Protein AF-0000000077903529 (afdb_homodimer)

Nearest PDB structures (foldseek):
  6ndn-assembly1_A  TM=9.337E-01  e=4.189E-38  Escherichia coli UMEA 3718-1
  6mre-assembly1_A-2  TM=9.272E-01  e=7.070E-38  Escherichia coli K-12
  1kmk-assembly1_A-2  TM=9.331E-01  e=1.793E-37  Escherichia coli
  6mrh-assembly1_A-2  TM=9.286E-01  e=1.373E-36  Escherichia coli K-12
  3f0h-assembly1_A-2  TM=7.953E-01  e=4.140E-19  unclassified

Organism: NCBI:txid853

pLDDT: mean 96.0, std 4.9, range [65.44, 98.94]

Radius of gyration: 26.41 Å; Cα contacts (8 Å, |Δi|>4): 1843; chains: 2; bounding box: 54×75×65 Å

Secondary structure (DSSP, 8-state):
-EE-BTTT------HHHHHHHHHHHHH---TTS-SSHHHHHHHHHHHHHHHHHHHHHT-S-GGGEEEESSHHHHHHHHHHHH--TT-EEEEETT--HHHHHHHHHHHHTT-EEEEE-B-TTS-B-TTHHHHT--TTEEEEEEESB-TTT-PBP-HHHHHHHHHHTT-EEEEE-TTTBTTB---HHHHT-SEEEEESSSTT---TT-EEEEE-TT-----SS-S--SS-TT-SSPP-STTGGG--S---HHHHHHHHHHHHHHHHH-HHHHHHHHHHHHHHHHHHHTT-TTEEEES--SSS-S-SEEEEEETT--HHHHHHHHHHHH-EE-EEE-TT-HHHHHHHT-TTT-EEEEE--TT--HHHHHHHHHHHHHHHHH-/-EE-BTTT------HHHHHHHHHHHHH---TTS-SSHHHHHHHHHHHHHHHHHHHHHT-S-GGGEEEESSHHHHHHHHHHHH--TT-EEEEETT--HHHHHHHHHHHHTT-EEEEE-B-TTS-B-TTHHHHT--TTEEEEEEESB-TTT-PBP-HHHHHHHHHHTT-EEEEE-TTTBTTB---HHHHT-SEEEEESSSTT---TT-EEEEE-TT-----SS-S--SS-TT-SSPP-STTGGG--S---HHHHHHHHHHHHHHHHH-HHHHHHHHHHHHHHHHHHHTT-TTEEEES--SSS-S-SEEEEEETT--HHHHHHHHHHHH-EE-EEE-TT-HHHHHHHT-TTT-EEEEE--TT--HHHHHHHHHHHHHHHHH-

Foldseek 3Di:
DAEFALLVFDDDFDPVLVVLLVVLVVQADFALQDDDDNNVVLVVLLQLLLQLLCVQQVAPHSLQWAKFQFLLLQLLFVPVFFDDAPAEEEEALLDFCSNVVSVVVRVVVHYHYDYFYADLQLHTPLVCLVVVDDPRHAAYEYEQARSAQQAGDPLLSVLVSCVVNVHAYEYEDALPRLQAGHHCVVSVHQKYWYGQRHNLRFNRRIIIMGGHPPDWTQEPDAADQSPPNVDPDFDGGGPSRHDDDTDPSSRSSSSSSSSVVSVVCDSHVFNVLLLVLLVLLCVLQVPQPQKAWHHDPVDSDGRSKIKIDRHQAAQVVVQVCCCPPPVYHWDWACSSSQSSCVSNVCNPRTITMGHDGSPDDSVSSVSSSVVSSVVNVVD/DAEFALLVFDDDFPPVLVVLLVVLVVQADFALQDDDDNNVVLVVLLQLLLQLLCVQQVAPHSLQWAKFQFLLLQLLFVPVFFDDAPAEEEEALLDFCSNVVSVVVRVVVHYHYDYFYADLQLHTPLVCLVVVDDPRHAAYEYEQARSAQQAGDPLLSVLVSCVVNVHAYEYEDALPRLQAGHHCVVSVHQKYWYGQRHNLRFNRRIIIMGGHPPDWTQEPDAADQSPPVVDPDFDGGGPSRHDHDTDSSSRSSSSSSSSVVSVVCDSHVFNVLLLVLLVLLCVLQVPQPQKDWHHDPVDSDGRSKIKIDRHQAAQVVVQVCCCPVPVYHWDWACSSSQSSCVSNVCNPRTITMGHDGSPDDSVSSVSSSVVSSVVNVVD

Structure (mmCIF, N/CA/C/O backbone):
data_AF-0000000077903529-model_v1
#
loop_
_entity.id
_entity.type
_entity.pdbx_description
1 polymer 'cysteine desulfurase'
#
loop_
_atom_site.group_PDB
_atom_site.id
_atom_site.type_symbol
_atom_site.label_atom_id
_atom_site.label_alt_id
_atom_site.label_comp_id
_atom_site.label_asym_id
_atom_site.label_entity_id
_atom_site.label_seq_id
_atom_site.pdbx_PDB_ins_code
_atom_site.Cartn_x
_atom_site.Cartn_y
_atom_site.Cartn_z
_atom_site.occupancy
_atom_site.B_iso_or_equiv
_atom_site.auth_seq_id
_atom_site.auth_comp_id
_atom_site.auth_asym_id
_atom_site.auth_atom_id
_atom_site.pdbx_PDB_model_num
ATOM 1 N N . MET A 1 1 ? -24.344 22.078 0.129 1 92.88 1 MET A N 1
ATOM 2 C CA . MET A 1 1 ? -23.25 21.531 0.92 1 92.88 1 MET A CA 1
ATOM 3 C C . MET A 1 1 ? -21.953 22.297 0.639 1 92.88 1 MET A C 1
ATOM 5 O O . MET A 1 1 ? -21.594 22.531 -0.52 1 92.88 1 MET A O 1
ATOM 9 N N . ILE A 1 2 ? -21.328 22.891 1.683 1 97.06 2 ILE A N 1
ATOM 10 C CA . ILE A 1 2 ? -20.016 23.516 1.619 1 97.06 2 ILE A CA 1
ATOM 11 C C . ILE A 1 2 ? -18.953 22.562 2.162 1 97.06 2 ILE A C 1
ATOM 13 O O . ILE A 1 2 ? -18.984 22.219 3.344 1 97.06 2 ILE A O 1
ATOM 17 N N . TYR A 1 3 ? -18.047 22.125 1.297 1 96.38 3 TYR A N 1
ATOM 18 C CA . TYR A 1 3 ? -17.047 21.156 1.681 1 96.38 3 TYR A CA 1
ATOM 19 C C . TYR A 1 3 ? -15.75 21.828 2.104 1 96.38 3 TYR A C 1
ATOM 21 O O . TYR A 1 3 ? -15.031 22.391 1.269 1 96.38 3 TYR A O 1
ATOM 29 N N . LEU A 1 4 ? -15.406 21.734 3.385 1 97.75 4 LEU A N 1
ATOM 30 C CA . LEU A 1 4 ? -14.211 22.344 3.951 1 97.75 4 LEU A CA 1
ATOM 31 C C . LEU A 1 4 ? -13.406 21.328 4.75 1 97.75 4 LEU A C 1
ATOM 33 O O . LEU A 1 4 ? -12.961 21.625 5.863 1 97.75 4 LEU A O 1
ATOM 37 N N . ASP A 1 5 ? -13.289 20.141 4.215 1 96.69 5 ASP A N 1
ATOM 38 C CA . ASP A 1 5 ? -12.5 19.047 4.781 1 96.69 5 ASP A CA 1
ATOM 39 C C . ASP A 1 5 ? -11.445 18.547 3.793 1 96.69 5 ASP A C 1
ATOM 41 O O . ASP A 1 5 ? -11.203 17.344 3.688 1 96.69 5 ASP A O 1
ATOM 45 N N . ASN A 1 6 ? -10.828 19.469 3.07 1 96.19 6 ASN A N 1
ATOM 46 C CA . ASN A 1 6 ? -9.906 19.156 1.981 1 96.19 6 ASN A CA 1
ATOM 47 C C . ASN A 1 6 ? -8.57 18.641 2.508 1 96.19 6 ASN A C 1
ATOM 49 O O . ASN A 1 6 ? -7.805 18.016 1.771 1 96.19 6 ASN A O 1
ATOM 53 N N . ALA A 1 7 ? -8.25 18.906 3.801 1 95.88 7 ALA A N 1
ATOM 54 C CA . ALA A 1 7 ? -7.012 18.406 4.395 1 95.88 7 ALA A CA 1
ATOM 55 C C . ALA A 1 7 ? -7.098 16.906 4.668 1 95.88 7 ALA A C 1
ATOM 57 O O . ALA A 1 7 ? -6.078 16.25 4.891 1 95.88 7 ALA A O 1
ATOM 58 N N . ALA A 1 8 ? -8.312 16.375 4.758 1 94.5 8 ALA A N 1
ATOM 59 C CA . ALA A 1 8 ? -8.508 14.922 4.84 1 94.5 8 ALA A CA 1
ATOM 60 C C . ALA A 1 8 ? -8.477 14.289 3.451 1 94.5 8 ALA A C 1
ATOM 62 O O . ALA A 1 8 ? -7.781 13.289 3.232 1 94.5 8 ALA A O 1
ATOM 63 N N . THR A 1 9 ? -9.227 14.758 2.58 1 95.12 9 THR A N 1
ATOM 64 C CA . THR A 1 9 ? -9.242 14.398 1.166 1 95.12 9 THR A CA 1
ATOM 65 C C . THR A 1 9 ? -9.969 15.461 0.348 1 95.12 9 THR A C 1
ATOM 67 O O . THR A 1 9 ? -10.977 16.016 0.798 1 95.12 9 THR A O 1
ATOM 70 N N . THR A 1 10 ? -9.383 15.805 -0.767 1 95.69 10 THR A N 1
ATOM 71 C CA . THR A 1 10 ? -10.117 16.672 -1.691 1 95.69 10 THR A CA 1
ATOM 72 C C . THR A 1 10 ? -11.266 15.906 -2.34 1 95.69 10 THR A C 1
ATOM 74 O O . THR A 1 10 ? -11.062 14.852 -2.941 1 95.69 10 THR A O 1
ATOM 77 N N . LEU A 1 11 ? -12.414 16.406 -2.232 1 92.31 11 LEU A N 1
ATOM 78 C CA . LEU A 1 11 ? -13.594 15.727 -2.75 1 92.31 11 LEU A CA 1
ATOM 79 C C . LEU A 1 11 ? -13.781 16.016 -4.234 1 92.31 11 LEU A C 1
ATOM 81 O O . LEU A 1 11 ? -13.93 15.086 -5.039 1 92.31 11 LEU A O 1
ATOM 85 N N . GLN A 1 12 ? -13.812 17.312 -4.562 1 91.44 12 GLN A N 1
ATOM 86 C CA . GLN A 1 12 ? -14.016 17.703 -5.953 1 91.44 12 GLN A CA 1
ATOM 87 C C . GLN A 1 12 ? -12.695 17.734 -6.715 1 91.44 12 GLN A C 1
ATOM 89 O O . GLN A 1 12 ? -11.82 18.562 -6.418 1 91.44 12 GLN A O 1
ATOM 94 N N . LYS A 1 13 ? -12.586 16.844 -7.691 1 95.38 13 LYS A N 1
ATOM 95 C CA . LYS A 1 13 ? -11.398 16.766 -8.539 1 95.38 13 LYS A CA 1
ATOM 96 C C . LYS A 1 13 ? -11.727 17.172 -9.977 1 95.38 13 LYS A C 1
ATOM 98 O O . LYS A 1 13 ? -12.875 17.078 -10.414 1 95.38 13 LYS A O 1
ATOM 103 N N . PRO A 1 14 ? -10.703 17.672 -10.688 1 96.88 14 PRO A N 1
ATOM 104 C CA . PRO A 1 14 ? -10.945 17.938 -12.109 1 96.88 14 PRO A CA 1
ATOM 105 C C . PRO A 1 14 ? -11.477 16.719 -12.852 1 96.88 14 PRO A C 1
ATOM 107 O O . PRO A 1 14 ? -11.016 15.594 -12.609 1 96.88 14 PRO A O 1
ATOM 110 N N . PRO A 1 15 ? -12.422 16.922 -13.781 1 96.69 15 PRO A N 1
ATOM 111 C CA . PRO A 1 15 ? -13.031 15.805 -14.492 1 96.69 15 PRO A CA 1
ATOM 112 C C . PRO A 1 15 ? -12 14.93 -15.203 1 96.69 15 PRO A C 1
ATOM 114 O O . PRO A 1 15 ? -12.203 13.719 -15.352 1 96.69 15 PRO A O 1
ATOM 117 N N . CYS A 1 16 ? -10.875 15.531 -15.609 1 98.19 16 CYS A N 1
ATOM 118 C CA . CYS A 1 16 ? -9.844 14.797 -16.344 1 98.19 16 CYS A CA 1
ATOM 119 C C . CYS A 1 16 ? -9.258 13.68 -15.477 1 98.19 16 CYS A C 1
ATOM 121 O O . CYS A 1 16 ? -8.688 12.727 -16 1 98.19 16 CYS A O 1
ATOM 123 N N . VAL A 1 17 ? -9.383 13.82 -14.164 1 98.44 17 VAL A N 1
ATOM 124 C CA . VAL A 1 17 ? -8.852 12.797 -13.266 1 98.44 17 VAL A CA 1
ATOM 125 C C . VAL A 1 17 ? -9.625 11.5 -13.438 1 98.44 17 VAL A C 1
ATOM 127 O O . VAL A 1 17 ? -9.039 10.445 -13.695 1 98.44 17 VAL A O 1
ATOM 130 N N . GLY A 1 18 ? -10.953 11.555 -13.328 1 98.38 18 GLY A N 1
ATOM 131 C CA . GLY A 1 18 ? -11.789 10.375 -13.516 1 98.38 18 GLY A CA 1
ATOM 132 C C . GLY A 1 18 ? -11.68 9.789 -14.914 1 98.38 18 GLY A C 1
ATOM 133 O O . GLY A 1 18 ? -11.68 8.562 -15.078 1 98.38 18 GLY A O 1
ATOM 134 N N . GLN A 1 19 ? -11.57 10.648 -15.898 1 98.25 19 GLN A N 1
ATOM 135 C CA . GLN A 1 19 ? -11.453 10.211 -17.281 1 98.25 19 GLN A CA 1
ATOM 136 C C . GLN A 1 19 ? -10.164 9.414 -17.5 1 98.25 19 GLN A C 1
ATOM 138 O O . GLN A 1 19 ? -10.172 8.383 -18.172 1 98.25 19 GLN A O 1
ATOM 143 N N . ALA A 1 20 ? -9.078 9.914 -16.938 1 98.56 20 ALA A N 1
ATOM 144 C CA . ALA A 1 20 ? -7.793 9.227 -17.062 1 98.56 20 ALA A CA 1
ATOM 145 C C . ALA A 1 20 ? -7.836 7.859 -16.375 1 98.56 20 ALA A C 1
ATOM 147 O O . ALA A 1 20 ? -7.277 6.887 -16.891 1 98.56 20 ALA A O 1
ATOM 148 N N . MET A 1 21 ? -8.484 7.82 -15.242 1 98.5 21 MET A N 1
ATOM 149 C CA . MET A 1 21 ? -8.609 6.559 -14.516 1 98.5 21 MET A CA 1
ATOM 150 C C . MET A 1 21 ? -9.375 5.527 -15.344 1 98.5 21 MET A C 1
ATOM 152 O O . MET A 1 21 ? -8.945 4.379 -15.461 1 98.5 21 MET A O 1
ATOM 156 N N . LEU A 1 22 ? -10.469 5.941 -15.898 1 97.88 22 LEU A N 1
ATOM 157 C CA . LEU A 1 22 ? -11.312 5.039 -16.672 1 97.88 22 LEU A CA 1
ATOM 158 C C . LEU A 1 22 ? -10.594 4.559 -17.922 1 97.88 22 LEU A C 1
ATOM 160 O O . LEU A 1 22 ? -10.672 3.379 -18.281 1 97.88 22 LEU A O 1
ATOM 164 N N . ASP A 1 23 ? -9.922 5.484 -18.594 1 97.5 23 ASP A N 1
ATOM 165 C CA . ASP A 1 23 ? -9.172 5.133 -19.797 1 97.5 23 ASP A CA 1
ATOM 166 C C . ASP A 1 23 ? -8.102 4.082 -19.484 1 97.5 23 ASP A C 1
ATOM 168 O O . ASP A 1 23 ? -7.934 3.125 -20.234 1 97.5 23 ASP A O 1
ATOM 172 N N . ALA A 1 24 ? -7.379 4.27 -18.422 1 97.5 24 ALA A N 1
ATOM 173 C CA . ALA A 1 24 ? -6.344 3.318 -18.031 1 97.5 24 ALA A CA 1
ATOM 174 C C . ALA A 1 24 ? -6.953 1.966 -17.656 1 97.5 24 ALA A C 1
ATOM 176 O O . ALA A 1 24 ? -6.402 0.918 -18 1 97.5 24 ALA A O 1
ATOM 177 N N . LEU A 1 25 ? -8.055 1.971 -16.906 1 96.94 25 LEU A N 1
ATOM 178 C CA . LEU A 1 25 ? -8.719 0.739 -16.5 1 96.94 25 LEU A CA 1
ATOM 179 C C . LEU A 1 25 ? -9.094 -0.101 -17.719 1 96.94 25 LEU A C 1
ATOM 181 O O . LEU A 1 25 ? -8.984 -1.329 -17.688 1 96.94 25 LEU A O 1
ATOM 185 N N . GLU A 1 26 ? -9.477 0.54 -18.781 1 94.31 26 GLU A N 1
ATOM 186 C CA . GLU A 1 26 ? -10.055 -0.141 -19.938 1 94.31 26 GLU A CA 1
ATOM 187 C C . GLU A 1 26 ? -8.969 -0.584 -20.906 1 94.31 26 GLU A C 1
ATOM 189 O O . GLU A 1 26 ? -9.156 -1.538 -21.672 1 94.31 26 GLU A O 1
ATOM 194 N N . HIS A 1 27 ? -7.758 0.047 -20.812 1 92.94 27 HIS A N 1
ATOM 195 C CA . HIS A 1 27 ? -6.859 -0.17 -21.938 1 92.94 27 HIS A CA 1
ATOM 196 C C . HIS A 1 27 ? -5.461 -0.555 -21.469 1 92.94 27 HIS A C 1
ATOM 198 O O . HIS A 1 27 ? -4.648 -1.041 -22.266 1 92.94 27 HIS A O 1
ATOM 204 N N . ALA A 1 28 ? -5.227 -0.359 -20.266 1 89.56 28 ALA A N 1
ATOM 205 C CA . ALA A 1 28 ? -3.857 -0.573 -19.797 1 89.56 28 ALA A CA 1
ATOM 206 C C . ALA A 1 28 ? -3.705 -1.942 -19.156 1 89.56 28 ALA A C 1
ATOM 208 O O . ALA A 1 28 ? -4.527 -2.334 -18.312 1 89.56 28 ALA A O 1
ATOM 209 N N . GLY A 1 29 ? -2.676 -2.67 -19.562 1 87.56 29 GLY A N 1
ATOM 210 C CA . GLY A 1 29 ? -2.32 -3.918 -18.906 1 87.56 29 GLY A CA 1
ATOM 211 C C . GLY A 1 29 ? -1.436 -3.725 -17.688 1 87.56 29 GLY A C 1
ATOM 212 O O . GLY A 1 29 ? -1.602 -2.758 -16.938 1 87.56 29 GLY A O 1
ATOM 213 N N . ASN A 1 30 ? -0.658 -4.695 -17.406 1 83.56 30 ASN A N 1
ATOM 214 C CA . ASN A 1 30 ? 0.29 -4.645 -16.312 1 83.56 30 ASN A CA 1
ATOM 215 C C . ASN A 1 30 ? 1.679 -4.223 -16.781 1 83.56 30 ASN A C 1
ATOM 217 O O . ASN A 1 30 ? 2.301 -4.914 -17.578 1 83.56 30 ASN A O 1
ATOM 221 N N . PRO A 1 31 ? 2.162 -3.178 -16.266 1 82.38 31 PRO A N 1
ATOM 222 C CA . PRO A 1 31 ? 3.467 -2.707 -16.734 1 82.38 31 PRO A CA 1
ATOM 223 C C . PRO A 1 31 ? 4.59 -3.701 -16.453 1 82.38 31 PRO A C 1
ATOM 225 O O . PRO A 1 31 ? 4.605 -4.332 -15.391 1 82.38 31 PRO A O 1
ATOM 228 N N . GLY A 1 32 ? 5.547 -3.861 -17.391 1 69.88 32 GLY A N 1
ATOM 229 C CA . GLY A 1 32 ? 6.746 -4.672 -17.234 1 69.88 32 GLY A CA 1
ATOM 230 C C . GLY A 1 32 ? 6.48 -6.16 -17.375 1 69.88 32 GLY A C 1
ATOM 231 O O . GLY A 1 32 ? 7.383 -6.977 -17.156 1 69.88 32 GLY A O 1
ATOM 232 N N . ARG A 1 33 ? 5.332 -6.508 -17.828 1 69 33 ARG A N 1
ATOM 233 C CA . ARG A 1 33 ? 5.004 -7.93 -17.844 1 69 33 ARG A CA 1
ATOM 234 C C . ARG A 1 33 ? 4.594 -8.383 -19.234 1 69 33 ARG A C 1
ATOM 236 O O . ARG A 1 33 ? 3.654 -9.172 -19.391 1 69 33 ARG A O 1
ATOM 243 N N . GLY A 1 34 ? 5.332 -7.77 -20.188 1 71.94 34 GLY A N 1
ATOM 244 C CA . GLY A 1 34 ? 5.074 -8.18 -21.562 1 71.94 34 GLY A CA 1
ATOM 245 C C . GLY A 1 34 ? 5.461 -7.121 -22.578 1 71.94 34 GLY A C 1
ATOM 246 O O . GLY A 1 34 ? 5.809 -5.996 -22.219 1 71.94 34 GLY A O 1
ATOM 247 N N . ALA A 1 35 ? 5.355 -7.52 -23.859 1 72.5 35 ALA A N 1
ATOM 248 C CA . ALA A 1 35 ? 5.801 -6.605 -24.906 1 72.5 35 ALA A CA 1
ATOM 249 C C . ALA A 1 35 ? 4.625 -6.137 -25.766 1 72.5 35 ALA A C 1
ATOM 251 O O . ALA A 1 35 ? 4.797 -5.316 -26.672 1 72.5 35 ALA A O 1
ATOM 252 N N . HIS A 1 36 ? 3.434 -6.602 -25.344 1 81.88 36 HIS A N 1
ATOM 253 C CA . HIS A 1 36 ? 2.273 -6.234 -26.156 1 81.88 36 HIS A CA 1
ATOM 254 C C . HIS A 1 36 ? 1.742 -4.859 -25.75 1 81.88 36 HIS A C 1
ATOM 256 O O . HIS A 1 36 ? 2.115 -4.32 -24.719 1 81.88 36 HIS A O 1
ATOM 262 N N . GLU A 1 37 ? 0.848 -4.297 -26.531 1 80.75 37 GLU A N 1
ATOM 263 C CA . GLU A 1 37 ? 0.427 -2.9 -26.484 1 80.75 37 GLU A CA 1
ATOM 264 C C . GLU A 1 37 ? -0.171 -2.551 -25.125 1 80.75 37 GLU A C 1
ATOM 266 O O . GLU A 1 37 ? 0.159 -1.514 -24.547 1 80.75 37 GLU A O 1
ATOM 271 N N . PRO A 1 38 ? -1 -3.389 -24.547 1 81.5 38 PRO A N 1
ATOM 272 C CA . PRO A 1 38 ? -1.537 -3.043 -23.234 1 81.5 38 PRO A CA 1
ATOM 273 C C . PRO A 1 38 ? -0.448 -2.881 -22.172 1 81.5 38 PRO A C 1
ATOM 275 O O . PRO A 1 38 ? -0.539 -1.993 -21.312 1 81.5 38 PRO A O 1
ATOM 278 N N . THR A 1 39 ? 0.48 -3.66 -22.266 1 83.06 39 THR A N 1
ATOM 279 C CA . THR A 1 39 ? 1.588 -3.572 -21.328 1 83.06 39 THR A CA 1
ATOM 280 C C . THR A 1 39 ? 2.412 -2.312 -21.578 1 83.06 39 THR A C 1
ATOM 282 O O . THR A 1 39 ? 2.783 -1.609 -20.625 1 83.06 39 THR A O 1
ATOM 285 N N . LEU A 1 40 ? 2.678 -2.053 -22.781 1 85.88 40 LEU A N 1
ATOM 286 C CA . LEU A 1 40 ? 3.443 -0.864 -23.141 1 85.88 40 LEU A CA 1
ATOM 287 C C . LEU A 1 40 ? 2.686 0.406 -22.781 1 85.88 40 LEU A C 1
ATOM 289 O O . LEU A 1 40 ? 3.283 1.376 -22.312 1 85.88 40 LEU A O 1
ATOM 293 N N . HIS A 1 41 ? 1.412 0.383 -23 1 88.19 41 HIS A N 1
ATOM 294 C CA . HIS A 1 41 ? 0.567 1.516 -22.641 1 88.19 41 HIS A CA 1
ATOM 295 C C . HIS A 1 41 ? 0.612 1.778 -21.125 1 88.19 41 HIS A C 1
ATOM 297 O O . HIS A 1 41 ? 0.751 2.926 -20.703 1 88.19 41 HIS A O 1
ATOM 303 N N . ALA A 1 42 ? 0.51 0.756 -20.359 1 91.69 42 ALA A N 1
ATOM 304 C CA . ALA A 1 42 ? 0.59 0.875 -18.906 1 91.69 42 ALA A CA 1
ATOM 305 C C . ALA A 1 42 ? 1.934 1.458 -18.469 1 91.69 42 ALA A C 1
ATOM 307 O O . ALA A 1 42 ? 1.99 2.326 -17.594 1 91.69 42 ALA A O 1
ATOM 308 N N . ALA A 1 43 ? 2.98 0.985 -19.047 1 93.12 43 ALA A N 1
ATOM 309 C CA . ALA A 1 43 ? 4.324 1.469 -18.734 1 93.12 43 ALA A CA 1
ATOM 310 C C . ALA A 1 43 ? 4.457 2.955 -19.047 1 93.12 43 ALA A C 1
ATOM 312 O O . ALA A 1 43 ? 5.094 3.701 -18.297 1 93.12 43 ALA A O 1
ATOM 313 N N . ARG A 1 44 ? 3.881 3.404 -20.125 1 95.06 44 ARG A N 1
ATOM 314 C CA . ARG A 1 44 ? 3.914 4.805 -20.531 1 95.06 44 ARG A CA 1
ATOM 315 C C . ARG A 1 44 ? 3.156 5.68 -19.531 1 95.06 44 ARG A C 1
ATOM 317 O O . ARG A 1 44 ? 3.592 6.789 -19.219 1 95.06 44 ARG A O 1
ATOM 324 N N . ILE A 1 45 ? 2.049 5.172 -19.078 1 96.5 45 ILE A N 1
ATOM 325 C CA . ILE A 1 45 ? 1.263 5.906 -18.094 1 96.5 45 ILE A CA 1
ATOM 326 C C . ILE A 1 45 ? 2.09 6.121 -16.828 1 96.5 45 ILE A C 1
ATOM 328 O O . ILE A 1 45 ? 2.219 7.246 -16.344 1 96.5 45 ILE A O 1
ATOM 332 N N . VAL A 1 46 ? 2.686 5.062 -16.328 1 97.62 46 VAL A N 1
ATOM 333 C CA . VAL A 1 46 ? 3.449 5.113 -15.086 1 97.62 46 VAL A CA 1
ATOM 334 C C . VAL A 1 46 ? 4.637 6.059 -15.25 1 97.62 46 VAL A C 1
ATOM 336 O O . VAL A 1 46 ? 4.898 6.895 -14.375 1 97.62 46 VAL A O 1
ATOM 339 N N . TYR A 1 47 ? 5.301 5.949 -16.344 1 97.38 47 TYR A N 1
ATOM 340 C CA . TYR A 1 47 ? 6.449 6.809 -16.609 1 97.38 47 TYR A CA 1
ATOM 341 C C . TYR A 1 47 ? 6.027 8.273 -16.688 1 97.38 47 TYR A C 1
ATOM 343 O O . TYR A 1 47 ? 6.691 9.141 -16.125 1 97.38 47 TYR A O 1
ATOM 351 N N . HIS A 1 48 ? 4.965 8.523 -17.359 1 97.81 48 HIS A N 1
ATOM 352 C CA . HIS A 1 48 ? 4.453 9.875 -17.516 1 97.81 48 HIS A CA 1
ATOM 353 C C . HIS A 1 48 ? 4.109 10.492 -16.172 1 97.81 48 HIS A C 1
ATOM 355 O O . HIS A 1 48 ? 4.406 11.664 -15.922 1 97.81 48 HIS A O 1
ATOM 361 N N . VAL A 1 49 ? 3.502 9.727 -15.344 1 98.69 49 VAL A N 1
ATOM 362 C CA . VAL A 1 49 ? 3.139 10.219 -14.023 1 98.69 49 VAL A CA 1
ATOM 363 C C . VAL A 1 49 ? 4.402 10.57 -13.234 1 98.69 49 VAL A C 1
ATOM 365 O O . VAL A 1 49 ? 4.461 11.609 -12.57 1 98.69 49 VAL A O 1
ATOM 368 N N . ARG A 1 50 ? 5.441 9.672 -13.305 1 98.69 50 ARG A N 1
ATOM 369 C CA . ARG A 1 50 ? 6.703 9.938 -12.625 1 98.69 50 ARG A CA 1
ATOM 370 C C . ARG A 1 50 ? 7.336 11.234 -13.133 1 98.69 50 ARG A C 1
ATOM 372 O O . ARG A 1 50 ? 7.875 12.016 -12.344 1 98.69 50 ARG A O 1
ATOM 379 N N . GLU A 1 51 ? 7.285 11.43 -14.398 1 98.62 51 GLU A N 1
ATOM 380 C CA . GLU A 1 51 ? 7.836 12.641 -15 1 98.62 51 GLU A CA 1
ATOM 381 C C . GLU A 1 51 ? 7.098 13.883 -14.523 1 98.62 51 GLU A C 1
ATOM 383 O O . GLU A 1 51 ? 7.723 14.906 -14.219 1 98.62 51 GLU A O 1
ATOM 388 N N . THR A 1 52 ? 5.812 13.789 -14.516 1 98.62 52 THR A N 1
ATOM 389 C CA . THR A 1 52 ? 4.973 14.906 -14.117 1 98.62 52 THR A CA 1
ATOM 390 C C . THR A 1 52 ? 5.238 15.281 -12.656 1 98.62 52 THR A C 1
ATOM 392 O O . THR A 1 52 ? 5.367 16.469 -12.328 1 98.62 52 THR A O 1
ATOM 395 N N . LEU A 1 53 ? 5.367 14.32 -11.781 1 98.88 53 LEU A N 1
ATOM 396 C CA . LEU A 1 53 ? 5.668 14.562 -10.375 1 98.88 53 LEU A CA 1
ATOM 397 C C . LEU A 1 53 ? 7.074 15.125 -10.203 1 98.88 53 LEU A C 1
ATOM 399 O O . LEU A 1 53 ? 7.301 15.992 -9.367 1 98.88 53 LEU A O 1
ATOM 403 N N . ALA A 1 54 ? 7.996 14.539 -10.969 1 98.81 54 ALA A N 1
ATOM 404 C CA . ALA A 1 54 ? 9.359 15.055 -10.93 1 98.81 54 ALA A CA 1
ATOM 405 C C . ALA A 1 54 ? 9.391 16.531 -11.312 1 98.81 54 ALA A C 1
ATOM 407 O O . ALA A 1 54 ? 10.125 17.328 -10.703 1 98.81 54 ALA A O 1
ATOM 408 N N . THR A 1 55 ? 8.609 16.875 -12.312 1 98.75 55 THR A N 1
ATOM 409 C CA . THR A 1 55 ? 8.508 18.266 -12.734 1 98.75 55 THR A CA 1
ATOM 410 C C . THR A 1 55 ? 7.918 19.125 -11.625 1 98.75 55 THR A C 1
ATOM 412 O O . THR A 1 55 ? 8.453 20.188 -11.297 1 98.75 55 THR A O 1
ATOM 415 N N . LEU A 1 56 ? 6.883 18.688 -11 1 98.81 56 LEU A N 1
ATOM 416 C CA . LEU A 1 56 ? 6.188 19.422 -9.953 1 98.81 56 LEU A CA 1
ATOM 417 C C . LEU A 1 56 ? 7.117 19.703 -8.773 1 98.81 56 LEU A C 1
ATOM 419 O O . LEU A 1 56 ? 7.082 20.781 -8.188 1 98.81 56 LEU A O 1
ATOM 423 N N . LEU A 1 57 ? 7.965 18.688 -8.445 1 98.81 57 LEU A N 1
ATOM 424 C CA . LEU A 1 57 ? 8.789 18.734 -7.238 1 98.81 57 LEU A CA 1
ATOM 425 C C . LEU A 1 57 ? 10.195 19.219 -7.566 1 98.81 57 LEU A C 1
ATOM 427 O O . LEU A 1 57 ? 11.039 19.344 -6.676 1 98.81 57 LEU A O 1
ATOM 431 N N . HIS A 1 58 ? 10.5 19.469 -8.844 1 98.62 58 HIS A N 1
ATOM 432 C CA . HIS A 1 58 ? 11.828 19.844 -9.312 1 98.62 58 HIS A CA 1
ATOM 433 C C . HIS A 1 58 ? 12.852 18.766 -8.961 1 98.62 58 HIS A C 1
ATOM 435 O O . HIS A 1 58 ? 13.938 19.078 -8.453 1 98.62 58 HIS A O 1
ATOM 441 N N . ALA A 1 59 ? 12.43 17.516 -9.141 1 98.69 59 ALA A N 1
ATOM 442 C CA . ALA A 1 59 ? 13.359 16.406 -8.953 1 98.69 59 ALA A CA 1
ATOM 443 C C . ALA A 1 59 ? 14.297 16.266 -10.148 1 98.69 59 ALA A C 1
ATOM 445 O O . ALA A 1 59 ? 14.008 16.766 -11.234 1 98.69 59 ALA A O 1
ATOM 446 N N . GLU A 1 60 ? 15.406 15.594 -10 1 98.25 60 GLU A N 1
ATOM 447 C CA . GLU A 1 60 ? 16.406 15.414 -11.055 1 98.25 60 GLU A CA 1
ATOM 448 C C . GLU A 1 60 ? 15.836 14.602 -12.211 1 98.25 60 GLU A C 1
ATOM 450 O O . GLU A 1 60 ? 16.219 14.797 -13.367 1 98.25 60 GLU A O 1
ATOM 455 N N . GLY A 1 61 ? 14.945 13.688 -11.883 1 98.12 61 GLY A N 1
ATOM 456 C CA . GLY A 1 61 ? 14.359 12.844 -12.922 1 98.12 61 GLY A CA 1
ATOM 457 C C . GLY A 1 61 ? 13.258 11.945 -12.398 1 98.12 61 GLY A C 1
ATOM 458 O O . GLY A 1 61 ? 13.016 11.883 -11.195 1 98.12 61 GLY A O 1
ATOM 459 N N . PRO A 1 62 ? 12.586 11.328 -13.344 1 98.12 62 PRO A N 1
ATOM 460 C CA . PRO A 1 62 ? 11.469 10.453 -12.961 1 98.12 62 PRO A CA 1
ATOM 461 C C . PRO A 1 62 ? 11.914 9.273 -12.109 1 98.12 62 PRO A C 1
ATOM 463 O O . PRO A 1 62 ? 11.125 8.742 -11.32 1 98.12 62 PRO A O 1
ATOM 466 N N . ASP A 1 63 ? 13.164 8.836 -12.172 1 97.38 63 ASP A N 1
ATOM 467 C CA . ASP A 1 63 ? 13.672 7.684 -11.438 1 97.38 63 ASP A CA 1
ATOM 468 C C . ASP A 1 63 ? 13.781 7.992 -9.945 1 97.38 63 ASP A C 1
ATOM 470 O O . ASP A 1 63 ? 13.969 7.082 -9.133 1 97.38 63 ASP A O 1
ATOM 474 N N . CYS A 1 64 ? 13.562 9.242 -9.586 1 98.44 64 CYS A N 1
ATOM 475 C CA . CYS A 1 64 ? 13.625 9.656 -8.188 1 98.44 64 CYS A CA 1
ATOM 476 C C . CYS A 1 64 ? 12.289 9.414 -7.488 1 98.44 64 CYS A C 1
ATOM 478 O O . CYS A 1 64 ? 12.188 9.555 -6.27 1 98.44 64 CYS A O 1
ATOM 480 N N . ILE A 1 65 ? 11.305 9.016 -8.289 1 98.88 65 ILE A N 1
ATOM 481 C CA . ILE A 1 65 ? 9.953 8.938 -7.738 1 98.88 65 ILE A CA 1
ATOM 482 C C . ILE A 1 65 ? 9.523 7.48 -7.629 1 98.88 65 ILE A C 1
ATOM 484 O O . ILE A 1 65 ? 9.453 6.77 -8.633 1 98.88 65 ILE A O 1
ATOM 488 N N . ALA A 1 66 ? 9.203 7.02 -6.434 1 98.69 66 ALA A N 1
ATOM 489 C CA . ALA A 1 66 ? 8.609 5.707 -6.207 1 98.69 66 ALA A CA 1
ATOM 490 C C . ALA A 1 66 ? 7.188 5.832 -5.676 1 98.69 66 ALA A C 1
ATOM 492 O O . ALA A 1 66 ? 6.883 6.75 -4.91 1 98.69 66 ALA A O 1
ATOM 493 N N . PHE A 1 67 ? 6.324 4.898 -6.043 1 98.75 67 PHE A N 1
ATOM 494 C CA . PHE A 1 67 ? 4.91 5.008 -5.703 1 98.75 67 PHE A CA 1
ATOM 495 C C . PHE A 1 67 ? 4.566 4.098 -4.531 1 98.75 67 PHE A C 1
ATOM 497 O O . PHE A 1 67 ? 5.191 3.053 -4.344 1 98.75 67 PHE A O 1
ATOM 504 N N . THR A 1 68 ? 3.664 4.531 -3.705 1 98.56 68 THR A N 1
ATOM 505 C CA . THR A 1 68 ? 3.055 3.793 -2.604 1 98.56 68 THR A CA 1
ATOM 506 C C . THR A 1 68 ? 1.542 3.994 -2.588 1 98.56 68 THR A C 1
ATOM 508 O O . THR A 1 68 ? 1.013 4.816 -3.336 1 98.56 68 THR A O 1
ATOM 511 N N . ALA A 1 69 ? 0.863 3.279 -1.795 1 98 69 ALA A N 1
ATOM 512 C CA . ALA A 1 69 ? -0.595 3.324 -1.727 1 98 69 ALA A CA 1
ATOM 513 C C . ALA A 1 69 ? -1.075 4.633 -1.109 1 98 69 ALA A C 1
ATOM 515 O O . ALA A 1 69 ? -2.205 5.062 -1.352 1 98 69 ALA A O 1
ATOM 516 N N . ASN A 1 70 ? -0.304 5.23 -0.287 1 98.12 70 ASN A N 1
ATOM 517 C CA . ASN A 1 70 ? -0.572 6.473 0.429 1 98.12 70 ASN A CA 1
ATOM 518 C C . ASN A 1 70 ? 0.688 7.02 1.094 1 98.12 70 ASN A C 1
ATOM 520 O O . ASN A 1 70 ? 1.757 6.41 1.004 1 98.12 70 ASN A O 1
ATOM 524 N N . VAL A 1 71 ? 0.602 8.156 1.679 1 98.56 71 VAL A N 1
ATOM 525 C CA . VAL A 1 71 ? 1.777 8.797 2.254 1 98.56 71 VAL A CA 1
ATOM 526 C C . VAL A 1 71 ? 2.211 8.055 3.514 1 98.56 71 VAL A C 1
ATOM 528 O O . VAL A 1 71 ? 3.4 8.016 3.84 1 98.56 71 VAL A O 1
ATOM 531 N N . THR A 1 72 ? 1.25 7.398 4.223 1 98.56 72 THR A N 1
ATOM 532 C CA . THR A 1 72 ? 1.593 6.613 5.402 1 98.56 72 THR A CA 1
ATOM 533 C C . THR A 1 72 ? 2.568 5.496 5.047 1 98.56 72 THR A C 1
ATOM 535 O O . THR A 1 72 ? 3.576 5.305 5.73 1 98.56 72 THR A O 1
ATOM 538 N N . GLN A 1 73 ? 2.277 4.82 3.982 1 98.69 73 GLN A N 1
ATOM 539 C CA . GLN A 1 73 ? 3.197 3.783 3.525 1 98.69 73 GLN A CA 1
ATOM 540 C C . GLN A 1 73 ? 4.531 4.383 3.096 1 98.69 73 GLN A C 1
ATOM 542 O O . GLN A 1 73 ? 5.59 3.785 3.316 1 98.69 73 GLN A O 1
ATOM 547 N N . ALA A 1 74 ? 4.512 5.516 2.414 1 98.88 74 ALA A N 1
ATOM 548 C CA . ALA A 1 74 ? 5.738 6.191 1.998 1 98.88 74 ALA A CA 1
ATOM 549 C C . ALA A 1 74 ? 6.621 6.512 3.199 1 98.88 74 ALA A C 1
ATOM 551 O O . ALA A 1 74 ? 7.832 6.277 3.168 1 98.88 74 ALA A O 1
ATOM 552 N N . LEU A 1 75 ? 6.012 7.016 4.258 1 98.88 75 LEU A N 1
ATOM 553 C CA . LEU A 1 75 ? 6.746 7.398 5.457 1 98.88 75 LEU A CA 1
ATOM 554 C C . LEU A 1 75 ? 7.289 6.168 6.176 1 98.88 75 LEU A C 1
ATOM 556 O O . LEU A 1 75 ? 8.406 6.188 6.695 1 98.88 75 LEU A O 1
ATOM 560 N N . ASN A 1 76 ? 6.477 5.086 6.242 1 98.88 76 ASN A N 1
ATOM 561 C CA . ASN A 1 76 ? 7.008 3.828 6.754 1 98.88 76 ASN A CA 1
ATOM 562 C C . ASN A 1 76 ? 8.219 3.361 5.957 1 98.88 76 ASN A C 1
ATOM 564 O O . ASN A 1 76 ? 9.227 2.941 6.539 1 98.88 76 ASN A O 1
ATOM 568 N N . THR A 1 77 ? 8.102 3.416 4.617 1 98.81 77 THR A N 1
ATOM 569 C CA . THR A 1 77 ? 9.18 2.994 3.736 1 98.81 77 THR A CA 1
ATOM 570 C C . THR A 1 77 ? 10.453 3.789 4.02 1 98.81 77 THR A C 1
ATOM 572 O O . THR A 1 77 ? 11.531 3.213 4.16 1 98.81 77 THR A O 1
ATOM 575 N N . ALA A 1 78 ? 10.344 5.082 4.148 1 98.88 78 ALA A N 1
ATOM 576 C CA . ALA A 1 78 ? 11.492 5.957 4.367 1 98.88 78 ALA A CA 1
ATOM 577 C C . ALA A 1 78 ? 12.109 5.715 5.742 1 98.88 78 ALA A C 1
ATOM 579 O O . ALA A 1 78 ? 13.312 5.484 5.859 1 98.88 78 ALA A O 1
ATOM 580 N N . LEU A 1 79 ? 11.289 5.754 6.797 1 98.88 79 LEU A N 1
ATOM 581 C CA . LEU A 1 79 ? 11.789 5.699 8.164 1 98.88 79 LEU A CA 1
ATOM 582 C C . LEU A 1 79 ? 12.336 4.312 8.492 1 98.88 79 LEU A C 1
ATOM 584 O O . LEU A 1 79 ? 13.438 4.188 9.023 1 98.88 79 LEU A O 1
ATOM 588 N N . CYS A 1 80 ? 11.57 3.258 8.117 1 98.31 80 CYS A N 1
ATOM 589 C CA . CYS A 1 80 ? 12.023 1.9 8.398 1 98.31 80 CYS A CA 1
ATOM 590 C C . CYS A 1 80 ? 13.219 1.538 7.52 1 98.31 80 CYS A C 1
ATOM 592 O O . CYS A 1 80 ? 14.031 0.693 7.891 1 98.31 80 CYS A O 1
ATOM 594 N N . GLY A 1 81 ? 13.297 2.16 6.375 1 98.31 81 GLY A N 1
ATOM 595 C CA . GLY A 1 81 ? 14.391 1.869 5.461 1 98.31 81 GLY A CA 1
ATOM 596 C C . GLY A 1 81 ? 15.68 2.578 5.824 1 98.31 81 GLY A C 1
ATOM 597 O O . GLY A 1 81 ? 16.766 2.115 5.48 1 98.31 81 GLY A O 1
ATOM 598 N N . LEU A 1 82 ? 15.609 3.711 6.531 1 98.69 82 LEU A N 1
ATOM 599 C CA . LEU A 1 82 ? 16.781 4.57 6.738 1 98.69 82 LEU A CA 1
ATOM 600 C C . LEU A 1 82 ? 17.297 4.445 8.172 1 98.69 82 LEU A C 1
ATOM 602 O O . LEU A 1 82 ? 18.469 4.688 8.43 1 98.69 82 LEU A O 1
ATOM 606 N N . VAL A 1 83 ? 16.438 4.16 9.164 1 98.69 83 VAL A N 1
ATOM 607 C CA . VAL A 1 83 ? 16.797 4.215 10.578 1 98.69 83 VAL A CA 1
ATOM 608 C C . VAL A 1 83 ? 17.172 2.818 11.07 1 98.69 83 VAL A C 1
ATOM 610 O O . VAL A 1 83 ? 16.5 1.835 10.734 1 98.69 83 VAL A O 1
ATOM 613 N N . ARG A 1 84 ? 18.203 2.688 11.805 1 97.56 84 ARG A N 1
ATOM 614 C CA . ARG A 1 84 ? 18.688 1.446 12.398 1 97.56 84 ARG A CA 1
ATOM 615 C C . ARG A 1 84 ? 18.781 1.561 13.914 1 97.56 84 ARG A C 1
ATOM 617 O O . ARG A 1 84 ? 18.766 2.666 14.461 1 97.56 84 ARG A O 1
ATOM 624 N N . PRO A 1 85 ? 18.766 0.346 14.578 1 97.69 85 PRO A N 1
ATOM 625 C CA . PRO A 1 85 ? 19.031 0.408 16.016 1 97.69 85 PRO A CA 1
ATOM 626 C C . PRO A 1 85 ? 20.297 1.195 16.359 1 97.69 85 PRO A C 1
ATOM 628 O O . PRO A 1 85 ? 21.312 1.041 15.695 1 97.69 85 PRO A O 1
ATOM 631 N N . GLY A 1 86 ? 20.172 2.059 17.344 1 98.56 86 GLY A N 1
ATOM 632 C CA . GLY A 1 86 ? 21.297 2.879 17.75 1 98.56 86 GLY A CA 1
ATOM 633 C C . GLY A 1 86 ? 21.266 4.281 17.188 1 98.56 86 GLY A C 1
ATOM 634 O O . GLY A 1 86 ? 21.906 5.191 17.703 1 98.56 86 GLY A O 1
ATOM 635 N N . ASP A 1 87 ? 20.438 4.492 16.156 1 98.75 87 ASP A N 1
ATOM 636 C CA . ASP A 1 87 ? 20.312 5.809 15.547 1 98.75 87 ASP A CA 1
ATOM 637 C C . ASP A 1 87 ? 19.422 6.723 16.375 1 98.75 87 ASP A C 1
ATOM 639 O O . ASP A 1 87 ? 18.5 6.25 17.062 1 98.75 87 ASP A O 1
ATOM 643 N N . HIS A 1 88 ? 19.734 7.984 16.344 1 98.88 88 HIS A N 1
ATOM 644 C CA . HIS A 1 88 ? 18.891 9.016 16.922 1 98.88 88 HIS A CA 1
ATOM 645 C C . HIS A 1 88 ? 18.188 9.836 15.844 1 98.88 88 HIS A C 1
ATOM 647 O O . HIS A 1 88 ? 18.797 10.211 14.852 1 98.88 88 HIS A O 1
ATOM 653 N N . VAL A 1 89 ? 16.875 9.992 16 1 98.94 89 VAL A N 1
ATOM 654 C CA . VAL A 1 89 ? 16.062 10.742 15.055 1 98.94 89 VAL A CA 1
ATOM 655 C C . VAL A 1 89 ? 15.477 11.977 15.742 1 98.94 89 VAL A C 1
ATOM 657 O O . VAL A 1 89 ? 14.984 11.898 16.875 1 98.94 89 VAL A O 1
ATOM 660 N N . ILE A 1 90 ? 15.578 13.133 15.102 1 98.94 90 ILE A N 1
ATOM 661 C CA . ILE A 1 90 ? 14.922 14.359 15.547 1 98.94 90 ILE A CA 1
ATOM 662 C C . ILE A 1 90 ? 13.633 14.578 14.758 1 98.94 90 ILE A C 1
ATOM 664 O O . ILE A 1 90 ? 13.625 14.477 13.531 1 98.94 90 ILE A O 1
ATOM 668 N N . THR A 1 91 ? 12.57 14.805 15.414 1 98.88 91 THR A N 1
ATOM 669 C CA . THR A 1 91 ? 11.289 15.141 14.812 1 98.88 91 THR A CA 1
ATOM 670 C C . THR A 1 91 ? 10.586 16.234 15.609 1 98.88 91 THR A C 1
ATOM 672 O O . THR A 1 91 ? 11.242 17.016 16.297 1 98.88 91 THR A O 1
ATOM 675 N N . THR A 1 92 ? 9.32 16.531 15.352 1 98.81 92 THR A N 1
ATOM 676 C CA . THR A 1 92 ? 8.625 17.625 16.031 1 98.81 92 THR A CA 1
ATOM 677 C C . THR A 1 92 ? 7.316 17.125 16.641 1 98.81 92 THR A C 1
ATOM 679 O O . THR A 1 92 ? 6.836 16.047 16.297 1 98.81 92 THR A O 1
ATOM 682 N N . VAL A 1 93 ? 6.738 17.891 17.516 1 98.38 93 VAL A N 1
ATOM 683 C CA . VAL A 1 93 ? 5.465 17.531 18.125 1 98.38 93 VAL A CA 1
ATOM 684 C C . VAL A 1 93 ? 4.32 17.812 17.156 1 98.38 93 VAL A C 1
ATOM 686 O O . VAL A 1 93 ? 3.164 17.5 17.438 1 98.38 93 VAL A O 1
ATOM 689 N N . CYS A 1 94 ? 4.621 18.328 15.938 1 97.94 94 CYS A N 1
ATOM 690 C CA . CYS A 1 94 ? 3.604 18.688 14.953 1 97.94 94 CYS A CA 1
ATOM 691 C C . CYS A 1 94 ? 3.275 17.5 14.055 1 97.94 94 CYS A C 1
ATOM 693 O O . CYS A 1 94 ? 2.369 17.578 13.219 1 97.94 94 CYS A O 1
ATOM 695 N N . GLU A 1 95 ? 3.936 16.391 14.297 1 98.38 95 GLU A N 1
ATOM 696 C CA . GLU A 1 95 ? 3.895 15.297 13.328 1 98.38 95 GLU A CA 1
ATOM 697 C C . GLU A 1 95 ? 2.57 14.547 13.406 1 98.38 95 GLU A C 1
ATOM 699 O O . GLU A 1 95 ? 1.984 14.414 14.484 1 98.38 95 GLU A O 1
ATOM 704 N N . HIS A 1 96 ? 2.098 14.109 12.266 1 97.75 96 HIS A N 1
ATOM 705 C CA . HIS A 1 96 ? 1.006 13.148 12.117 1 97.75 96 HIS A CA 1
ATOM 706 C C . HIS A 1 96 ? 1.414 11.766 12.609 1 97.75 96 HIS A C 1
ATOM 708 O O . HIS A 1 96 ? 2.602 11.43 12.609 1 97.75 96 HIS A O 1
ATOM 714 N N . ASN A 1 97 ? 0.495 10.914 12.977 1 97.69 97 ASN A N 1
ATOM 715 C CA . ASN A 1 97 ? 0.751 9.547 13.422 1 97.69 97 ASN A CA 1
ATOM 716 C C . ASN A 1 97 ? 1.434 8.719 12.336 1 97.69 97 ASN A C 1
ATOM 718 O O . ASN A 1 97 ? 2.055 7.699 12.633 1 97.69 97 ASN A O 1
ATOM 722 N N . SER A 1 98 ? 1.323 9.117 11.086 1 97.94 98 SER A N 1
ATOM 723 C CA . SER A 1 98 ? 2.027 8.43 10 1 97.94 98 SER A CA 1
ATOM 724 C C . SER A 1 98 ? 3.539 8.578 10.148 1 97.94 98 SER A C 1
ATOM 726 O O . SER A 1 98 ? 4.301 7.805 9.562 1 97.94 98 SER A O 1
ATOM 728 N N . VAL A 1 99 ? 4.004 9.547 10.898 1 98.62 99 VAL A N 1
ATOM 729 C CA . VAL A 1 99 ? 5.41 9.719 11.242 1 98.62 99 VAL A CA 1
ATOM 730 C C . VAL A 1 99 ? 5.676 9.164 12.641 1 98.62 99 VAL A C 1
ATOM 732 O O . VAL A 1 99 ? 6.637 8.422 12.844 1 98.62 99 VAL A O 1
ATOM 735 N N . LEU A 1 100 ? 4.801 9.453 13.602 1 98.44 100 LEU A N 1
ATOM 736 C CA . LEU A 1 100 ? 5.027 9.172 15.016 1 98.44 100 LEU A CA 1
ATOM 737 C C . LEU A 1 100 ? 5.035 7.668 15.273 1 98.44 100 LEU A C 1
ATOM 739 O O . LEU A 1 100 ? 5.941 7.152 15.93 1 98.44 100 LEU A O 1
ATOM 743 N N . ARG A 1 101 ? 4.121 6.973 14.797 1 98.25 101 ARG A N 1
ATOM 744 C CA . ARG A 1 101 ? 3.975 5.566 15.156 1 98.25 101 ARG A CA 1
ATOM 745 C C . ARG A 1 101 ? 5.113 4.73 14.578 1 98.25 101 ARG A C 1
ATOM 747 O O . ARG A 1 101 ? 5.652 3.854 15.258 1 98.25 101 ARG A O 1
ATOM 754 N N . PRO A 1 102 ? 5.496 4.934 13.305 1 98.38 102 PRO A N 1
ATOM 755 C CA . PRO A 1 102 ? 6.711 4.254 12.859 1 98.38 102 PRO A CA 1
ATOM 756 C C . PRO A 1 102 ? 7.926 4.578 13.727 1 98.38 102 PRO A C 1
ATOM 758 O O . PRO A 1 102 ? 8.758 3.703 13.984 1 98.38 102 PRO A O 1
ATOM 761 N N . LEU A 1 103 ? 8.055 5.836 14.164 1 98.62 103 LEU A N 1
ATOM 762 C CA . LEU A 1 103 ? 9.18 6.223 15.016 1 98.62 103 LEU A CA 1
ATOM 763 C C . LEU A 1 103 ? 9.109 5.523 16.359 1 98.62 103 LEU A C 1
ATOM 765 O O . LEU A 1 103 ? 10.133 5.117 16.922 1 98.62 103 LEU A O 1
ATOM 769 N N . TYR A 1 104 ? 7.84 5.457 16.938 1 98.38 104 TYR A N 1
ATOM 770 C CA . TYR A 1 104 ? 7.672 4.738 18.188 1 98.38 104 TYR A CA 1
ATOM 771 C C . TYR A 1 104 ? 8.07 3.275 18.031 1 98.38 104 TYR A C 1
ATOM 773 O O . TYR A 1 104 ? 8.703 2.703 18.922 1 98.38 104 TYR A O 1
ATOM 781 N N . ARG A 1 105 ? 7.68 2.65 16.969 1 97.38 105 ARG A N 1
ATOM 782 C CA . ARG A 1 105 ? 8.07 1.272 16.688 1 97.38 105 ARG A CA 1
ATOM 783 C C . ARG A 1 105 ? 9.586 1.139 16.594 1 97.38 105 ARG A C 1
ATOM 785 O O . ARG A 1 105 ? 10.164 0.194 17.125 1 97.38 105 ARG A O 1
ATOM 792 N N . LEU A 1 106 ? 10.242 2.064 15.867 1 98.31 106 LEU A N 1
ATOM 793 C CA . LEU A 1 106 ? 11.695 2.051 15.719 1 98.31 106 LEU A CA 1
ATOM 794 C C . LEU A 1 106 ? 12.375 2.258 17.062 1 98.31 106 LEU A C 1
ATOM 796 O O . LEU A 1 106 ? 13.438 1.687 17.312 1 98.31 106 LEU A O 1
ATOM 800 N N . ARG A 1 107 ? 11.75 3.121 17.891 1 98.31 107 ARG A N 1
ATOM 801 C CA . ARG A 1 107 ? 12.266 3.322 19.234 1 98.31 107 ARG A CA 1
ATOM 802 C C . ARG A 1 107 ? 12.25 2.018 20.031 1 98.31 107 ARG A C 1
ATOM 804 O O . ARG A 1 107 ? 13.219 1.698 20.719 1 98.31 107 ARG A O 1
ATOM 811 N N . GLU A 1 108 ? 11.164 1.252 19.891 1 97.25 108 GLU A N 1
ATOM 812 C CA . GLU A 1 108 ? 11.062 -0.052 20.547 1 97.25 108 GLU A CA 1
ATOM 813 C C . GLU A 1 108 ? 12.125 -1.014 20.016 1 97.25 108 GLU A C 1
ATOM 815 O O . GLU A 1 108 ? 12.531 -1.945 20.719 1 97.25 108 GLU A O 1
ATOM 820 N N . GLN A 1 109 ? 12.633 -0.772 18.875 1 96.44 109 GLN A N 1
ATOM 821 C CA . GLN A 1 109 ? 13.625 -1.637 18.234 1 96.44 109 GLN A CA 1
ATOM 822 C C . GLN A 1 109 ? 15.039 -1.144 18.5 1 96.44 109 GLN A C 1
ATOM 824 O O . GLN A 1 109 ? 16 -1.696 17.969 1 96.44 109 GLN A O 1
ATOM 829 N N . GLY A 1 110 ? 15.164 -0.003 19.203 1 98.25 110 GLY A N 1
ATOM 830 C CA . GLY A 1 110 ? 16.5 0.373 19.656 1 98.25 110 GLY A CA 1
ATOM 831 C C . GLY A 1 110 ? 16.922 1.751 19.172 1 98.25 110 GLY A C 1
ATOM 832 O O . GLY A 1 110 ? 18 2.225 19.516 1 98.25 110 GLY A O 1
ATOM 833 N N . ALA A 1 111 ? 16.094 2.451 18.406 1 98.56 111 ALA A N 1
ATOM 834 C CA . ALA A 1 111 ? 16.391 3.824 18 1 98.56 111 ALA A CA 1
ATOM 835 C C . ALA A 1 111 ? 16 4.812 19.094 1 98.56 111 ALA A C 1
ATOM 837 O O . ALA A 1 111 ? 15.414 4.422 20.109 1 98.56 111 ALA A O 1
ATOM 838 N N . GLU A 1 112 ? 16.484 5.992 18.953 1 98.81 112 GLU A N 1
ATOM 839 C CA . GLU A 1 112 ? 16.109 7.078 19.859 1 98.81 112 GLU A CA 1
ATOM 840 C C . GLU A 1 112 ? 15.406 8.203 19.109 1 98.81 112 GLU A C 1
ATOM 842 O O . GLU A 1 112 ? 15.727 8.477 17.938 1 98.81 112 GLU A O 1
ATOM 847 N N . VAL A 1 113 ? 14.438 8.805 19.766 1 98.75 113 VAL A N 1
ATOM 848 C CA . VAL A 1 113 ? 13.672 9.867 19.109 1 98.75 113 VAL A CA 1
ATOM 849 C C . VAL A 1 113 ? 13.562 11.07 20.047 1 98.75 113 VAL A C 1
ATOM 851 O O . VAL A 1 113 ? 13.273 10.93 21.234 1 98.75 113 VAL A O 1
ATOM 854 N N . SER A 1 114 ? 13.875 12.242 19.547 1 98.88 114 SER A N 1
ATOM 855 C CA . SER A 1 114 ? 13.68 13.5 20.266 1 98.88 114 SER A CA 1
ATOM 856 C C . SER A 1 114 ? 12.703 14.406 19.516 1 98.88 114 SER A C 1
ATOM 858 O O . SER A 1 114 ? 12.617 14.359 18.281 1 98.88 114 SER A O 1
ATOM 860 N N . PHE A 1 115 ? 12 15.219 20.25 1 98.75 115 PHE A N 1
ATOM 861 C CA . PHE A 1 115 ? 10.945 16.047 19.688 1 98.75 115 PHE A CA 1
ATOM 862 C C . PHE A 1 115 ? 11.234 17.531 19.906 1 98.75 115 PHE A C 1
ATOM 864 O O . PHE A 1 115 ? 11.57 17.938 21.031 1 98.75 115 PHE A O 1
ATOM 871 N N . VAL A 1 116 ? 11.188 18.297 18.875 1 98.81 116 VAL A N 1
ATOM 872 C CA . VAL A 1 116 ? 11.188 19.75 18.984 1 98.81 116 VAL A CA 1
ATOM 873 C C . VAL A 1 116 ? 9.789 20.234 19.391 1 98.81 116 VAL A C 1
ATOM 875 O O . VAL A 1 116 ? 8.797 19.844 18.766 1 98.81 116 VAL A O 1
ATOM 878 N N . GLU A 1 117 ? 9.695 21.078 20.344 1 98.31 117 GLU A N 1
ATOM 879 C CA . GLU A 1 117 ? 8.43 21.562 20.875 1 98.31 117 GLU A CA 1
ATOM 880 C C . GLU A 1 117 ? 7.941 22.797 20.109 1 98.31 117 GLU A C 1
ATOM 882 O O . GLU A 1 117 ? 8.633 23.281 19.203 1 98.31 117 GLU A O 1
ATOM 887 N N . VAL A 1 118 ? 6.699 23.203 20.438 1 97.44 118 VAL A N 1
ATOM 888 C CA . VAL A 1 118 ? 6.121 24.422 19.875 1 97.44 118 VAL A CA 1
ATOM 889 C C . VAL A 1 118 ? 5.824 25.422 21 1 97.44 118 VAL A C 1
ATOM 891 O O . VAL A 1 118 ? 5.785 25.047 22.172 1 97.44 118 VAL A O 1
ATOM 894 N N . ASP A 1 119 ? 5.703 26.672 20.609 1 95 119 ASP A N 1
ATOM 895 C CA . ASP A 1 119 ? 5.273 27.672 21.578 1 95 119 ASP A CA 1
ATOM 896 C C . ASP A 1 119 ? 3.752 27.688 21.719 1 95 119 ASP A C 1
ATOM 898 O O . ASP A 1 119 ? 3.068 26.797 21.203 1 95 119 ASP A O 1
ATOM 902 N N . ASP A 1 120 ? 3.236 28.672 22.406 1 91.06 120 ASP A N 1
ATOM 903 C CA . ASP A 1 120 ? 1.815 28.719 22.734 1 91.06 120 ASP A CA 1
ATOM 904 C C . ASP A 1 120 ? 0.97 28.938 21.484 1 91.06 120 ASP A C 1
ATOM 906 O O . ASP A 1 120 ? -0.222 28.625 21.469 1 91.06 120 ASP A O 1
ATOM 910 N N . ALA A 1 121 ? 1.627 29.469 20.453 1 88.88 121 ALA A N 1
ATOM 911 C CA . ALA A 1 121 ? 0.909 29.734 19.203 1 88.88 121 ALA A CA 1
ATOM 912 C C . ALA A 1 121 ? 1.042 28.562 18.234 1 88.88 121 ALA A C 1
ATOM 914 O O . ALA A 1 121 ? 0.471 28.578 17.141 1 88.88 121 ALA A O 1
ATOM 915 N N . GLY A 1 122 ? 1.731 27.516 18.688 1 90.25 122 GLY A N 1
ATOM 916 C CA . GLY A 1 122 ? 1.887 26.344 17.828 1 90.25 122 GLY A CA 1
ATOM 917 C C . GLY A 1 122 ? 3.078 26.438 16.906 1 90.25 122 GLY A C 1
ATOM 918 O O . GLY A 1 122 ? 3.268 25.578 16.031 1 90.25 122 GLY A O 1
ATOM 919 N N . ARG A 1 123 ? 3.938 27.453 17.141 1 91.81 123 ARG A N 1
ATOM 920 C CA . ARG A 1 123 ? 5.121 27.609 16.297 1 91.81 123 ARG A CA 1
ATOM 921 C C . ARG A 1 123 ? 6.281 26.766 16.812 1 91.81 123 ARG A C 1
ATOM 923 O O . ARG A 1 123 ? 6.52 26.703 18.016 1 91.81 123 ARG A O 1
ATOM 930 N N . LEU A 1 124 ? 6.961 26.219 15.891 1 95.81 124 LEU A N 1
ATOM 931 C CA . LEU A 1 124 ? 8.102 25.375 16.25 1 95.81 124 LEU A CA 1
ATOM 932 C C . LEU A 1 124 ? 9.188 26.203 16.922 1 95.81 124 LEU A C 1
ATOM 934 O O . LEU A 1 124 ? 9.469 27.328 16.516 1 95.81 124 LEU A O 1
ATOM 938 N N . ARG A 1 125 ? 9.766 25.672 17.984 1 97.75 125 ARG A N 1
ATOM 939 C CA . ARG A 1 125 ? 10.922 26.266 18.641 1 97.75 125 ARG A CA 1
ATOM 940 C C . ARG A 1 125 ? 12.219 25.828 17.953 1 97.75 125 ARG A C 1
ATOM 942 O O . ARG A 1 125 ? 12.93 24.969 18.453 1 97.75 125 ARG A O 1
ATOM 949 N N . TYR A 1 126 ? 12.57 26.516 16.922 1 98 126 TYR A N 1
ATOM 950 C CA . TYR A 1 126 ? 13.656 26.125 16.031 1 98 126 TYR A CA 1
ATOM 951 C C . TYR A 1 126 ? 14.977 26.047 16.781 1 98 126 TYR A C 1
ATOM 953 O O . TYR A 1 126 ? 15.859 25.266 16.422 1 98 126 TYR A O 1
ATOM 961 N N . GLU A 1 127 ? 15.109 26.781 17.859 1 97.31 127 GLU A N 1
ATOM 962 C CA . GLU A 1 127 ? 16.344 26.781 18.641 1 97.31 127 GLU A CA 1
ATOM 963 C C . GLU A 1 127 ? 16.594 25.406 19.266 1 97.31 127 GLU A C 1
ATOM 965 O O . GLU A 1 127 ? 17.719 25.094 19.641 1 97.31 127 GLU A O 1
ATOM 970 N N . GLN A 1 128 ? 15.633 24.641 19.391 1 98.5 128 GLN A N 1
ATOM 971 C CA . GLN A 1 128 ? 15.742 23.344 20.047 1 98.5 128 GLN A CA 1
ATOM 972 C C . GLN A 1 128 ? 16.422 22.312 19.156 1 98.5 128 GLN A C 1
ATOM 974 O O . GLN A 1 128 ? 16.938 21.312 19.641 1 98.5 128 GLN A O 1
ATOM 979 N N . PHE A 1 129 ? 16.438 22.547 17.828 1 98.56 129 PHE A N 1
ATOM 980 C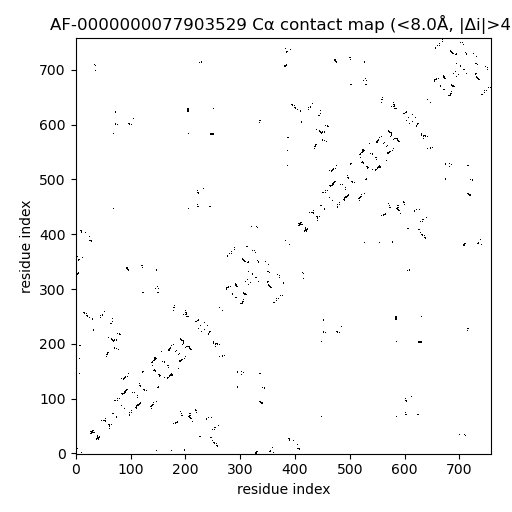 CA . PHE A 1 129 ? 17.078 21.609 16.922 1 98.56 129 PHE A CA 1
ATOM 981 C C . PHE A 1 129 ? 18.531 21.359 17.312 1 98.56 129 PHE A C 1
ATOM 983 O O . PHE A 1 129 ? 18.953 20.203 17.453 1 98.56 129 PHE A O 1
ATOM 990 N N . GLU A 1 130 ? 19.234 22.438 17.562 1 98.25 130 GLU A N 1
ATOM 991 C CA . GLU A 1 130 ? 20.625 22.312 17.953 1 98.25 130 GLU A CA 1
ATOM 992 C C . GLU A 1 130 ? 20.766 21.703 19.359 1 98.25 130 GLU A C 1
ATOM 994 O O . GLU A 1 130 ? 21.688 20.938 19.609 1 98.25 130 GLU A O 1
ATOM 999 N N . LYS A 1 131 ? 19.828 22.016 20.188 1 98.31 131 LYS A N 1
ATOM 1000 C CA . LYS A 1 131 ? 19.891 21.609 21.594 1 98.31 131 LYS A CA 1
ATOM 1001 C C . LYS A 1 131 ? 19.703 20.109 21.734 1 98.31 131 LYS A C 1
ATOM 1003 O O . LYS A 1 131 ? 20.266 19.5 22.656 1 98.31 131 LYS A O 1
ATOM 1008 N N . ILE A 1 132 ? 18.984 19.516 20.859 1 98.31 132 ILE A N 1
ATOM 1009 C CA . ILE A 1 132 ? 18.656 18.109 21.062 1 98.31 132 ILE A CA 1
ATOM 1010 C C . ILE A 1 132 ? 19.516 17.25 20.141 1 98.31 132 ILE A C 1
ATOM 1012 O O . ILE A 1 132 ? 19.375 16.016 20.125 1 98.31 132 ILE A O 1
ATOM 1016 N N . LEU A 1 133 ? 20.375 17.875 19.391 1 98.5 133 LEU A N 1
ATOM 1017 C CA . LEU A 1 133 ? 21.297 17.141 18.547 1 98.5 133 LEU A CA 1
ATOM 1018 C C . LEU A 1 133 ? 22.203 16.234 19.375 1 98.5 133 LEU A C 1
ATOM 1020 O O . LEU A 1 133 ? 22.672 16.641 20.453 1 98.5 133 LEU A O 1
ATOM 1024 N N . ARG A 1 134 ? 22.406 15.094 18.906 1 98.56 134 ARG A N 1
ATOM 1025 C CA . ARG A 1 134 ? 23.297 14.117 19.531 1 98.56 134 ARG A CA 1
ATOM 1026 C C . ARG A 1 134 ? 24.312 13.578 18.547 1 98.56 134 ARG A C 1
ATOM 1028 O O . ARG A 1 134 ? 24.141 13.703 17.328 1 98.56 134 ARG A O 1
ATOM 1035 N N . PRO A 1 135 ? 25.453 12.969 19.031 1 98.38 135 PRO A N 1
ATOM 1036 C CA . PRO A 1 135 ? 26.484 12.43 18.125 1 98.38 135 PRO A CA 1
ATOM 1037 C C . PRO A 1 135 ? 25.938 11.328 17.219 1 98.38 135 PRO A C 1
ATOM 1039 O O . PRO A 1 135 ? 26.422 11.156 16.094 1 98.38 135 PRO A O 1
ATOM 1042 N N . ASN A 1 136 ? 24.922 10.602 17.719 1 98.69 136 ASN A N 1
ATOM 1043 C CA . ASN A 1 136 ? 24.375 9.492 16.938 1 98.69 136 ASN A CA 1
ATOM 1044 C C . ASN A 1 136 ? 23.141 9.914 16.141 1 98.69 136 ASN A C 1
ATOM 1046 O O . ASN A 1 136 ? 22.406 9.062 15.641 1 98.69 136 ASN A O 1
ATOM 1050 N N . THR A 1 137 ? 22.875 11.25 16.094 1 98.88 137 THR A N 1
ATOM 1051 C CA . THR A 1 137 ? 21.75 11.711 15.273 1 98.88 137 THR A CA 1
ATOM 1052 C C . THR A 1 137 ? 22 11.422 13.797 1 98.88 137 THR A C 1
ATOM 1054 O O . THR A 1 137 ? 23.062 11.758 13.266 1 98.88 137 THR A O 1
ATOM 1057 N N . ARG A 1 138 ? 21.047 10.773 13.156 1 98.5 138 ARG A N 1
ATOM 1058 C CA . ARG A 1 138 ? 21.219 10.328 11.773 1 98.5 138 ARG A CA 1
ATOM 1059 C C . ARG A 1 138 ? 20.219 11.008 10.852 1 98.5 138 ARG A C 1
ATOM 1061 O O . ARG A 1 138 ? 20.5 11.219 9.664 1 98.5 138 ARG A O 1
ATOM 1068 N N . LEU A 1 139 ? 19.094 11.375 11.391 1 98.31 139 LEU A N 1
ATOM 1069 C CA . LEU A 1 139 ? 17.953 11.734 10.547 1 98.31 139 LEU A CA 1
ATOM 1070 C C . LEU A 1 139 ? 17.078 12.789 11.219 1 98.31 139 LEU A C 1
ATOM 1072 O O . LEU A 1 139 ? 16.953 12.797 12.445 1 98.31 139 LEU A O 1
ATOM 1076 N N . VAL A 1 140 ? 16.562 13.758 10.445 1 98.88 140 VAL A N 1
ATOM 1077 C CA . VAL A 1 140 ? 15.5 14.672 10.844 1 98.88 140 VAL A CA 1
ATOM 1078 C C . VAL A 1 140 ? 14.266 14.438 9.977 1 98.88 140 VAL A C 1
ATOM 1080 O O . VAL A 1 140 ? 14.367 14.359 8.75 1 98.88 140 VAL A O 1
ATOM 1083 N N . VAL A 1 141 ? 13.148 14.172 10.578 1 98.94 141 VAL A N 1
ATOM 1084 C CA . VAL A 1 141 ? 11.883 14.039 9.859 1 98.94 141 VAL A CA 1
ATOM 1085 C C . VAL A 1 141 ? 10.898 15.094 10.352 1 98.94 141 VAL A C 1
ATOM 1087 O O . VAL A 1 141 ? 10.695 15.25 11.555 1 98.94 141 VAL A O 1
ATOM 1090 N N . VAL A 1 142 ? 10.297 15.875 9.422 1 98.88 142 VAL A N 1
ATOM 1091 C CA . VAL A 1 142 ? 9.375 16.938 9.789 1 98.88 142 VAL A CA 1
ATOM 1092 C C . VAL A 1 142 ? 8.203 16.969 8.805 1 98.88 142 VAL A C 1
ATOM 1094 O O . VAL A 1 142 ? 8.352 16.625 7.633 1 98.88 142 VAL A O 1
ATOM 1097 N N . THR A 1 143 ? 7.047 17.312 9.312 1 98.62 143 THR A N 1
ATOM 1098 C CA . THR A 1 143 ? 5.953 17.672 8.422 1 98.62 143 THR A CA 1
ATOM 1099 C C . THR A 1 143 ? 6.168 19.062 7.836 1 98.62 143 THR A C 1
ATOM 1101 O O . THR A 1 143 ? 6.652 19.969 8.523 1 98.62 143 THR A O 1
ATOM 1104 N N . HIS A 1 144 ? 5.906 19.234 6.559 1 98.62 144 HIS A N 1
ATOM 1105 C CA . HIS A 1 144 ? 6.066 20.531 5.922 1 98.62 144 HIS A CA 1
ATOM 1106 C C . HIS A 1 144 ? 5.031 21.531 6.434 1 98.62 144 HIS A C 1
ATOM 1108 O O . HIS A 1 144 ? 5.301 22.734 6.504 1 98.62 144 HIS A O 1
ATOM 1114 N N . ALA A 1 145 ? 3.857 21.047 6.719 1 97.88 145 ALA A N 1
ATOM 1115 C CA . ALA A 1 145 ? 2.805 21.828 7.359 1 97.88 145 ALA A CA 1
ATOM 1116 C C . ALA A 1 145 ? 2.023 20.984 8.359 1 97.88 145 ALA A C 1
ATOM 1118 O O . ALA A 1 145 ? 1.747 19.812 8.109 1 97.88 145 ALA A O 1
ATOM 1119 N N . SER A 1 146 ? 1.731 21.594 9.508 1 97.38 146 SER A N 1
ATOM 1120 C CA . SER A 1 146 ? 0.854 20.922 10.461 1 97.38 146 SER A CA 1
ATOM 1121 C C . SER A 1 146 ? -0.515 20.641 9.852 1 97.38 146 SER A C 1
ATOM 1123 O O . SER A 1 146 ? -1.172 21.562 9.344 1 97.38 146 SER A O 1
ATOM 1125 N N . ASN A 1 147 ? -0.921 19.359 9.922 1 97 147 ASN A N 1
ATOM 1126 C CA . ASN A 1 147 ? -2.252 19.016 9.43 1 97 147 ASN A CA 1
ATOM 1127 C C . ASN A 1 147 ? -3.342 19.516 10.383 1 97 147 ASN A C 1
ATOM 1129 O O . ASN A 1 147 ? -4.531 19.359 10.094 1 97 147 ASN A O 1
ATOM 1133 N N . VAL A 1 148 ? -2.967 20.109 11.453 1 96.94 148 VAL A N 1
ATOM 1134 C CA . VAL A 1 148 ? -3.904 20.562 12.477 1 96.94 148 VAL A CA 1
ATOM 1135 C C . VAL A 1 148 ? -4.035 22.078 12.414 1 96.94 148 VAL A C 1
ATOM 1137 O O . VAL A 1 148 ? -5.125 22.609 12.18 1 96.94 148 VAL A O 1
ATOM 1140 N N . THR A 1 149 ? -2.914 22.766 12.477 1 96.5 149 THR A N 1
ATOM 1141 C CA . THR A 1 149 ? -2.959 24.219 12.594 1 96.5 149 THR A CA 1
ATOM 1142 C C . THR A 1 149 ? -2.709 24.891 11.242 1 96.5 149 THR A C 1
ATOM 1144 O O . THR A 1 149 ? -2.992 26.078 11.062 1 96.5 149 THR A O 1
ATOM 1147 N N . GLY A 1 150 ? -2.1 24.156 10.336 1 96.75 150 GLY A N 1
ATOM 1148 C CA . GLY A 1 150 ? -1.764 24.719 9.039 1 96.75 150 GLY A CA 1
ATOM 1149 C C . GLY A 1 150 ? -0.44 25.469 9.031 1 96.75 150 GLY A C 1
ATOM 1150 O O . GLY A 1 150 ? 0.051 25.859 7.977 1 96.75 150 GLY A O 1
ATOM 1151 N N . ASP A 1 151 ? 0.211 25.578 10.188 1 96.56 151 ASP A N 1
ATOM 1152 C CA . ASP A 1 151 ? 1.494 26.266 10.273 1 96.56 151 ASP A CA 1
ATOM 1153 C C . ASP A 1 151 ? 2.561 25.547 9.453 1 96.56 151 ASP A C 1
ATOM 1155 O O . ASP A 1 151 ? 2.617 24.312 9.453 1 96.56 151 ASP A O 1
ATOM 1159 N N . LEU A 1 152 ? 3.418 26.297 8.828 1 96.75 152 LEU A N 1
ATOM 1160 C CA . LEU A 1 152 ? 4.484 25.734 8 1 96.75 152 LEU A CA 1
ATOM 1161 C C . LEU A 1 152 ? 5.75 25.531 8.82 1 96.75 152 LEU A C 1
ATOM 1163 O O . LEU A 1 152 ? 6.055 26.328 9.719 1 96.75 152 LEU A O 1
ATOM 1167 N N . THR A 1 153 ? 6.391 24.469 8.531 1 97.75 153 THR A N 1
ATOM 1168 C CA . THR A 1 153 ? 7.77 24.297 8.977 1 97.75 153 THR A CA 1
ATOM 1169 C C . THR A 1 153 ? 8.734 25.016 8.031 1 97.75 153 THR A C 1
ATOM 1171 O O . THR A 1 153 ? 8.617 24.891 6.809 1 97.75 153 THR A O 1
ATOM 1174 N N . ASP A 1 154 ? 9.648 25.812 8.562 1 97.44 154 ASP A N 1
ATOM 1175 C CA . ASP A 1 154 ? 10.703 26.438 7.758 1 97.44 154 ASP A CA 1
ATOM 1176 C C . ASP A 1 154 ? 11.695 25.391 7.254 1 97.44 154 ASP A C 1
ATOM 1178 O O . ASP A 1 154 ? 12.727 25.156 7.891 1 97.44 154 ASP A O 1
ATOM 1182 N N . LEU A 1 155 ? 11.438 24.859 6.047 1 98.19 155 LEU A N 1
ATOM 1183 C CA . LEU A 1 155 ? 12.258 23.781 5.52 1 98.19 155 LEU A CA 1
ATOM 1184 C C . LEU A 1 155 ? 13.664 24.266 5.191 1 98.19 155 LEU A C 1
ATOM 1186 O O . LEU A 1 155 ? 14.617 23.484 5.227 1 98.19 155 LEU A O 1
ATOM 1190 N N . ALA A 1 156 ? 13.742 25.531 4.805 1 98.06 156 ALA A N 1
ATOM 1191 C CA . ALA A 1 156 ? 15.078 26.062 4.555 1 98.06 156 ALA A CA 1
ATOM 1192 C C . ALA A 1 156 ? 15.953 25.969 5.801 1 98.06 156 ALA A C 1
ATOM 1194 O O . ALA A 1 156 ? 17.125 25.594 5.723 1 98.06 156 ALA A O 1
ATOM 1195 N N . PHE A 1 157 ? 15.336 26.359 6.914 1 98.25 157 PHE A N 1
ATOM 1196 C CA . PHE A 1 157 ? 16.062 26.266 8.18 1 98.25 157 PHE A CA 1
ATOM 1197 C C . PHE A 1 157 ? 16.438 24.828 8.477 1 98.25 157 PHE A C 1
ATOM 1199 O O . PHE A 1 157 ? 17.594 24.531 8.797 1 98.25 157 PHE A O 1
ATOM 1206 N N . VAL A 1 158 ? 15.492 23.906 8.414 1 98.69 158 VAL A N 1
ATOM 1207 C CA . VAL A 1 158 ? 15.719 22.516 8.781 1 98.69 158 VAL A CA 1
ATOM 1208 C C . VAL A 1 158 ? 16.75 21.891 7.84 1 98.69 158 VAL A C 1
ATOM 1210 O O . VAL A 1 158 ? 17.594 21.094 8.273 1 98.69 158 VAL A O 1
ATOM 1213 N N . SER A 1 159 ? 16.641 22.25 6.582 1 98.62 159 SER A N 1
ATOM 1214 C CA . SER A 1 159 ? 17.578 21.766 5.59 1 98.62 159 SER A CA 1
ATOM 1215 C C . SER A 1 159 ? 19 22.219 5.906 1 98.62 159 SER A C 1
ATOM 1217 O O . SER A 1 159 ? 19.953 21.438 5.82 1 98.62 159 SER A O 1
ATOM 1219 N N . ALA A 1 160 ? 19.141 23.484 6.211 1 98.62 160 ALA A N 1
ATOM 1220 C CA . ALA A 1 160 ? 20.438 24.016 6.57 1 98.62 160 ALA A CA 1
ATOM 1221 C C . ALA A 1 160 ? 21.016 23.297 7.793 1 98.62 160 ALA A C 1
ATOM 1223 O O . ALA A 1 160 ? 22.203 22.969 7.832 1 98.62 160 ALA A O 1
ATOM 1224 N N . PHE A 1 161 ? 20.219 23.078 8.773 1 98.62 161 PHE A N 1
ATOM 1225 C CA . PHE A 1 161 ? 20.609 22.359 9.977 1 98.62 161 PHE A CA 1
ATOM 1226 C C . PHE A 1 161 ? 21.062 20.938 9.633 1 98.62 161 PHE A C 1
ATOM 1228 O O . PHE A 1 161 ? 22.125 20.5 10.086 1 98.62 161 PHE A O 1
ATOM 1235 N N . ALA A 1 162 ? 20.219 20.203 8.797 1 98.81 162 ALA A N 1
ATOM 1236 C CA . ALA A 1 162 ? 20.547 18.828 8.406 1 98.81 162 ALA A CA 1
ATOM 1237 C C . ALA A 1 162 ? 21.859 18.781 7.645 1 98.81 162 ALA A C 1
ATOM 1239 O O . ALA A 1 162 ? 22.703 17.906 7.906 1 98.81 162 ALA A O 1
ATOM 1240 N N . LYS A 1 163 ? 22.062 19.719 6.715 1 98.31 163 LYS A N 1
ATOM 1241 C CA . LYS A 1 163 ? 23.281 19.766 5.91 1 98.31 163 LYS A CA 1
ATOM 1242 C C . LYS A 1 163 ? 24.5 20.047 6.777 1 98.31 163 LYS A C 1
ATOM 1244 O O . LYS A 1 163 ? 25.547 19.391 6.629 1 98.31 163 LYS A O 1
ATOM 1249 N N . LYS A 1 164 ? 24.297 21.016 7.641 1 98.44 164 LYS A N 1
ATOM 1250 C CA . LYS A 1 164 ? 25.391 21.406 8.531 1 98.44 164 LYS A CA 1
ATOM 1251 C C . LYS A 1 164 ? 25.891 20.219 9.336 1 98.44 164 LYS A C 1
ATOM 1253 O O . LYS A 1 164 ? 27.094 20.109 9.594 1 98.44 164 LYS A O 1
ATOM 1258 N N . HIS A 1 165 ? 25.078 19.344 9.703 1 98.62 165 HIS A N 1
ATOM 1259 C CA . HIS A 1 165 ? 25.438 18.266 10.625 1 98.62 165 HIS A CA 1
ATOM 1260 C C . HIS A 1 165 ? 25.469 16.922 9.922 1 98.62 165 HIS A C 1
ATOM 1262 O O . HIS A 1 165 ? 25.594 15.875 10.57 1 98.62 165 HIS A O 1
ATOM 1268 N N . GLY A 1 166 ? 25.312 16.875 8.562 1 98.38 166 GLY A N 1
ATOM 1269 C CA . GLY A 1 166 ? 25.391 15.656 7.773 1 98.38 166 GLY A CA 1
ATOM 1270 C C . GLY A 1 166 ? 24.234 14.711 8.023 1 98.38 166 GLY A C 1
ATOM 1271 O O . GLY A 1 166 ? 24.422 13.5 8.07 1 98.38 166 GLY A O 1
ATOM 1272 N N . LEU A 1 167 ? 23.047 15.219 8.328 1 98.81 167 LEU A N 1
ATOM 1273 C CA . LEU A 1 167 ? 21.859 14.422 8.617 1 98.81 167 LEU A CA 1
ATOM 1274 C C . LEU A 1 167 ? 21 14.227 7.371 1 98.81 167 LEU A C 1
ATOM 1276 O O . LEU A 1 167 ? 21.031 15.062 6.461 1 98.81 167 LEU A O 1
ATOM 1280 N N . THR A 1 168 ? 20.266 13.102 7.238 1 98.88 168 THR A N 1
ATOM 1281 C CA . THR A 1 168 ? 19.266 12.891 6.195 1 98.88 168 THR A CA 1
ATOM 1282 C C . THR A 1 168 ? 17.984 13.633 6.531 1 98.88 168 THR A C 1
ATOM 1284 O O . THR A 1 168 ? 17.484 13.562 7.66 1 98.88 168 THR A O 1
ATOM 1287 N N . LEU A 1 169 ? 17.406 14.391 5.609 1 98.94 169 LEU A N 1
ATOM 1288 C CA . LEU A 1 169 ? 16.172 15.133 5.812 1 98.94 169 LEU A CA 1
ATOM 1289 C C . LEU A 1 169 ? 14.992 14.438 5.133 1 98.94 169 LEU A C 1
ATOM 1291 O O . LEU A 1 169 ? 14.969 14.305 3.908 1 98.94 169 LEU A O 1
ATOM 1295 N N . VAL A 1 170 ? 14.031 13.969 5.902 1 98.94 170 VAL A N 1
ATOM 1296 C CA . VAL A 1 170 ? 12.781 13.398 5.422 1 98.94 170 VAL A CA 1
ATOM 1297 C C . VAL A 1 170 ? 11.641 14.383 5.668 1 98.94 170 VAL A C 1
ATOM 1299 O O . VAL A 1 170 ? 11.484 14.906 6.777 1 98.94 170 VAL A O 1
ATOM 1302 N N . VAL A 1 171 ? 10.82 14.633 4.629 1 98.94 171 VAL A N 1
ATOM 1303 C CA . VAL A 1 171 ? 9.75 15.609 4.738 1 98.94 171 VAL A CA 1
ATOM 1304 C C . VAL A 1 171 ? 8.406 14.945 4.43 1 98.94 171 VAL A C 1
ATOM 1306 O O . VAL A 1 171 ? 8.258 14.281 3.406 1 98.94 171 VAL A O 1
ATOM 1309 N N . ASP A 1 172 ? 7.48 15.047 5.371 1 98.88 172 ASP A N 1
ATOM 1310 C CA . ASP A 1 172 ? 6.082 14.719 5.113 1 98.88 172 ASP A CA 1
ATOM 1311 C C . ASP A 1 172 ? 5.359 15.891 4.445 1 98.88 172 ASP A C 1
ATOM 1313 O O . ASP A 1 172 ? 5.012 16.875 5.105 1 98.88 172 ASP A O 1
ATOM 1317 N N . ALA A 1 173 ? 5.078 15.734 3.139 1 98.88 173 ALA A N 1
ATOM 1318 C CA . ALA A 1 173 ? 4.473 16.828 2.379 1 98.88 173 ALA A CA 1
ATOM 1319 C C . ALA A 1 173 ? 3.01 16.531 2.062 1 98.88 173 ALA A C 1
ATOM 1321 O O . ALA A 1 173 ? 2.484 16.984 1.043 1 98.88 173 ALA A O 1
ATOM 1322 N N . ALA A 1 174 ? 2.346 15.766 2.926 1 98.44 174 ALA A N 1
ATOM 1323 C CA . ALA A 1 174 ? 0.96 15.359 2.705 1 98.44 174 ALA A CA 1
ATOM 1324 C C . ALA A 1 174 ? 0.061 16.578 2.477 1 98.44 174 ALA A C 1
ATOM 1326 O O . ALA A 1 174 ? -0.858 16.531 1.655 1 98.44 174 ALA A O 1
ATOM 1327 N N . GLN A 1 175 ? 0.325 17.656 3.18 1 98.25 175 GLN A N 1
ATOM 1328 C CA . GLN A 1 175 ? -0.568 18.812 3.117 1 98.25 175 GLN A CA 1
ATOM 1329 C C . GLN A 1 175 ? -0.057 19.859 2.127 1 98.25 175 GLN A C 1
ATOM 1331 O O . GLN A 1 175 ? -0.769 20.812 1.791 1 98.25 175 GLN A O 1
ATOM 1336 N N . THR A 1 176 ? 1.213 19.656 1.605 1 98.38 176 THR A N 1
ATOM 1337 C CA . THR A 1 176 ? 1.791 20.797 0.912 1 98.38 176 THR A CA 1
ATOM 1338 C C . THR A 1 176 ? 2.123 20.438 -0.535 1 98.38 176 THR A C 1
ATOM 1340 O O . THR A 1 176 ? 2.219 21.328 -1.391 1 98.38 176 THR A O 1
ATOM 1343 N N . ALA A 1 177 ? 2.391 19.141 -0.829 1 98.5 177 ALA A N 1
ATOM 1344 C CA . ALA A 1 177 ? 2.639 18.766 -2.219 1 98.5 177 ALA A CA 1
ATOM 1345 C C . ALA A 1 177 ? 1.439 19.094 -3.1 1 98.5 177 ALA A C 1
ATOM 1347 O O . ALA A 1 177 ? 0.321 18.656 -2.836 1 98.5 177 ALA A O 1
ATOM 1348 N N . GLY A 1 178 ? 1.631 19.922 -4.094 1 97.5 178 GLY A N 1
ATOM 1349 C CA . GLY A 1 178 ? 0.555 20.344 -4.98 1 97.5 178 GLY A CA 1
ATOM 1350 C C . GLY A 1 178 ? -0.136 21.609 -4.523 1 97.5 178 GLY A C 1
ATOM 1351 O O . GLY A 1 178 ? -0.789 22.281 -5.32 1 97.5 178 GLY A O 1
ATOM 1352 N N . ALA A 1 179 ? -0.029 21.969 -3.189 1 96.94 179 ALA A N 1
ATOM 1353 C CA . ALA A 1 179 ? -0.702 23.141 -2.633 1 96.94 179 ALA A CA 1
ATOM 1354 C C . ALA A 1 179 ? 0.223 24.344 -2.633 1 96.94 179 ALA A C 1
ATOM 1356 O O . ALA A 1 179 ? -0.241 25.484 -2.562 1 96.94 179 ALA A O 1
ATOM 1357 N N . ARG A 1 180 ? 1.484 24.125 -2.666 1 96.44 180 ARG A N 1
ATOM 1358 C CA . ARG A 1 180 ? 2.5 25.156 -2.777 1 96.44 180 ARG A CA 1
ATOM 1359 C C . ARG A 1 180 ? 3.727 24.656 -3.527 1 96.44 180 ARG A C 1
ATOM 1361 O O . ARG A 1 180 ? 3.967 23.438 -3.586 1 96.44 180 ARG A O 1
ATOM 1368 N N . PRO A 1 181 ? 4.527 25.578 -4.066 1 97.31 181 PRO A N 1
ATOM 1369 C CA . PRO A 1 181 ? 5.746 25.141 -4.75 1 97.31 181 PRO A CA 1
ATOM 1370 C C . PRO A 1 181 ? 6.762 24.5 -3.799 1 97.31 181 PRO A C 1
ATOM 1372 O O . PRO A 1 181 ? 7.004 25.031 -2.709 1 97.31 181 PRO A O 1
ATOM 1375 N N . ILE A 1 182 ? 7.273 23.391 -4.156 1 98.31 182 ILE A N 1
ATOM 1376 C CA . ILE A 1 182 ? 8.344 22.719 -3.441 1 98.31 182 ILE A CA 1
ATOM 1377 C C . ILE A 1 182 ? 9.469 22.344 -4.414 1 98.31 182 ILE A C 1
ATOM 1379 O O . ILE A 1 182 ? 9.234 21.656 -5.41 1 98.31 182 ILE A O 1
ATOM 1383 N N . ASP A 1 183 ? 10.609 22.875 -4.242 1 98.69 183 ASP A N 1
ATOM 1384 C CA . ASP A 1 183 ? 11.812 22.531 -4.996 1 98.69 183 ASP A CA 1
ATOM 1385 C C . ASP A 1 183 ? 12.766 21.688 -4.156 1 98.69 183 ASP A C 1
ATOM 1387 O O . ASP A 1 183 ? 13.586 22.219 -3.404 1 98.69 183 ASP A O 1
ATOM 1391 N N . VAL A 1 184 ? 12.688 20.375 -4.387 1 98.81 184 VAL A N 1
ATOM 1392 C CA . VAL A 1 184 ? 13.391 19.453 -3.502 1 98.81 184 VAL A CA 1
ATOM 1393 C C . VAL A 1 184 ? 14.898 19.656 -3.654 1 98.81 184 VAL A C 1
ATOM 1395 O O . VAL A 1 184 ? 15.656 19.469 -2.699 1 98.81 184 VAL A O 1
ATOM 1398 N N . GLN A 1 185 ? 15.359 19.984 -4.848 1 98.44 185 GLN A N 1
ATOM 1399 C CA . GLN A 1 185 ? 16.781 20.203 -5.066 1 98.44 185 GLN A CA 1
ATOM 1400 C C . GLN A 1 185 ? 17.266 21.469 -4.363 1 98.44 185 GLN A C 1
ATOM 1402 O O . GLN A 1 185 ? 18.266 21.453 -3.639 1 98.44 185 GLN A O 1
ATOM 1407 N N . ALA A 1 186 ? 16.5 22.562 -4.535 1 98.31 186 ALA A N 1
ATOM 1408 C CA . ALA A 1 186 ? 16.875 23.844 -3.918 1 98.31 186 ALA A CA 1
ATOM 1409 C C . ALA A 1 186 ? 16.828 23.734 -2.395 1 98.31 186 ALA A C 1
ATOM 1411 O O . ALA A 1 186 ? 17.641 24.359 -1.705 1 98.31 186 ALA A O 1
ATOM 1412 N N . LEU A 1 187 ? 15.906 22.938 -1.869 1 98.06 187 LEU A N 1
ATOM 1413 C CA . LEU A 1 187 ? 15.711 22.812 -0.429 1 98.06 187 LEU A CA 1
ATOM 1414 C C . LEU A 1 187 ? 16.672 21.781 0.155 1 98.06 187 LEU A C 1
ATOM 1416 O O . LEU A 1 187 ? 16.844 21.703 1.372 1 98.06 187 LEU A O 1
ATOM 1420 N N . GLY A 1 188 ? 17.234 20.984 -0.713 1 97.94 188 GLY A N 1
ATOM 1421 C CA . GLY A 1 188 ? 18.125 19.938 -0.229 1 97.94 188 GLY A CA 1
ATOM 1422 C C . GLY A 1 188 ? 17.391 18.828 0.511 1 97.94 188 GLY A C 1
ATOM 1423 O O . GLY A 1 188 ? 17.906 18.312 1.506 1 97.94 188 GLY A O 1
ATOM 1424 N N . VAL A 1 189 ? 16.203 18.516 0.121 1 98.75 189 VAL A N 1
ATOM 1425 C CA . VAL A 1 189 ? 15.43 17.438 0.722 1 98.75 189 VAL A CA 1
ATOM 1426 C C . VAL A 1 189 ? 15.961 16.094 0.249 1 98.75 189 VAL A C 1
ATOM 1428 O O . VAL A 1 189 ? 16.234 15.906 -0.94 1 98.75 189 VAL A O 1
ATOM 1431 N N . ASP A 1 190 ? 16.188 15.164 1.175 1 98.88 190 ASP A N 1
ATOM 1432 C CA . ASP A 1 190 ? 16.688 13.836 0.806 1 98.88 190 ASP A CA 1
ATOM 1433 C C . ASP A 1 190 ? 15.531 12.914 0.418 1 98.88 190 ASP A C 1
ATOM 1435 O O . ASP A 1 190 ? 15.648 12.133 -0.528 1 98.88 190 ASP A O 1
ATOM 1439 N N . VAL A 1 191 ? 14.492 12.922 1.185 1 98.94 191 VAL A N 1
ATOM 1440 C CA . VAL A 1 191 ? 13.289 12.141 0.923 1 98.94 191 VAL A CA 1
ATOM 1441 C C . VAL A 1 191 ? 12.055 13 1.175 1 98.94 191 VAL A C 1
ATOM 1443 O O . VAL A 1 191 ? 11.945 13.656 2.215 1 98.94 191 VAL A O 1
ATOM 1446 N N . LEU A 1 192 ? 11.172 13.109 0.212 1 98.94 192 LEU A N 1
ATOM 1447 C CA . LEU A 1 192 ? 9.891 13.781 0.373 1 98.94 192 LEU A CA 1
ATOM 1448 C C . LEU A 1 192 ? 8.734 12.82 0.115 1 98.94 192 LEU A C 1
ATOM 1450 O O . LEU A 1 192 ? 8.664 12.203 -0.95 1 98.94 192 LEU A O 1
ATOM 1454 N N . CYS A 1 193 ? 7.879 12.633 1.091 1 98.94 193 CYS A N 1
ATOM 1455 C CA . CYS A 1 193 ? 6.73 11.742 0.987 1 98.94 193 CYS A CA 1
ATOM 1456 C C . CYS A 1 193 ? 5.457 12.516 0.683 1 98.94 193 CYS A C 1
ATOM 1458 O O . CYS A 1 193 ? 5.25 13.609 1.214 1 98.94 193 CYS A O 1
ATOM 1460 N N . PHE A 1 194 ? 4.602 11.984 -0.192 1 98.88 194 PHE A N 1
ATOM 1461 C CA . PHE A 1 194 ? 3.398 12.695 -0.602 1 98.88 194 PHE A CA 1
ATOM 1462 C C . PHE A 1 194 ? 2.221 11.734 -0.736 1 98.88 194 PHE A C 1
ATOM 1464 O O . PHE A 1 194 ? 2.41 10.523 -0.833 1 98.88 194 PHE A O 1
ATOM 1471 N N . THR A 1 195 ? 1.031 12.211 -0.684 1 98.44 195 THR A N 1
ATOM 1472 C CA . THR A 1 195 ? -0.199 11.492 -0.994 1 98.44 195 THR A CA 1
ATOM 1473 C C . THR A 1 195 ? -0.887 12.102 -2.213 1 98.44 195 THR A C 1
ATOM 1475 O O . THR A 1 195 ? -0.771 13.297 -2.467 1 98.44 195 THR A O 1
ATOM 1478 N N . GLY A 1 196 ? -1.585 11.297 -2.924 1 98.56 196 GLY A N 1
ATOM 1479 C CA . GLY A 1 196 ? -2.193 11.766 -4.16 1 98.56 196 GLY A CA 1
ATOM 1480 C C . GLY A 1 196 ? -3.555 12.398 -3.953 1 98.56 196 GLY A C 1
ATOM 1481 O O . GLY A 1 196 ? -3.979 13.242 -4.742 1 98.56 196 GLY A O 1
ATOM 1482 N N . HIS A 1 197 ? -4.27 12.148 -2.859 1 97.94 197 HIS A N 1
ATOM 1483 C CA . HIS A 1 197 ? -5.711 12.359 -2.807 1 97.94 197 HIS A CA 1
ATOM 1484 C C . HIS A 1 197 ? -6.051 13.688 -2.15 1 97.94 197 HIS A C 1
ATOM 1486 O O . HIS A 1 197 ? -7.219 13.969 -1.865 1 97.94 197 HIS A O 1
ATOM 1492 N N . LYS A 1 198 ? -5.047 14.492 -1.795 1 97.56 198 LYS A N 1
ATOM 1493 C CA . LYS A 1 198 ? -5.277 15.805 -1.204 1 97.56 198 LYS A CA 1
ATOM 1494 C C . LYS A 1 198 ? -5 16.922 -2.211 1 97.56 198 LYS A C 1
ATOM 1496 O O . LYS A 1 198 ? -5.66 17 -3.248 1 97.56 198 LYS A O 1
ATOM 1501 N N . ALA A 1 199 ? -3.9 17.641 -2.051 1 97.75 199 ALA A N 1
ATOM 1502 C CA . ALA A 1 199 ? -3.652 18.812 -2.896 1 97.75 199 ALA A CA 1
ATOM 1503 C C . ALA A 1 199 ? -3.111 18.391 -4.262 1 97.75 199 ALA A C 1
ATOM 1505 O O . ALA A 1 199 ? -3.09 19.188 -5.199 1 97.75 199 ALA A O 1
ATOM 1506 N N . LEU A 1 200 ? -2.76 17.141 -4.441 1 98.56 200 LEU A N 1
ATOM 1507 C CA . LEU A 1 200 ? -2.312 16.656 -5.746 1 98.56 200 LEU A CA 1
ATOM 1508 C C . LEU A 1 200 ? -3.5 16.281 -6.625 1 98.56 200 LEU A C 1
ATOM 1510 O O . LEU A 1 200 ? -3.332 15.984 -7.809 1 98.56 200 LEU A O 1
ATOM 1514 N N . LEU A 1 201 ? -4.676 16.172 -6.055 1 98.25 201 LEU A N 1
ATOM 1515 C CA . LEU A 1 201 ? -5.969 16.078 -6.73 1 98.25 201 LEU A CA 1
ATOM 1516 C C . LEU A 1 201 ? -6.141 14.719 -7.391 1 98.25 201 LEU A C 1
ATOM 1518 O O . LEU A 1 201 ? -7 14.547 -8.258 1 98.25 201 LEU A O 1
ATOM 1522 N N . GLY A 1 202 ? -5.297 13.781 -7.094 1 98.44 202 GLY A N 1
ATOM 1523 C CA . GLY A 1 202 ? -5.48 12.406 -7.531 1 98.44 202 GLY A CA 1
ATOM 1524 C C . GLY A 1 202 ? -6.441 11.625 -6.656 1 98.44 202 GLY A C 1
ATOM 1525 O O . GLY A 1 202 ? -7.02 12.172 -5.715 1 98.44 202 GLY A O 1
ATOM 1526 N N . PRO A 1 203 ? -6.621 10.375 -6.969 1 98.5 203 PRO A N 1
ATOM 1527 C CA . PRO A 1 203 ? -7.523 9.531 -6.176 1 98.5 203 PRO A CA 1
ATOM 1528 C C . PRO A 1 203 ? -6.859 8.977 -4.918 1 98.5 203 PRO A C 1
ATOM 1530 O O . PRO A 1 203 ? -5.629 8.953 -4.824 1 98.5 203 PRO A O 1
ATOM 1533 N N . GLN A 1 204 ? -7.703 8.609 -3.91 1 97.81 204 GLN A N 1
ATOM 1534 C CA . GLN A 1 204 ? -7.207 7.75 -2.84 1 97.81 204 GLN A CA 1
ATOM 1535 C C . GLN A 1 204 ? -6.586 6.473 -3.4 1 97.81 204 GLN A C 1
ATOM 1537 O O . GLN A 1 204 ? -6.969 6.012 -4.48 1 97.81 204 GLN A O 1
ATOM 1542 N N . GLY A 1 205 ? -5.59 5.926 -2.701 1 98.19 205 GLY A N 1
ATOM 1543 C CA . GLY A 1 205 ? -4.879 4.762 -3.211 1 98.19 205 GLY A CA 1
ATOM 1544 C C . GLY A 1 205 ? -3.605 5.121 -3.953 1 98.19 205 GLY A C 1
ATOM 1545 O O . GLY A 1 205 ? -2.965 4.254 -4.551 1 98.19 205 GLY A O 1
ATOM 1546 N N . THR A 1 206 ? -3.273 6.383 -3.957 1 98.69 206 THR A N 1
ATOM 1547 C CA . THR A 1 206 ? -2.041 6.832 -4.594 1 98.69 206 THR A CA 1
ATOM 1548 C C . THR A 1 206 ? -1.204 7.664 -3.627 1 98.69 206 THR A C 1
ATOM 1550 O O . THR A 1 206 ? -1.748 8.359 -2.768 1 98.69 206 THR A O 1
ATOM 1553 N N . GLY A 1 207 ? 0.062 7.617 -3.707 1 98.56 207 GLY A N 1
ATOM 1554 C CA . GLY A 1 207 ? 1.101 8.312 -2.963 1 98.56 207 GLY A CA 1
ATOM 1555 C C . GLY A 1 207 ? 2.504 7.926 -3.395 1 98.56 207 GLY A C 1
ATOM 1556 O O . GLY A 1 207 ? 2.686 7.297 -4.438 1 98.56 207 GLY A O 1
ATOM 1557 N N . GLY A 1 208 ? 3.402 8.406 -2.641 1 98.75 208 GLY A N 1
ATOM 1558 C CA . GLY A 1 208 ? 4.762 8.055 -3.01 1 98.75 208 GLY A CA 1
ATOM 1559 C C . GLY A 1 208 ? 5.812 8.875 -2.275 1 98.75 208 GLY A C 1
ATOM 1560 O O . GLY A 1 208 ? 5.516 9.5 -1.257 1 98.75 208 GLY A O 1
ATOM 1561 N N . LEU A 1 209 ? 7.07 8.695 -2.752 1 98.75 209 LEU A N 1
ATOM 1562 C CA . LEU A 1 209 ? 8.172 9.461 -2.172 1 98.75 209 LEU A CA 1
ATOM 1563 C C . LEU A 1 209 ? 9.211 9.805 -3.232 1 98.75 209 LEU A C 1
ATOM 1565 O O . LEU A 1 209 ? 9.43 9.031 -4.164 1 98.75 209 LEU A O 1
ATOM 1569 N N . TYR A 1 210 ? 9.695 11.023 -3.162 1 98.88 210 TYR A N 1
ATOM 1570 C CA . TYR A 1 210 ? 10.93 11.438 -3.818 1 98.88 210 TYR A CA 1
ATOM 1571 C C . TYR A 1 210 ? 12.148 10.992 -3.021 1 98.88 210 TYR A C 1
ATOM 1573 O O . TYR A 1 210 ? 12.188 11.125 -1.797 1 98.88 210 TYR A O 1
ATOM 1581 N N . VAL A 1 211 ? 13.109 10.422 -3.654 1 98.88 211 VAL A N 1
ATOM 1582 C CA . VAL A 1 211 ? 14.398 10.07 -3.066 1 98.88 211 VAL A CA 1
ATOM 1583 C C . VAL A 1 211 ? 15.523 10.719 -3.871 1 98.88 211 VAL A C 1
ATOM 1585 O O . VAL A 1 211 ? 15.641 10.5 -5.078 1 98.88 211 VAL A O 1
ATOM 1588 N N . ARG A 1 212 ? 16.328 11.492 -3.256 1 98.5 212 ARG A N 1
ATOM 1589 C CA . ARG A 1 212 ? 17.422 12.133 -3.98 1 98.5 212 ARG A CA 1
ATOM 1590 C C . ARG A 1 212 ? 18.359 11.102 -4.578 1 98.5 212 ARG A C 1
ATOM 1592 O O . ARG A 1 212 ? 18.578 10.039 -3.99 1 98.5 212 ARG A O 1
ATOM 1599 N N . PRO A 1 213 ? 18.984 11.406 -5.738 1 97.81 213 PRO A N 1
ATOM 1600 C CA . PRO A 1 213 ? 19.953 10.477 -6.324 1 97.81 213 PRO A CA 1
ATOM 1601 C C . PRO A 1 213 ? 21.094 10.141 -5.367 1 97.81 213 PRO A C 1
ATOM 1603 O O . PRO A 1 213 ? 21.594 11.016 -4.652 1 97.81 213 PRO A O 1
ATOM 1606 N N . GLY A 1 214 ? 21.406 8.836 -5.336 1 97.12 214 GLY A N 1
ATOM 1607 C CA . GLY A 1 214 ? 22.547 8.398 -4.551 1 97.12 214 GLY A CA 1
ATOM 1608 C C . GLY A 1 214 ? 22.156 7.895 -3.172 1 97.12 214 GLY A C 1
ATOM 1609 O O . GLY A 1 214 ? 22.953 7.211 -2.516 1 97.12 214 GLY A O 1
ATOM 1610 N N . LEU A 1 215 ? 21 8.242 -2.641 1 97.94 215 LEU A N 1
ATOM 1611 C CA . LEU A 1 215 ? 20.547 7.746 -1.348 1 97.94 215 LEU A CA 1
ATOM 1612 C C . LEU A 1 215 ? 19.906 6.367 -1.488 1 97.94 215 LEU A C 1
ATOM 1614 O O . LEU A 1 215 ? 19.031 6.172 -2.326 1 97.94 215 LEU A O 1
ATOM 1618 N N . THR A 1 216 ? 20.344 5.398 -0.751 1 96.25 216 THR A N 1
ATOM 1619 C CA . THR A 1 216 ? 19.781 4.051 -0.745 1 96.25 216 THR A CA 1
ATOM 1620 C C . THR A 1 216 ? 19.047 3.781 0.561 1 96.25 216 THR A C 1
ATOM 1622 O O . THR A 1 216 ? 19.438 4.277 1.619 1 96.25 216 THR A O 1
ATOM 1625 N N . MET A 1 217 ? 17.969 3.15 0.469 1 95.5 217 MET A N 1
ATOM 1626 C CA . MET A 1 217 ? 17.234 2.715 1.655 1 95.5 217 MET A CA 1
ATOM 1627 C C . MET A 1 217 ? 16.688 1.307 1.468 1 95.5 217 MET A C 1
ATOM 1629 O O . MET A 1 217 ? 16.391 0.895 0.343 1 95.5 217 MET A O 1
ATOM 1633 N N . ALA A 1 218 ? 16.594 0.537 2.531 1 96.5 218 ALA A N 1
ATOM 1634 C CA . ALA A 1 218 ? 16.016 -0.806 2.5 1 96.5 218 ALA A CA 1
ATOM 1635 C C . ALA A 1 218 ? 14.539 -0.761 2.141 1 96.5 218 ALA A C 1
ATOM 1637 O O . ALA A 1 218 ? 13.805 0.111 2.613 1 96.5 218 ALA A O 1
ATOM 1638 N N . PRO A 1 219 ? 14.094 -1.669 1.306 1 97.69 219 PRO A N 1
ATOM 1639 C CA . PRO A 1 219 ? 12.68 -1.685 0.945 1 97.69 219 PRO A CA 1
ATOM 1640 C C . PRO A 1 219 ? 11.781 -2.168 2.084 1 97.69 219 PRO A C 1
ATOM 1642 O O . PRO A 1 219 ? 12.188 -3.029 2.871 1 97.69 219 PRO A O 1
ATOM 1645 N N . LEU A 1 220 ? 10.594 -1.575 2.158 1 98 220 LEU A N 1
ATOM 1646 C CA . LEU A 1 220 ? 9.594 -2.039 3.115 1 98 220 LEU A CA 1
ATOM 1647 C C . LEU A 1 220 ? 8.945 -3.336 2.643 1 98 220 LEU A C 1
ATOM 1649 O O . LEU A 1 220 ? 8.742 -4.258 3.436 1 98 220 LEU A O 1
ATOM 1653 N N . VAL A 1 221 ? 8.562 -3.391 1.379 1 97.94 221 VAL A N 1
ATOM 1654 C CA . VAL A 1 221 ? 7.922 -4.527 0.727 1 97.94 221 VAL A CA 1
ATOM 1655 C C . VAL A 1 221 ? 8.852 -5.098 -0.345 1 97.94 221 VAL A C 1
ATOM 1657 O O . VAL A 1 221 ? 9.469 -4.344 -1.101 1 97.94 221 VAL A O 1
ATOM 1660 N N . VAL A 1 222 ? 9 -6.395 -0.36 1 97.69 222 VAL A N 1
ATOM 1661 C CA . VAL A 1 222 ? 9.781 -7.074 -1.388 1 97.69 222 VAL A CA 1
ATOM 1662 C C . VAL A 1 222 ? 8.914 -8.125 -2.078 1 97.69 222 VAL A C 1
ATOM 1664 O O . VAL A 1 222 ? 7.902 -8.562 -1.53 1 97.69 222 VAL A O 1
ATOM 1667 N N . GLY A 1 223 ? 9.211 -8.508 -3.279 1 95.62 223 GLY A N 1
ATOM 1668 C CA . GLY A 1 223 ? 8.422 -9.492 -4.012 1 95.62 223 GLY A CA 1
ATOM 1669 C C . GLY A 1 223 ? 8.617 -9.414 -5.512 1 95.62 223 GLY A C 1
ATOM 1670 O O . GLY A 1 223 ? 9.75 -9.305 -5.992 1 95.62 223 GLY A O 1
ATOM 1671 N N . GLY A 1 224 ? 7.523 -9.609 -6.23 1 84.25 224 GLY A N 1
ATOM 1672 C CA . GLY A 1 224 ? 7.594 -9.523 -7.68 1 84.25 224 GLY A CA 1
ATOM 1673 C C . GLY A 1 224 ? 7.922 -8.133 -8.188 1 84.25 224 GLY A C 1
ATOM 1674 O O . GLY A 1 224 ? 7.309 -7.152 -7.754 1 84.25 224 GLY A O 1
ATOM 1675 N N . SER A 1 225 ? 8.914 -8.039 -9.102 1 79.88 225 SER A N 1
ATOM 1676 C CA . SER A 1 225 ? 9.328 -6.773 -9.688 1 79.88 225 SER A CA 1
ATOM 1677 C C . SER A 1 225 ? 9.195 -6.801 -11.211 1 79.88 225 SER A C 1
ATOM 1679 O O . SER A 1 225 ? 9.219 -5.75 -11.859 1 79.88 225 SER A O 1
ATOM 1681 N N . GLY A 1 226 ? 9.055 -8.008 -11.68 1 75.69 226 GLY A N 1
ATOM 1682 C CA . GLY A 1 226 ? 9.016 -8.195 -13.117 1 75.69 226 GLY A CA 1
ATOM 1683 C C . GLY A 1 226 ? 10.391 -8.258 -13.75 1 75.69 226 GLY A C 1
ATOM 1684 O O . GLY A 1 226 ? 10.523 -8.586 -14.93 1 75.69 226 GLY A O 1
ATOM 1685 N N . ILE A 1 227 ? 11.352 -7.941 -12.969 1 77.38 227 ILE A N 1
ATOM 1686 C CA . ILE A 1 227 ? 12.727 -8.016 -13.453 1 77.38 227 ILE A CA 1
ATOM 1687 C C . ILE A 1 227 ? 13.602 -8.734 -12.438 1 77.38 227 ILE A C 1
ATOM 1689 O O . ILE A 1 227 ? 13.234 -8.852 -11.266 1 77.38 227 ILE A O 1
ATOM 1693 N N . HIS A 1 228 ? 14.719 -9.305 -12.797 1 78.94 228 HIS A N 1
ATOM 1694 C CA . HIS A 1 228 ? 15.641 -10.023 -11.922 1 78.94 228 HIS A CA 1
ATOM 1695 C C . HIS A 1 228 ? 14.922 -11.102 -11.117 1 78.94 228 HIS A C 1
ATOM 1697 O O . HIS A 1 228 ? 15.047 -11.156 -9.898 1 78.94 228 HIS A O 1
ATOM 1703 N N . SER A 1 229 ? 14.203 -11.828 -11.805 1 82.5 229 SER A N 1
ATOM 1704 C CA . SER A 1 229 ? 13.297 -12.773 -11.164 1 82.5 229 SER A CA 1
ATOM 1705 C C . SER A 1 229 ? 14.078 -13.883 -10.453 1 82.5 229 SER A C 1
ATOM 1707 O O . SER A 1 229 ? 13.594 -14.469 -9.484 1 82.5 229 SER A O 1
ATOM 1709 N N . PHE A 1 230 ? 15.25 -14.086 -10.828 1 85.19 230 PHE A N 1
ATOM 1710 C CA . PHE A 1 230 ? 16 -15.211 -10.281 1 85.19 230 PHE A CA 1
ATOM 1711 C C . PHE A 1 230 ? 16.859 -14.766 -9.109 1 85.19 230 PHE A C 1
ATOM 1713 O O . PHE A 1 230 ? 17.422 -15.594 -8.391 1 85.19 230 PHE A O 1
ATOM 1720 N N . ASP A 1 231 ? 16.953 -13.43 -8.914 1 85.75 231 ASP A N 1
ATOM 1721 C CA . ASP A 1 231 ? 17.656 -12.922 -7.734 1 85.75 231 ASP A CA 1
ATOM 1722 C C . ASP A 1 231 ? 16.812 -13.109 -6.473 1 85.75 231 ASP A C 1
ATOM 1724 O O . ASP A 1 231 ? 15.602 -12.852 -6.484 1 85.75 231 ASP A O 1
ATOM 1728 N N . GLU A 1 232 ? 17.5 -13.562 -5.391 1 89.81 232 GLU A N 1
ATOM 1729 C CA . GLU A 1 232 ? 16.797 -13.711 -4.125 1 89.81 232 GLU A CA 1
ATOM 1730 C C . GLU A 1 232 ? 16.438 -12.352 -3.525 1 89.81 232 GLU A C 1
ATOM 1732 O O . GLU A 1 232 ? 15.438 -12.227 -2.814 1 89.81 232 GLU A O 1
ATOM 1737 N N . THR A 1 233 ? 17.266 -11.422 -3.9 1 90 233 THR A N 1
ATOM 1738 C CA . THR A 1 233 ? 17.047 -10.086 -3.338 1 90 233 THR A CA 1
ATOM 1739 C C . THR A 1 233 ? 16.219 -9.227 -4.289 1 90 233 THR A C 1
ATOM 1741 O O . THR A 1 233 ? 16.328 -9.367 -5.508 1 90 233 THR A O 1
ATOM 1744 N N . HIS A 1 234 ? 15.438 -8.367 -3.695 1 91.44 234 HIS A N 1
ATOM 1745 C CA . HIS A 1 234 ? 14.672 -7.379 -4.449 1 91.44 234 HIS A CA 1
ATOM 1746 C C . HIS A 1 234 ? 15.602 -6.402 -5.172 1 91.44 234 HIS A C 1
ATOM 1748 O O . HIS A 1 234 ? 16.688 -6.09 -4.676 1 91.44 234 HIS A O 1
ATOM 1754 N N . PRO A 1 235 ? 15.203 -5.914 -6.398 1 90.19 235 PRO A N 1
ATOM 1755 C CA . PRO A 1 235 ? 16.047 -4.957 -7.117 1 90.19 235 PRO A CA 1
ATOM 1756 C C . PRO A 1 235 ? 16.438 -3.75 -6.266 1 90.19 235 PRO A C 1
ATOM 1758 O O . PRO A 1 235 ? 15.617 -3.258 -5.48 1 90.19 235 PRO A O 1
ATOM 1761 N N . SER A 1 236 ? 17.609 -3.221 -6.496 1 91.88 236 SER A N 1
ATOM 1762 C CA . SER A 1 236 ? 18.109 -2.15 -5.645 1 91.88 236 SER A CA 1
ATOM 1763 C C . SER A 1 236 ? 18.062 -0.803 -6.355 1 91.88 236 SER A C 1
ATOM 1765 O O . SER A 1 236 ? 18.344 0.235 -5.754 1 91.88 236 SER A O 1
ATOM 1767 N N . GLN A 1 237 ? 17.672 -0.785 -7.543 1 93.38 237 GLN A N 1
ATOM 1768 C CA . GLN A 1 237 ? 17.656 0.455 -8.312 1 93.38 237 GLN A CA 1
ATOM 1769 C C . GLN A 1 237 ? 16.312 1.155 -8.211 1 93.38 237 GLN A C 1
ATOM 1771 O O . GLN A 1 237 ? 15.266 0.525 -8.391 1 93.38 237 GLN A O 1
ATOM 1776 N N . MET A 1 238 ? 16.375 2.439 -7.973 1 96 238 MET A N 1
ATOM 1777 C CA . MET A 1 238 ? 15.164 3.254 -7.965 1 96 238 MET A CA 1
ATOM 1778 C C . MET A 1 238 ? 14.562 3.342 -9.359 1 96 238 MET A C 1
ATOM 1780 O O . MET A 1 238 ? 15.289 3.344 -10.359 1 96 238 MET A O 1
ATOM 1784 N N . PRO A 1 239 ? 13.242 3.438 -9.539 1 96.38 239 PRO A N 1
ATOM 1785 C CA . PRO A 1 239 ? 12.266 3.441 -8.453 1 96.38 239 PRO A CA 1
ATOM 1786 C C . PRO A 1 239 ? 11.875 2.035 -8 1 96.38 239 PRO A C 1
ATOM 1788 O O . PRO A 1 239 ? 11.258 1.871 -6.945 1 96.38 239 PRO A O 1
ATOM 1791 N N . THR A 1 240 ? 12.266 0.996 -8.719 1 94.62 240 THR A N 1
ATOM 1792 C CA . THR A 1 240 ? 11.844 -0.381 -8.492 1 94.62 240 THR A CA 1
ATOM 1793 C C . THR A 1 240 ? 12.281 -0.857 -7.105 1 94.62 240 THR A C 1
ATOM 1795 O O . THR A 1 240 ? 11.609 -1.684 -6.488 1 94.62 240 THR A O 1
ATOM 1798 N N . ALA A 1 241 ? 13.383 -0.258 -6.578 1 96.19 241 ALA A N 1
ATOM 1799 C CA . ALA A 1 241 ? 13.938 -0.628 -5.277 1 96.19 241 ALA A CA 1
ATOM 1800 C C . ALA A 1 241 ? 12.883 -0.52 -4.18 1 96.19 241 ALA A C 1
ATOM 1802 O O . ALA A 1 241 ? 12.945 -1.229 -3.174 1 96.19 241 ALA A O 1
ATOM 1803 N N . LEU A 1 242 ? 11.891 0.374 -4.426 1 97.88 242 LEU A N 1
ATOM 1804 C CA . LEU A 1 242 ? 10.93 0.649 -3.369 1 97.88 242 LEU A CA 1
ATOM 1805 C C . LEU A 1 242 ? 9.516 0.281 -3.812 1 97.88 242 LEU A C 1
ATOM 1807 O O . LEU A 1 242 ? 8.539 0.686 -3.182 1 97.88 242 LEU A O 1
ATOM 1811 N N . GLU A 1 243 ? 9.445 -0.411 -4.941 1 96.5 243 GLU A N 1
ATOM 1812 C CA . GLU A 1 243 ? 8.148 -0.805 -5.496 1 96.5 243 GLU A CA 1
ATOM 1813 C C . GLU A 1 243 ? 8.078 -2.314 -5.715 1 96.5 243 GLU A C 1
ATOM 1815 O O . GLU A 1 243 ? 8.812 -2.863 -6.539 1 96.5 243 GLU A O 1
ATOM 1820 N N . ALA A 1 244 ? 7.348 -2.986 -4.945 1 95.5 244 ALA A N 1
ATOM 1821 C CA . ALA A 1 244 ? 7.102 -4.414 -5.141 1 95.5 244 ALA A CA 1
ATOM 1822 C C . ALA A 1 244 ? 5.625 -4.688 -5.402 1 95.5 244 ALA A C 1
ATOM 1824 O O . ALA A 1 244 ? 4.754 -4.086 -4.773 1 95.5 244 ALA A O 1
ATOM 1825 N N . GLY A 1 245 ? 5.379 -5.605 -6.414 1 94.44 245 GLY A N 1
ATOM 1826 C CA . GLY A 1 245 ? 4.004 -5.926 -6.77 1 94.44 245 GLY A CA 1
ATOM 1827 C C . GLY A 1 245 ? 3.449 -5.035 -7.867 1 94.44 245 GLY A C 1
ATOM 1828 O O . GLY A 1 245 ? 4.109 -4.09 -8.297 1 94.44 245 GLY A O 1
ATOM 1829 N N . THR A 1 246 ? 2.291 -5.312 -8.328 1 95.25 246 THR A N 1
ATOM 1830 C CA . THR A 1 246 ? 1.63 -4.586 -9.406 1 95.25 246 THR A CA 1
ATOM 1831 C C . THR A 1 246 ? 1.247 -3.18 -8.953 1 95.25 246 THR A C 1
ATOM 1833 O O . THR A 1 246 ? 0.611 -3.008 -7.91 1 95.25 246 THR A O 1
ATOM 1836 N N . LEU A 1 247 ? 1.618 -2.213 -9.758 1 97 247 LEU A N 1
ATOM 1837 C CA . LEU A 1 247 ? 1.309 -0.818 -9.461 1 97 247 LEU A CA 1
ATOM 1838 C C . LEU A 1 247 ? -0.16 -0.517 -9.734 1 97 247 LEU A C 1
ATOM 1840 O O . LEU A 1 247 ? -0.806 -1.215 -10.516 1 97 247 LEU A O 1
ATOM 1844 N N . ASN A 1 248 ? -0.677 0.463 -9.094 1 98.25 248 ASN A N 1
ATOM 1845 C CA . ASN A 1 248 ? -2.037 0.967 -9.258 1 98.25 248 ASN A CA 1
ATOM 1846 C C . ASN A 1 248 ? -2.162 1.844 -10.5 1 98.25 248 ASN A C 1
ATOM 1848 O O . ASN A 1 248 ? -2.418 3.045 -10.398 1 98.25 248 ASN A O 1
ATOM 1852 N N . VAL A 1 249 ? -2.158 1.295 -11.68 1 98.31 249 VAL A N 1
ATOM 1853 C CA . VAL A 1 249 ? -2.039 2.016 -12.938 1 98.31 249 VAL A CA 1
ATOM 1854 C C . VAL A 1 249 ? -3.234 2.949 -13.117 1 98.31 249 VAL A C 1
ATOM 1856 O O . VAL A 1 249 ? -3.068 4.129 -13.438 1 98.31 249 VAL A O 1
ATOM 1859 N N . PRO A 1 250 ? -4.512 2.486 -12.938 1 98.56 250 PRO A N 1
ATOM 1860 C CA . PRO A 1 250 ? -5.617 3.436 -13.07 1 98.56 250 PRO A CA 1
ATOM 1861 C C . PRO A 1 250 ? -5.531 4.586 -12.07 1 98.56 250 PRO A C 1
ATOM 1863 O O . PRO A 1 250 ? -5.793 5.738 -12.43 1 98.56 250 PRO A O 1
ATOM 1866 N N . GLY A 1 251 ? -5.168 4.258 -10.797 1 98.75 251 GLY A N 1
ATOM 1867 C CA . GLY A 1 251 ? -4.984 5.316 -9.82 1 98.75 251 GLY A CA 1
ATOM 1868 C C . GLY A 1 251 ? -3.896 6.301 -10.195 1 98.75 251 GLY A C 1
ATOM 1869 O O . GLY A 1 251 ? -4.07 7.512 -10.055 1 98.75 251 GLY A O 1
ATOM 1870 N N . LEU A 1 252 ? -2.775 5.746 -10.68 1 98.81 252 LEU A N 1
ATOM 1871 C CA . LEU A 1 252 ? -1.65 6.586 -11.078 1 98.81 252 LEU A CA 1
ATOM 1872 C C . LEU A 1 252 ? -2.018 7.457 -12.273 1 98.81 252 LEU A C 1
ATOM 1874 O O . LEU A 1 252 ? -1.593 8.609 -12.359 1 98.81 252 LEU A O 1
ATOM 1878 N N . ALA A 1 253 ? -2.807 6.898 -13.203 1 98.75 253 ALA A N 1
ATOM 1879 C CA . ALA A 1 253 ? -3.293 7.711 -14.312 1 98.75 253 ALA A CA 1
ATOM 1880 C C . ALA A 1 253 ? -4.074 8.922 -13.812 1 98.75 253 ALA A C 1
ATOM 1882 O O . ALA A 1 253 ? -3.891 10.031 -14.312 1 98.75 253 ALA A O 1
ATOM 1883 N N . GLY A 1 254 ? -4.914 8.672 -12.844 1 98.88 254 GLY A N 1
ATOM 1884 C CA . GLY A 1 254 ? -5.645 9.773 -12.234 1 98.88 254 GLY A CA 1
ATOM 1885 C C . GLY A 1 254 ? -4.742 10.781 -11.555 1 98.88 254 GLY A C 1
ATOM 1886 O O . GLY A 1 254 ? -4.93 11.984 -11.695 1 98.88 254 GLY A O 1
ATOM 1887 N N . LEU A 1 255 ? -3.789 10.281 -10.789 1 98.88 255 LEU A N 1
ATOM 1888 C CA . LEU A 1 255 ? -2.826 11.148 -10.117 1 98.88 255 LEU A CA 1
ATOM 1889 C C . LEU A 1 255 ? -2.086 12.023 -11.117 1 98.88 255 LEU A C 1
ATOM 1891 O O . LEU A 1 255 ? -1.949 13.234 -10.914 1 98.88 255 LEU A O 1
ATOM 1895 N N . GLY A 1 256 ? -1.599 11.359 -12.203 1 98.81 256 GLY A N 1
ATOM 1896 C CA . GLY A 1 256 ? -0.921 12.109 -13.25 1 98.81 256 GLY A CA 1
ATOM 1897 C C . GLY A 1 256 ? -1.771 13.227 -13.828 1 98.81 256 GLY A C 1
ATOM 1898 O O . GLY A 1 256 ? -1.289 14.344 -14.023 1 98.81 256 GLY A O 1
ATOM 1899 N N . ALA A 1 257 ? -3.057 12.922 -14.086 1 98.81 257 ALA A N 1
ATOM 1900 C CA . ALA A 1 257 ? -3.984 13.906 -14.633 1 98.81 257 ALA A CA 1
ATOM 1901 C C . ALA A 1 257 ? -4.188 15.062 -13.656 1 98.81 257 ALA A C 1
ATOM 1903 O O . ALA A 1 257 ? -4.258 16.219 -14.078 1 98.81 257 ALA A O 1
ATOM 1904 N N . GLY A 1 258 ? -4.281 14.75 -12.375 1 98.62 258 GLY A N 1
ATOM 1905 C CA . GLY A 1 258 ? -4.402 15.789 -11.367 1 98.62 258 GLY A CA 1
ATOM 1906 C C . GLY A 1 258 ? -3.197 16.703 -11.312 1 98.62 258 GLY A C 1
ATOM 1907 O O . GLY A 1 258 ? -3.342 17.938 -11.305 1 98.62 258 GLY A O 1
ATOM 1908 N N . VAL A 1 259 ? -2.039 16.141 -11.312 1 98.81 259 VAL A N 1
ATOM 1909 C CA . VAL A 1 259 ? -0.799 16.906 -11.234 1 98.81 259 VAL A CA 1
ATOM 1910 C C . VAL A 1 259 ? -0.632 17.75 -12.492 1 98.81 259 VAL A C 1
ATOM 1912 O O . VAL A 1 259 ? -0.214 18.922 -12.414 1 98.81 259 VAL A O 1
ATOM 1915 N N . GLU A 1 260 ? -0.944 17.172 -13.617 1 98.69 260 GLU A N 1
ATOM 1916 C CA . GLU A 1 260 ? -0.877 17.922 -14.859 1 98.69 260 GLU A CA 1
ATOM 1917 C C . GLU A 1 260 ? -1.813 19.125 -14.82 1 98.69 260 GLU A C 1
ATOM 1919 O O . GLU A 1 260 ? -1.466 20.203 -15.305 1 98.69 260 GLU A O 1
ATOM 1924 N N . TRP A 1 261 ? -2.98 18.906 -14.328 1 98.5 261 TRP A N 1
ATOM 1925 C CA . TRP A 1 261 ? -3.936 20 -14.188 1 98.5 261 TRP A CA 1
ATOM 1926 C C . TRP A 1 261 ? -3.365 21.109 -13.312 1 98.5 261 TRP A C 1
ATOM 1928 O O . TRP A 1 261 ? -3.453 22.297 -13.656 1 98.5 261 TRP A O 1
ATOM 1938 N N . ILE A 1 262 ? -2.773 20.766 -12.188 1 98.38 262 ILE A N 1
ATOM 1939 C CA . ILE A 1 262 ? -2.162 21.719 -11.266 1 98.38 262 ILE A CA 1
ATOM 1940 C C . ILE A 1 262 ? -1.081 22.516 -11.984 1 98.38 262 ILE A C 1
ATOM 1942 O O . ILE A 1 262 ? -1.019 23.75 -11.859 1 98.38 262 ILE A O 1
ATOM 1946 N N . LEU A 1 263 ? -0.243 21.781 -12.695 1 98.44 263 LEU A N 1
ATOM 1947 C CA . LEU A 1 263 ? 0.846 22.406 -13.43 1 98.44 263 LEU A CA 1
ATOM 1948 C C . LEU A 1 263 ? 0.305 23.375 -14.477 1 98.44 263 LEU A C 1
ATOM 1950 O O . LEU A 1 263 ? 0.882 24.438 -14.703 1 98.44 263 LEU A O 1
ATOM 1954 N N . SER A 1 264 ? -0.811 23.031 -15.102 1 98.31 264 SER A N 1
ATOM 1955 C CA . SER A 1 264 ? -1.403 23.875 -16.125 1 98.31 264 SER A CA 1
ATOM 1956 C C . SER A 1 264 ? -2.006 25.141 -15.516 1 98.31 264 SER A C 1
ATOM 1958 O O . SER A 1 264 ? -2.014 26.203 -16.141 1 98.31 264 SER A O 1
ATOM 1960 N N . GLN A 1 265 ? -2.555 25.047 -14.281 1 97.31 265 GLN A N 1
ATOM 1961 C CA . GLN A 1 265 ? -3.123 26.188 -13.586 1 97.31 265 GLN A CA 1
ATOM 1962 C C . GLN A 1 265 ? -2.027 27.078 -13.008 1 97.31 265 GLN A C 1
ATOM 1964 O O . GLN A 1 265 ? -2.193 28.297 -12.914 1 97.31 265 GLN A O 1
ATOM 1969 N N . GLY A 1 266 ? -0.905 26.438 -12.625 1 97.5 266 GLY A N 1
ATOM 1970 C CA . GLY A 1 266 ? 0.148 27.094 -11.867 1 97.5 266 GLY A CA 1
ATOM 1971 C C . GLY A 1 266 ? 0.017 26.906 -10.375 1 97.5 266 GLY A C 1
ATOM 1972 O O . GLY A 1 266 ? -0.912 27.422 -9.75 1 97.5 266 GLY A O 1
ATOM 1973 N N . VAL A 1 267 ? 0.958 26.25 -9.789 1 96.69 267 VAL A N 1
ATOM 1974 C CA . VAL A 1 267 ? 0.931 25.922 -8.367 1 96.69 267 VAL A CA 1
ATOM 1975 C C . VAL A 1 267 ? 0.869 27.203 -7.543 1 96.69 267 VAL A C 1
ATOM 1977 O O . VAL A 1 267 ? 0.152 27.266 -6.543 1 96.69 267 VAL A O 1
ATOM 1980 N N . GLU A 1 268 ? 1.601 28.203 -7.949 1 96.75 268 GLU A N 1
ATOM 1981 C CA . GLU A 1 268 ? 1.635 29.484 -7.242 1 96.75 268 GLU A CA 1
ATOM 1982 C C . GLU A 1 268 ? 0.263 30.156 -7.246 1 96.75 268 GLU A C 1
ATOM 1984 O O . GLU A 1 268 ? -0.176 30.672 -6.223 1 96.75 268 GLU A O 1
ATOM 1989 N N . ALA A 1 269 ? -0.4 30.109 -8.367 1 96.94 269 ALA A N 1
ATOM 1990 C CA . ALA A 1 269 ? -1.721 30.719 -8.492 1 96.94 269 ALA A CA 1
ATOM 1991 C C . ALA A 1 269 ? -2.736 30.016 -7.598 1 96.94 269 ALA A C 1
ATOM 1993 O O . ALA A 1 269 ? -3.564 30.672 -6.957 1 96.94 269 ALA A O 1
ATOM 1994 N N . LEU A 1 270 ? -2.691 28.734 -7.586 1 96.31 270 LEU A N 1
ATOM 1995 C CA . LEU A 1 270 ? -3.588 27.969 -6.73 1 96.31 270 LEU A CA 1
ATOM 1996 C C . LEU A 1 270 ? -3.312 28.25 -5.258 1 96.31 270 LEU A C 1
ATOM 1998 O O . LEU A 1 270 ? -4.246 28.438 -4.473 1 96.31 270 LEU A O 1
ATOM 2002 N N . HIS A 1 271 ? -2.033 28.281 -4.93 1 96.5 271 HIS A N 1
ATOM 2003 C CA . HIS A 1 271 ? -1.616 28.594 -3.568 1 96.5 271 HIS A CA 1
ATOM 2004 C C . HIS A 1 271 ? -2.135 29.953 -3.135 1 96.5 271 HIS A C 1
ATOM 2006 O O . HIS A 1 271 ? -2.646 30.109 -2.023 1 96.5 271 HIS A O 1
ATOM 2012 N N . GLU A 1 272 ? -2.01 30.922 -3.967 1 96.31 272 GLU A N 1
ATOM 2013 C CA . GLU A 1 272 ? -2.461 32.281 -3.67 1 96.31 272 GLU A CA 1
ATOM 2014 C C . GLU A 1 272 ? -3.967 32.312 -3.424 1 96.31 272 GLU A C 1
ATOM 2016 O O . GLU A 1 272 ? -4.43 33 -2.498 1 96.31 272 GLU A O 1
ATOM 2021 N N . LYS A 1 273 ? -4.668 31.656 -4.258 1 96.69 273 LYS A N 1
ATOM 2022 C CA . LYS A 1 273 ? -6.117 31.594 -4.105 1 96.69 273 LYS A CA 1
ATOM 2023 C C . LYS A 1 273 ? -6.512 30.953 -2.775 1 96.69 273 LYS A C 1
ATOM 2025 O O . LYS A 1 273 ? -7.352 31.5 -2.047 1 96.69 273 LYS A O 1
ATOM 2030 N N . GLU A 1 274 ? -5.93 29.828 -2.477 1 97.31 274 GLU A N 1
ATOM 2031 C CA . GLU A 1 274 ? -6.234 29.109 -1.24 1 97.31 274 GLU A CA 1
ATOM 2032 C C . GLU A 1 274 ? -5.855 29.938 -0.016 1 97.31 274 GLU A C 1
ATOM 2034 O O . GLU A 1 274 ? -6.586 29.953 0.977 1 97.31 274 GLU A O 1
ATOM 2039 N N . THR A 1 275 ? -4.746 30.609 -0.146 1 95.94 275 THR A N 1
ATOM 2040 C CA . THR A 1 275 ? -4.281 31.469 0.929 1 95.94 275 THR A CA 1
ATOM 2041 C C . THR A 1 275 ? -5.25 32.625 1.151 1 95.94 275 THR A C 1
ATOM 2043 O O . THR A 1 275 ? -5.555 32.969 2.293 1 95.94 275 THR A O 1
ATOM 2046 N N . ALA A 1 276 ? -5.699 33.188 0.081 1 96.88 276 ALA A N 1
ATOM 2047 C CA . ALA A 1 276 ? -6.637 34.312 0.165 1 96.88 276 ALA A CA 1
ATOM 2048 C C . ALA A 1 276 ? -7.945 33.875 0.82 1 96.88 276 ALA A C 1
ATOM 2050 O O . ALA A 1 276 ? -8.508 34.594 1.642 1 96.88 276 ALA A O 1
ATOM 2051 N N . LEU A 1 277 ? -8.461 32.719 0.444 1 98.12 277 LEU A N 1
ATOM 2052 C CA . LEU A 1 277 ? -9.695 32.188 1.027 1 98.12 277 LEU A CA 1
ATOM 2053 C C . LEU A 1 277 ? -9.516 31.922 2.516 1 98.12 277 LEU A C 1
ATOM 2055 O O . LEU A 1 277 ? -10.398 32.219 3.318 1 98.12 277 LEU A O 1
ATOM 2059 N N . THR A 1 278 ? -8.359 31.344 2.875 1 97.94 278 THR A N 1
ATOM 2060 C CA . THR A 1 278 ? -8.047 31.031 4.266 1 97.94 278 THR A CA 1
ATOM 2061 C C . THR A 1 278 ? -7.988 32.312 5.098 1 97.94 278 THR A C 1
ATOM 2063 O O . THR A 1 278 ? -8.547 32.375 6.195 1 97.94 278 THR A O 1
ATOM 2066 N N . ARG A 1 279 ? -7.34 33.312 4.582 1 97.44 279 ARG A N 1
ATOM 2067 C CA . ARG A 1 279 ? -7.195 34.594 5.262 1 97.44 279 ARG A CA 1
ATOM 2068 C C . ARG A 1 279 ? -8.547 35.281 5.426 1 97.44 279 ARG A C 1
ATOM 2070 O O . ARG A 1 279 ? -8.836 35.844 6.477 1 97.44 279 ARG A O 1
ATOM 2077 N N . LEU A 1 280 ? -9.352 35.25 4.355 1 97.81 280 LEU A N 1
ATOM 2078 C CA . LEU A 1 280 ? -10.688 35.844 4.41 1 97.81 280 LEU A CA 1
ATOM 2079 C C . LEU A 1 280 ? -11.5 35.219 5.543 1 97.81 280 LEU A C 1
ATOM 2081 O O . LEU A 1 280 ? -12.133 35.938 6.32 1 97.81 280 LEU A O 1
ATOM 2085 N N . PHE A 1 281 ? -11.516 33.938 5.641 1 98.62 281 PHE A N 1
ATOM 2086 C CA . PHE A 1 281 ? -12.227 33.25 6.699 1 98.62 281 PHE A CA 1
ATOM 2087 C C . PHE A 1 281 ? -11.719 33.656 8.07 1 98.62 281 PHE A C 1
ATOM 2089 O O . PHE A 1 281 ? -12.508 34.031 8.945 1 98.62 281 PHE A O 1
ATOM 2096 N N . TYR A 1 282 ? -10.375 33.594 8.234 1 98.25 282 TYR A N 1
ATOM 2097 C CA . TYR A 1 282 ? -9.734 33.969 9.492 1 98.25 282 TYR A CA 1
ATOM 2098 C C . TYR A 1 282 ? -10.148 35.375 9.914 1 98.25 282 TYR A C 1
ATOM 2100 O O . TYR A 1 282 ? -10.539 35.594 11.062 1 98.25 282 TYR A O 1
ATOM 2108 N N . GLU A 1 283 ? -10.102 36.312 9.023 1 97.62 283 GLU A N 1
ATOM 2109 C CA . GLU A 1 283 ? -10.367 37.719 9.32 1 97.62 283 GLU A CA 1
ATOM 2110 C C . GLU A 1 283 ? -11.82 37.938 9.742 1 97.62 283 GLU A C 1
ATOM 2112 O O . GLU A 1 283 ? -12.117 38.812 10.547 1 97.62 283 GLU A O 1
ATOM 2117 N N . LYS A 1 284 ? -12.672 37.125 9.227 1 98.12 284 LYS A N 1
ATOM 2118 C CA . LYS A 1 284 ? -14.094 37.281 9.523 1 98.12 284 LYS A CA 1
ATOM 2119 C C . LYS A 1 284 ? -14.43 36.688 10.891 1 98.12 284 LYS A C 1
ATOM 2121 O O . LYS A 1 284 ? -15.43 37.062 11.508 1 98.12 284 LYS A O 1
ATOM 2126 N N . ILE A 1 285 ? -13.555 35.812 11.422 1 97.88 285 ILE A N 1
ATOM 2127 C CA . ILE A 1 285 ? -13.992 35.094 12.625 1 97.88 285 ILE A CA 1
ATOM 2128 C C . ILE A 1 285 ? -13.062 35.438 13.789 1 97.88 285 ILE A C 1
ATOM 2130 O O . ILE A 1 285 ? -13.367 35.156 14.945 1 97.88 285 ILE A O 1
ATOM 2134 N N . VAL A 1 286 ? -11.938 36.062 13.578 1 96.38 286 VAL A N 1
ATOM 2135 C CA . VAL A 1 286 ? -10.859 36.25 14.547 1 96.38 286 VAL A CA 1
ATOM 2136 C C . VAL A 1 286 ? -11.375 37.031 15.742 1 96.38 286 VAL A C 1
ATOM 2138 O O . VAL A 1 286 ? -10.906 36.844 16.875 1 96.38 286 VAL A O 1
ATOM 2141 N N . HIS A 1 287 ? -12.414 37.844 15.633 1 94.81 287 HIS A N 1
ATOM 2142 C CA . HIS A 1 287 ? -12.914 38.656 16.719 1 94.81 287 HIS A CA 1
ATOM 2143 C C . HIS A 1 287 ? -14.25 38.156 17.25 1 94.81 287 HIS A C 1
ATOM 2145 O O . HIS A 1 287 ? -14.875 38.781 18.094 1 94.81 287 HIS A O 1
ATOM 2151 N N . ALA A 1 288 ? -14.625 37.062 16.688 1 95.75 288 ALA A N 1
ATOM 2152 C CA . ALA A 1 288 ? -15.875 36.5 17.188 1 95.75 288 ALA A CA 1
ATOM 2153 C C . ALA A 1 288 ? -15.734 36.031 18.641 1 95.75 288 ALA A C 1
ATOM 2155 O O . ALA A 1 288 ? -14.812 35.312 18.984 1 95.75 288 ALA A O 1
ATOM 2156 N N . PRO A 1 289 ? -16.656 36.531 19.516 1 93.88 289 PRO A N 1
ATOM 2157 C CA . PRO A 1 289 ? -16.562 36.125 20.922 1 93.88 289 PRO A CA 1
ATOM 2158 C C . PRO A 1 289 ? -16.672 34.625 21.109 1 93.88 289 PRO A C 1
ATOM 2160 O O . PRO A 1 289 ? -17.484 33.969 20.453 1 93.88 289 PRO A O 1
ATOM 2163 N N . GLY A 1 290 ? -15.797 34.094 21.938 1 94.56 290 GLY A N 1
ATOM 2164 C CA . GLY A 1 290 ? -15.867 32.688 22.281 1 94.56 290 GLY A CA 1
ATOM 2165 C C . GLY A 1 290 ? -15.109 31.812 21.312 1 94.56 290 GLY A C 1
ATOM 2166 O O . GLY A 1 290 ? -15.055 30.594 21.5 1 94.56 290 GLY A O 1
ATOM 2167 N N . VAL A 1 291 ? -14.617 32.406 20.266 1 97.5 291 VAL A N 1
ATOM 2168 C CA . VAL A 1 291 ? -13.859 31.641 19.297 1 97.5 291 VAL A CA 1
ATOM 2169 C C . VAL A 1 291 ? -12.367 31.719 19.609 1 97.5 291 VAL A C 1
ATOM 2171 O O . VAL A 1 291 ? -11.82 32.812 19.781 1 97.5 291 VAL A O 1
ATOM 2174 N N . LYS A 1 292 ? -11.773 30.609 19.812 1 96.75 292 LYS A N 1
ATOM 2175 C CA . LYS A 1 292 ? -10.32 30.516 19.938 1 96.75 292 LYS A CA 1
ATOM 2176 C C . LYS A 1 292 ? -9.703 29.875 18.688 1 96.75 292 LYS A C 1
ATOM 2178 O O . LYS A 1 292 ? -10.055 28.75 18.312 1 96.75 292 LYS A O 1
ATOM 2183 N N . ILE A 1 293 ? -8.828 30.578 18.078 1 97.44 293 ILE A N 1
ATOM 2184 C CA . ILE A 1 293 ? -8.172 30.094 16.875 1 97.44 293 ILE A CA 1
ATOM 2185 C C . ILE A 1 293 ? -6.773 29.578 17.219 1 97.44 293 ILE A C 1
ATOM 2187 O O . ILE A 1 293 ? -6.078 30.156 18.062 1 97.44 293 ILE A O 1
ATOM 2191 N N . TYR A 1 294 ? -6.395 28.484 16.656 1 96.81 294 TYR A N 1
ATOM 2192 C CA . TYR A 1 294 ? -5.102 27.859 16.922 1 96.81 294 TYR A CA 1
ATOM 2193 C C . TYR A 1 294 ? -4.156 28.047 15.734 1 96.81 294 TYR A C 1
ATOM 2195 O O . TYR A 1 294 ? -4.582 28 14.578 1 96.81 294 TYR A O 1
ATOM 2203 N N . GLY A 1 295 ? -2.84 28.156 16.031 1 94.62 295 GLY A N 1
ATOM 2204 C CA . GLY A 1 295 ? -1.827 28.406 15.008 1 94.62 295 GLY A CA 1
ATOM 2205 C C . GLY A 1 295 ? -1.407 29.859 14.914 1 94.62 295 GLY A C 1
ATOM 2206 O O . GLY A 1 295 ? -1.974 30.719 15.594 1 94.62 295 GLY A O 1
ATOM 2207 N N . SER A 1 296 ? -0.403 30.109 14.117 1 92.31 296 SER A N 1
ATOM 2208 C CA . SER A 1 296 ? 0.111 31.453 13.922 1 92.31 296 SER A CA 1
ATOM 2209 C C . SER A 1 296 ? -0.439 32.062 12.641 1 92.31 296 SER A C 1
ATOM 2211 O O . SER A 1 296 ? -0.31 31.5 11.555 1 92.31 296 SER A O 1
ATOM 2213 N N . PHE A 1 297 ? -1.087 33.156 12.781 1 92.81 297 PHE A N 1
ATOM 2214 C CA . PHE A 1 297 ? -1.639 33.844 11.625 1 92.81 297 PHE A CA 1
ATOM 2215 C C . PHE A 1 297 ? -0.908 35.156 11.383 1 92.81 297 PHE A C 1
ATOM 2217 O O . PHE A 1 297 ? -1.41 36.031 10.672 1 92.81 297 PHE A O 1
ATOM 2224 N N . ASP A 1 298 ? 0.343 35.219 11.992 1 87.62 298 ASP A N 1
ATOM 2225 C CA . ASP A 1 298 ? 1.199 36.375 11.75 1 87.62 298 ASP A CA 1
ATOM 2226 C C . ASP A 1 298 ? 1.695 36.406 10.312 1 87.62 298 ASP A C 1
ATOM 2228 O O . ASP A 1 298 ? 1.913 37.469 9.742 1 87.62 298 ASP A O 1
ATOM 2232 N N . GLU A 1 299 ? 1.889 35.156 9.805 1 83.75 299 GLU A N 1
ATOM 2233 C CA . GLU A 1 299 ? 2.27 35.031 8.406 1 83.75 299 GLU A CA 1
ATOM 2234 C C . GLU A 1 299 ? 1.105 34.5 7.562 1 83.75 299 GLU A C 1
ATOM 2236 O O . GLU A 1 299 ? 0.268 33.75 8.055 1 83.75 299 GLU A O 1
ATOM 2241 N N . THR A 1 300 ? 1.178 35 6.34 1 84.44 300 THR A N 1
ATOM 2242 C CA . THR A 1 300 ? 0.1 34.594 5.445 1 84.44 300 THR A CA 1
ATOM 2243 C C . THR A 1 300 ? 0.389 33.219 4.836 1 84.44 300 THR A C 1
ATOM 2245 O O . THR A 1 300 ? -0.534 32.469 4.516 1 84.44 300 THR A O 1
ATOM 2248 N N . ASP A 1 301 ? 1.655 33 4.758 1 90.38 301 ASP A N 1
ATOM 2249 C CA . ASP A 1 301 ? 2.041 31.734 4.141 1 90.38 301 ASP A CA 1
ATOM 2250 C C . ASP A 1 301 ? 1.798 30.562 5.09 1 90.38 301 ASP A C 1
ATOM 2252 O O . ASP A 1 301 ? 2.4 30.484 6.164 1 90.38 301 ASP A O 1
ATOM 2256 N N . ARG A 1 302 ? 0.856 29.734 4.785 1 94.75 302 ARG A N 1
ATOM 2257 C CA . ARG A 1 302 ? 0.428 28.594 5.594 1 94.75 302 ARG A CA 1
ATOM 2258 C C . ARG A 1 302 ? -0.367 27.594 4.758 1 94.75 302 ARG A C 1
ATOM 2260 O O . ARG A 1 302 ? -0.737 27.891 3.619 1 94.75 302 ARG A O 1
ATOM 2267 N N . ALA A 1 303 ? -0.517 26.344 5.188 1 96.62 303 ALA A N 1
ATOM 2268 C CA . ALA A 1 303 ? -1.508 25.469 4.574 1 96.62 303 ALA A CA 1
ATOM 2269 C C . ALA A 1 303 ? -2.916 26.031 4.727 1 96.62 303 ALA A C 1
ATOM 2271 O O . ALA A 1 303 ? -3.189 26.797 5.66 1 96.62 303 ALA A O 1
ATOM 2272 N N . PRO A 1 304 ? -3.781 25.828 3.791 1 97.56 304 PRO A N 1
ATOM 2273 C CA . PRO A 1 304 ? -5.121 26.422 3.824 1 97.56 304 PRO A CA 1
ATOM 2274 C C . PRO A 1 304 ? -6.023 25.781 4.879 1 97.56 304 PRO A C 1
ATOM 2276 O O . PRO A 1 304 ? -7.066 25.219 4.547 1 97.56 304 PRO A O 1
ATOM 2279 N N . ILE A 1 305 ? -5.617 25.922 6.109 1 97.94 305 ILE A N 1
ATOM 2280 C CA . ILE A 1 305 ? -6.262 25.297 7.262 1 97.94 305 ILE A CA 1
ATOM 2281 C C . ILE A 1 305 ? -6.48 26.344 8.352 1 97.94 305 ILE A C 1
ATOM 2283 O O . ILE A 1 305 ? -5.609 27.172 8.609 1 97.94 305 ILE A O 1
ATOM 2287 N N . VAL A 1 306 ? -7.625 26.375 8.922 1 98.25 306 VAL A N 1
ATOM 2288 C CA . VAL A 1 306 ? -7.93 27.125 10.133 1 98.25 306 VAL A CA 1
ATOM 2289 C C . VAL A 1 306 ? -8.57 26.203 11.172 1 98.25 306 VAL A C 1
ATOM 2291 O O . VAL A 1 306 ? -9.617 25.594 10.914 1 98.25 306 VAL A O 1
ATOM 2294 N N . SER A 1 307 ? -7.922 26.062 12.25 1 97.94 307 SER A N 1
ATOM 2295 C CA . SER A 1 307 ? -8.453 25.281 13.359 1 97.94 307 SER A CA 1
ATOM 2296 C C . SER A 1 307 ? -8.906 26.188 14.508 1 97.94 307 SER A C 1
ATOM 2298 O O . SER A 1 307 ? -8.258 27.188 14.805 1 97.94 307 SER A O 1
ATOM 2300 N N . LEU A 1 308 ? -10.031 25.797 15.086 1 98.25 308 LEU A N 1
ATOM 2301 C CA . LEU A 1 308 ? -10.586 26.656 16.125 1 98.25 308 LEU A CA 1
ATOM 2302 C C . LEU A 1 308 ? -11.477 25.844 17.078 1 98.25 308 LEU A C 1
ATOM 2304 O O . LEU A 1 308 ? -11.75 24.672 16.828 1 98.25 308 LEU A O 1
ATOM 2308 N N . ASN A 1 309 ? -11.82 26.438 18.172 1 97.44 309 ASN A N 1
ATOM 2309 C CA . ASN A 1 309 ? -12.812 25.891 19.094 1 97.44 309 ASN A CA 1
ATOM 2310 C C . ASN A 1 309 ? -13.773 26.969 19.578 1 97.44 309 ASN A C 1
ATOM 2312 O O . ASN A 1 309 ? -13.484 28.156 19.484 1 97.44 309 ASN A O 1
ATOM 2316 N N . PHE A 1 310 ? -14.938 26.562 20.047 1 97 310 PHE A N 1
ATOM 2317 C CA . PHE A 1 310 ? -15.977 27.406 20.625 1 97 310 PHE A CA 1
ATOM 2318 C C . PHE A 1 310 ? -16.031 27.266 22.141 1 97 310 PHE A C 1
ATOM 2320 O O . PHE A 1 310 ? -16.688 26.344 22.656 1 97 310 PHE A O 1
ATOM 2327 N N . GLY A 1 311 ? -15.383 28.234 22.859 1 94.31 311 GLY A N 1
ATOM 2328 C CA . GLY A 1 311 ? -15.352 28.062 24.312 1 94.31 311 GLY A CA 1
ATOM 2329 C C . GLY A 1 311 ? -14.93 26.672 24.734 1 94.31 311 GLY A C 1
ATOM 2330 O O . GLY A 1 311 ? -13.891 26.156 24.297 1 94.31 311 GLY A O 1
ATOM 2331 N N . ASP A 1 312 ? -15.781 26.062 25.531 1 93.31 312 ASP A N 1
ATOM 2332 C CA . ASP A 1 312 ? -15.461 24.719 26.047 1 93.31 312 ASP A CA 1
ATOM 2333 C C . ASP A 1 312 ? -16.281 23.656 25.328 1 93.31 312 ASP A C 1
ATOM 2335 O O . ASP A 1 312 ? -16.281 22.5 25.75 1 93.31 312 ASP A O 1
ATOM 2339 N N . GLU A 1 313 ? -16.922 24.047 24.25 1 94.62 313 GLU A N 1
ATOM 2340 C CA . GLU A 1 313 ? -17.75 23.109 23.5 1 94.62 313 GLU A CA 1
ATOM 2341 C C . GLU A 1 313 ? -16.906 21.984 22.891 1 94.62 313 GLU A C 1
ATOM 2343 O O . GLU A 1 313 ? -15.812 22.234 22.375 1 94.62 313 GLU A O 1
ATOM 2348 N N . ASP A 1 314 ? -17.422 20.797 22.984 1 95.81 314 ASP A N 1
ATOM 2349 C CA . ASP A 1 314 ? -16.781 19.656 22.359 1 95.81 314 ASP A CA 1
ATOM 2350 C C . ASP A 1 314 ? -16.672 19.844 20.844 1 95.81 314 ASP A C 1
ATOM 2352 O O . ASP A 1 314 ? -17.656 20.203 20.203 1 95.81 314 ASP A O 1
ATOM 2356 N N . ALA A 1 315 ? -15.508 19.609 20.281 1 96.5 315 ALA A N 1
ATOM 2357 C CA . ALA A 1 315 ? -15.266 19.844 18.859 1 96.5 315 ALA A CA 1
ATOM 2358 C C . ALA A 1 315 ? -16.203 19 18.016 1 96.5 315 ALA A C 1
ATOM 2360 O O . ALA A 1 315 ? -16.672 19.453 16.953 1 96.5 315 ALA A O 1
ATOM 2361 N N . ALA A 1 316 ? -16.406 17.734 18.406 1 94.88 316 ALA A N 1
ATOM 2362 C CA . ALA A 1 316 ? -17.281 16.844 17.656 1 94.88 316 ALA A CA 1
ATOM 2363 C C . ALA A 1 316 ? -18.703 17.391 17.594 1 94.88 316 ALA A C 1
ATOM 2365 O O . ALA A 1 316 ? -19.375 17.281 16.562 1 94.88 316 ALA A O 1
ATOM 2366 N N . ARG A 1 317 ? -19.172 17.891 18.656 1 95.56 317 ARG A N 1
ATOM 2367 C CA . ARG A 1 317 ? -20.5 18.469 18.719 1 95.56 317 ARG A CA 1
ATOM 2368 C C . ARG A 1 317 ? -20.609 19.688 17.812 1 95.56 317 ARG A C 1
ATOM 2370 O O . ARG A 1 317 ? -21.594 19.859 17.094 1 95.56 317 ARG A O 1
ATOM 2377 N N . ALA A 1 318 ? -19.609 20.531 17.891 1 96.12 318 ALA A N 1
ATOM 2378 C CA . ALA A 1 318 ? -19.578 21.719 17.016 1 96.12 318 ALA A CA 1
ATOM 2379 C C . ALA A 1 318 ? -19.641 21.312 15.547 1 96.12 318 ALA A C 1
ATOM 2381 O O . ALA A 1 318 ? -20.328 21.938 14.75 1 96.12 318 ALA A O 1
ATOM 2382 N N . ALA A 1 319 ? -18.875 20.297 15.203 1 95.94 319 ALA A N 1
ATOM 2383 C CA . ALA A 1 319 ? -18.844 19.812 13.828 1 95.94 319 ALA A CA 1
ATOM 2384 C C . ALA A 1 319 ? -20.219 19.297 13.398 1 95.94 319 ALA A C 1
ATOM 2386 O O . ALA A 1 319 ? -20.641 19.5 12.266 1 95.94 319 ALA A O 1
ATOM 2387 N N . ASP A 1 320 ? -20.891 18.641 14.305 1 95.19 320 ASP A N 1
ATOM 2388 C CA . ASP A 1 320 ? -22.234 18.141 14.023 1 95.19 320 ASP A CA 1
ATOM 2389 C C . ASP A 1 320 ? -23.203 19.281 13.742 1 95.19 320 ASP A C 1
ATOM 2391 O O . ASP A 1 320 ? -24.031 19.188 12.828 1 95.19 320 ASP A O 1
ATOM 2395 N N . ILE A 1 321 ? -23.156 20.297 14.508 1 96.12 321 ILE A N 1
ATOM 2396 C CA . ILE A 1 321 ? -24.031 21.438 14.344 1 96.12 321 ILE A CA 1
ATOM 2397 C C . ILE A 1 321 ? -23.75 22.109 13 1 96.12 321 ILE A C 1
ATOM 2399 O O . ILE A 1 321 ? -24.688 22.469 12.273 1 96.12 321 ILE A O 1
ATOM 2403 N N . LEU A 1 322 ? -22.453 22.266 12.688 1 96.94 322 LEU A N 1
ATOM 2404 C CA . LEU A 1 322 ? -22.078 22.906 11.43 1 96.94 322 LEU A CA 1
ATOM 2405 C C . LEU A 1 322 ? -22.625 22.109 10.242 1 96.94 322 LEU A C 1
ATOM 2407 O O . LEU A 1 322 ? -23.047 22.703 9.242 1 96.94 322 LEU A O 1
ATOM 2411 N N . TRP A 1 323 ? -22.609 20.797 10.344 1 95.5 323 TRP A N 1
ATOM 2412 C CA . TRP A 1 323 ? -23.109 19.953 9.266 1 95.5 323 TRP A CA 1
ATOM 2413 C C . TRP A 1 323 ? -24.641 19.969 9.219 1 95.5 323 TRP A C 1
ATOM 2415 O O . TRP A 1 323 ? -25.234 20.281 8.188 1 95.5 323 TRP A O 1
ATOM 2425 N N . GLU A 1 324 ? -25.297 19.703 10.312 1 95.69 324 GLU A N 1
ATOM 2426 C CA . GLU A 1 324 ? -26.75 19.484 10.375 1 95.69 324 GLU A CA 1
ATOM 2427 C C . GLU A 1 324 ? -27.5 20.797 10.133 1 95.69 324 GLU A C 1
ATOM 2429 O O . GLU A 1 324 ? -28.531 20.812 9.445 1 95.69 324 GLU A O 1
ATOM 2434 N N . ASP A 1 325 ? -26.984 21.859 10.703 1 96.12 325 ASP A N 1
ATOM 2435 C CA . ASP A 1 325 ? -27.734 23.109 10.68 1 96.12 325 ASP A CA 1
ATOM 2436 C C . ASP A 1 325 ? -27.297 24 9.523 1 96.12 325 ASP A C 1
ATOM 2438 O O . ASP A 1 325 ? -28.094 24.797 9.008 1 96.12 325 ASP A O 1
ATOM 2442 N N . TYR A 1 326 ? -26 23.859 9.148 1 96.56 326 TYR A N 1
ATOM 2443 C CA . TYR A 1 326 ? -25.5 24.828 8.195 1 96.56 326 TYR A CA 1
ATOM 2444 C C . TYR A 1 326 ? -25.047 24.156 6.906 1 96.56 326 TYR A C 1
ATOM 2446 O O . TYR A 1 326 ? -24.766 24.828 5.91 1 96.56 326 TYR A O 1
ATOM 2454 N N . GLY A 1 327 ? -24.922 22.797 6.859 1 96.62 327 GLY A N 1
ATOM 2455 C CA . GLY A 1 327 ? -24.484 22.078 5.664 1 96.62 327 GLY A CA 1
ATOM 2456 C C . GLY A 1 327 ? -23 22.25 5.375 1 96.62 327 GLY A C 1
ATOM 2457 O O . GLY A 1 327 ? -22.594 22.234 4.215 1 96.62 327 GLY A O 1
ATOM 2458 N N . ILE A 1 328 ? -22.203 22.484 6.41 1 97.56 328 ILE A N 1
ATOM 2459 C CA . ILE A 1 328 ? -20.766 22.703 6.262 1 97.56 328 ILE A CA 1
ATOM 2460 C C . ILE A 1 328 ? -20 21.453 6.73 1 97.56 328 ILE A C 1
ATOM 2462 O O . ILE A 1 328 ? -20.172 21.016 7.871 1 97.56 328 ILE A O 1
ATOM 2466 N N . CYS A 1 329 ? -19.219 20.891 5.797 1 95.94 329 CYS A N 1
ATOM 2467 C CA . CYS A 1 329 ? -18.422 19.703 6.086 1 95.94 329 CYS A CA 1
ATOM 2468 C C . CYS A 1 329 ? -17.031 20.078 6.598 1 95.94 329 CYS A C 1
ATOM 2470 O O . CYS A 1 329 ? -16.25 20.719 5.883 1 95.94 329 CYS A O 1
ATOM 2472 N N . ILE A 1 330 ? -16.75 19.719 7.781 1 96.44 330 ILE A N 1
ATOM 2473 C CA . ILE A 1 330 ? -15.43 19.922 8.375 1 96.44 330 ILE A CA 1
ATOM 2474 C C . ILE A 1 330 ? -14.992 18.672 9.117 1 96.44 330 ILE A C 1
ATOM 2476 O O . ILE A 1 330 ? -15.703 17.656 9.109 1 96.44 330 ILE A O 1
ATOM 2480 N N . ARG A 1 331 ? -13.812 18.703 9.656 1 94.75 331 ARG A N 1
ATOM 2481 C CA . ARG A 1 331 ? -13.32 17.609 10.492 1 94.75 331 ARG A CA 1
ATOM 2482 C C . ARG A 1 331 ? -13.07 18.078 11.914 1 94.75 331 ARG A C 1
ATOM 2484 O O . ARG A 1 331 ? -12.633 19.219 12.133 1 94.75 331 ARG A O 1
ATOM 2491 N N . ALA A 1 332 ? -13.398 17.219 12.836 1 95.31 332 ALA A N 1
ATOM 2492 C CA . ALA A 1 332 ? -13.141 17.516 14.242 1 95.31 332 ALA A CA 1
ATOM 2493 C C . ALA A 1 332 ? -12.352 16.375 14.906 1 95.31 332 ALA A C 1
ATOM 2495 O O . ALA A 1 332 ? -12.305 15.258 14.391 1 95.31 332 ALA A O 1
ATOM 2496 N N . GLY A 1 333 ? -11.727 16.656 16 1 93.56 333 GLY A N 1
ATOM 2497 C CA . GLY A 1 333 ? -11.039 15.648 16.797 1 93.56 333 GLY A CA 1
ATOM 2498 C C . GLY A 1 333 ? -9.547 15.891 16.906 1 93.56 333 GLY A C 1
ATOM 2499 O O . GLY A 1 333 ? -9.102 17.031 17.047 1 93.56 333 GLY A O 1
ATOM 2500 N N . ALA A 1 334 ? -8.812 14.734 16.922 1 91.81 334 ALA A N 1
ATOM 2501 C CA . ALA A 1 334 ? -7.379 14.805 17.172 1 91.81 334 ALA A CA 1
ATOM 2502 C C . ALA A 1 334 ? -6.594 14.859 15.867 1 91.81 334 ALA A C 1
ATOM 2504 O O . ALA A 1 334 ? -5.395 15.148 15.867 1 91.81 334 ALA A O 1
ATOM 2505 N N . HIS A 1 335 ? -7.301 14.617 14.727 1 92.94 335 HIS A N 1
ATOM 2506 C CA . HIS A 1 335 ? -6.715 14.695 13.398 1 92.94 335 HIS A CA 1
ATOM 2507 C C . HIS A 1 335 ? -5.461 13.836 13.289 1 92.94 335 HIS A C 1
ATOM 2509 O O . HIS A 1 335 ? -4.496 14.219 12.625 1 92.94 335 HIS A O 1
ATOM 2515 N N . CYS A 1 336 ? -5.332 12.797 14.086 1 91.88 336 CYS A N 1
ATOM 2516 C CA . CYS A 1 336 ? -4.223 11.844 14.094 1 91.88 336 CYS A CA 1
ATOM 2517 C C . CYS A 1 336 ? -2.908 12.547 14.414 1 91.88 336 CYS A C 1
ATOM 2519 O O . CYS A 1 336 ? -1.86 12.188 13.875 1 91.88 336 CYS A O 1
ATOM 2521 N N . ALA A 1 337 ? -2.92 13.594 15.086 1 95.06 337 ALA A N 1
ATOM 2522 C CA . ALA A 1 337 ? -1.739 14.336 15.516 1 95.06 337 ALA A CA 1
ATOM 2523 C C . ALA A 1 337 ? -1.789 14.625 17.016 1 95.06 337 ALA A C 1
ATOM 2525 O O . ALA A 1 337 ? -1.983 15.773 17.422 1 95.06 337 ALA A O 1
ATOM 2526 N N . PRO A 1 338 ? -1.486 13.641 17.828 1 95.25 338 PRO A N 1
ATOM 2527 C CA . PRO A 1 338 ? -1.747 13.727 19.266 1 95.25 338 PRO A CA 1
ATOM 2528 C C . PRO A 1 338 ? -0.832 14.719 19.969 1 95.25 338 PRO A C 1
ATOM 2530 O O . PRO A 1 338 ? -1.269 15.422 20.875 1 95.25 338 PRO A O 1
ATOM 2533 N N . LEU A 1 339 ? 0.418 14.82 19.547 1 96.69 339 LEU A N 1
ATOM 2534 C CA . LEU A 1 339 ? 1.394 15.578 20.328 1 96.69 339 LEU A CA 1
ATOM 2535 C C . LEU A 1 339 ? 1.127 17.078 20.219 1 96.69 339 LEU A C 1
ATOM 2537 O O . LEU A 1 339 ? 1.334 17.828 21.172 1 96.69 339 LEU A O 1
ATOM 2541 N N . ILE A 1 340 ? 0.649 17.547 19.031 1 96.94 340 ILE A N 1
ATOM 2542 C CA . ILE A 1 340 ? 0.336 18.953 18.891 1 96.94 340 ILE A CA 1
ATOM 2543 C C . ILE A 1 340 ? -0.905 19.297 19.703 1 96.94 340 ILE A C 1
ATOM 2545 O O . ILE A 1 340 ? -1.019 20.406 20.25 1 96.94 340 ILE A O 1
ATOM 2549 N N . HIS A 1 341 ? -1.855 18.406 19.797 1 96.62 341 HIS A N 1
ATOM 2550 C CA . HIS A 1 341 ? -3.023 18.609 20.656 1 96.62 341 HIS A CA 1
ATOM 2551 C C . HIS A 1 341 ? -2.625 18.703 22.125 1 96.62 341 HIS A C 1
ATOM 2553 O O . HIS A 1 341 ? -3.182 19.5 22.875 1 96.62 341 HIS A O 1
ATOM 2559 N N . LYS A 1 342 ? -1.712 17.812 22.516 1 96.69 342 LYS A N 1
ATOM 2560 C CA . LYS A 1 342 ? -1.187 17.891 23.875 1 96.69 342 LYS A CA 1
ATOM 2561 C C . LYS A 1 342 ? -0.517 19.25 24.125 1 96.69 342 LYS A C 1
ATOM 2563 O O . LYS A 1 342 ? -0.745 19.875 25.156 1 96.69 342 LYS A O 1
ATOM 2568 N N . ALA A 1 343 ? 0.293 19.672 23.188 1 96.62 343 ALA A N 1
ATOM 2569 C CA . ALA A 1 343 ? 1.046 20.906 23.312 1 96.62 343 ALA A CA 1
ATOM 2570 C C . ALA A 1 343 ? 0.108 22.109 23.406 1 96.62 343 ALA A C 1
ATOM 2572 O O . ALA A 1 343 ? 0.398 23.078 24.109 1 96.62 343 ALA A O 1
ATOM 2573 N N . LEU A 1 344 ? -1.032 22.031 22.734 1 96.12 344 LEU A N 1
ATOM 2574 C CA . LEU A 1 344 ? -1.938 23.172 22.656 1 96.12 344 LEU A CA 1
ATOM 2575 C C . LEU A 1 344 ? -3.096 23.016 23.641 1 96.12 344 LEU A C 1
ATOM 2577 O O . LEU A 1 344 ? -3.998 23.844 23.672 1 96.12 344 LEU A O 1
ATOM 2581 N N . GLY A 1 345 ? -3.111 21.922 24.406 1 95.5 345 GLY A N 1
ATOM 2582 C CA . GLY A 1 345 ? -4.07 21.719 25.469 1 95.5 345 GLY A CA 1
ATOM 2583 C C . GLY A 1 345 ? -5.453 21.359 24.984 1 95.5 345 GLY A C 1
ATOM 2584 O O . GLY A 1 345 ? -6.457 21.766 25.562 1 95.5 345 GLY A O 1
ATOM 2585 N N . THR A 1 346 ? -5.523 20.609 23.891 1 95.69 346 THR A N 1
ATOM 2586 C CA . THR A 1 346 ? -6.824 20.328 23.297 1 95.69 346 THR A CA 1
ATOM 2587 C C . THR A 1 346 ? -7.086 18.828 23.266 1 95.69 346 THR A C 1
ATOM 2589 O O . THR A 1 346 ? -7.852 18.344 22.422 1 95.69 346 THR A O 1
ATOM 2592 N N . VAL A 1 347 ? -6.465 18.031 24.109 1 95.25 347 VAL A N 1
ATOM 2593 C CA . VAL A 1 347 ? -6.562 16.578 24.109 1 95.25 347 VAL A CA 1
ATOM 2594 C C . VAL A 1 347 ? -8.016 16.156 24.344 1 95.25 347 VAL A C 1
ATOM 2596 O O . VAL A 1 347 ? -8.547 15.312 23.609 1 95.25 347 VAL A O 1
ATOM 2599 N N . GLU A 1 348 ? -8.711 16.781 25.266 1 94.69 348 GLU A N 1
ATOM 2600 C CA . GLU A 1 348 ? -10.062 16.375 25.656 1 94.69 348 GLU A CA 1
ATOM 2601 C C . GLU A 1 348 ? -11.094 16.953 24.688 1 94.69 348 GLU A C 1
ATOM 2603 O O . GLU A 1 348 ? -12.008 16.234 24.25 1 94.69 348 GLU A O 1
ATOM 2608 N N . GLN A 1 349 ? -10.898 18.188 24.328 1 95.5 349 GLN A N 1
ATOM 2609 C CA . GLN A 1 349 ? -11.906 18.906 23.562 1 95.5 349 GLN A CA 1
ATOM 2610 C C . GLN A 1 349 ? -11.781 18.609 22.062 1 95.5 349 GLN A C 1
ATOM 2612 O O . GLN A 1 349 ? -12.781 18.609 21.344 1 95.5 349 GLN A O 1
ATOM 2617 N N . GLY A 1 350 ? -10.531 18.312 21.625 1 95.69 350 GLY A N 1
ATOM 2618 C CA . GLY A 1 350 ? -10.273 18.281 20.203 1 95.69 350 GLY A CA 1
ATOM 2619 C C . GLY A 1 350 ? -10.297 19.672 19.562 1 95.69 350 GLY A C 1
ATOM 2620 O O . GLY A 1 350 ? -10.312 20.672 20.266 1 95.69 350 GLY A O 1
ATOM 2621 N N . MET A 1 351 ? -10.25 19.703 18.219 1 97 351 MET A N 1
ATOM 2622 C CA . MET A 1 351 ? -10.344 20.953 17.469 1 97 351 MET A CA 1
ATOM 2623 C C . MET A 1 351 ? -11.266 20.797 16.266 1 97 351 MET A C 1
ATOM 2625 O O . MET A 1 351 ? -11.453 19.688 15.758 1 97 351 MET A O 1
ATOM 2629 N N . VAL A 1 352 ? -11.875 21.844 15.914 1 97.75 352 VAL A N 1
ATOM 2630 C CA . VAL A 1 352 ? -12.617 21.953 14.664 1 97.75 352 VAL A CA 1
ATOM 2631 C C . VAL A 1 352 ? -11.703 22.484 13.562 1 97.75 352 VAL A C 1
ATOM 2633 O O . VAL A 1 352 ? -11.133 23.562 13.688 1 97.75 352 VAL A O 1
ATOM 2636 N N . ARG A 1 353 ? -11.555 21.719 12.523 1 98 353 ARG A N 1
ATOM 2637 C CA . ARG A 1 353 ? -10.602 22.094 11.492 1 98 353 ARG A CA 1
ATOM 2638 C C . ARG A 1 353 ? -11.312 22.391 10.172 1 98 353 ARG A C 1
ATOM 2640 O O . ARG A 1 353 ? -11.992 21.531 9.625 1 98 353 ARG A O 1
ATOM 2647 N N . PHE A 1 354 ? -11.164 23.625 9.727 1 98.38 354 PHE A N 1
ATOM 2648 C CA . PHE A 1 354 ? -11.57 24.016 8.383 1 98.38 354 PHE A CA 1
ATOM 2649 C C . PHE A 1 354 ? -10.398 23.922 7.41 1 98.38 354 PHE A C 1
ATOM 2651 O O . PHE A 1 354 ? -9.305 24.406 7.703 1 98.38 354 PHE A O 1
ATOM 2658 N N . SER A 1 355 ? -10.594 23.281 6.312 1 98 355 SER A N 1
ATOM 2659 C CA . SER A 1 355 ? -9.562 23.234 5.285 1 98 355 SER A CA 1
ATOM 2660 C C . SER A 1 355 ? -10.125 23.609 3.92 1 98 355 SER A C 1
ATOM 2662 O O . SER A 1 355 ? -11.141 23.062 3.482 1 98 355 SER A O 1
ATOM 2664 N N . PHE A 1 356 ? -9.469 24.516 3.277 1 97.75 356 PHE A N 1
ATOM 2665 C CA . PHE A 1 356 ? -9.938 25.156 2.049 1 97.75 356 PHE A CA 1
ATOM 2666 C C . PHE A 1 356 ? -9.18 24.609 0.842 1 97.75 356 PHE A C 1
ATOM 2668 O O . PHE A 1 356 ? -8.125 24 0.991 1 97.75 356 PHE A O 1
ATOM 2675 N N . SER A 1 357 ? -9.773 24.719 -0.329 1 95.75 357 SER A N 1
ATOM 2676 C CA . SER A 1 357 ? -9.125 24.375 -1.592 1 95.75 357 SER A CA 1
ATOM 2677 C C . SER A 1 357 ? -9.445 25.391 -2.674 1 95.75 357 SER A C 1
ATOM 2679 O O . SER A 1 357 ? -10.219 26.328 -2.443 1 95.75 357 SER A O 1
ATOM 2681 N N . HIS A 1 358 ? -8.836 25.188 -3.809 1 93.62 358 HIS A N 1
ATOM 2682 C CA . HIS A 1 358 ? -9.055 26.078 -4.949 1 93.62 358 HIS A CA 1
ATOM 2683 C C . HIS A 1 358 ? -10.492 25.984 -5.453 1 93.62 358 HIS A C 1
ATOM 2685 O O . HIS A 1 358 ? -10.953 26.875 -6.16 1 93.62 358 HIS A O 1
ATOM 2691 N N . GLN A 1 359 ? -11.172 24.984 -5.051 1 93.44 359 GLN A N 1
ATOM 2692 C CA . GLN A 1 359 ? -12.531 24.781 -5.539 1 93.44 359 GLN A CA 1
ATOM 2693 C C . GLN A 1 359 ? -13.531 25.594 -4.727 1 93.44 359 GLN A C 1
ATOM 2695 O O . GLN A 1 359 ? -14.68 25.781 -5.148 1 93.44 359 GLN A O 1
ATOM 2700 N N . ASN A 1 360 ? -13.156 26.016 -3.545 1 97.19 360 ASN A N 1
ATOM 2701 C CA . ASN A 1 360 ? -14.055 26.828 -2.725 1 97.19 360 ASN A CA 1
ATOM 2702 C C . ASN A 1 360 ? -14.195 28.234 -3.283 1 97.19 360 ASN A C 1
ATOM 2704 O O . ASN A 1 360 ? -13.297 28.734 -3.955 1 97.19 360 ASN A O 1
ATOM 2708 N N . THR A 1 361 ? -15.352 28.812 -3.006 1 97.44 361 THR A N 1
ATOM 2709 C CA . THR A 1 361 ? -15.625 30.172 -3.455 1 97.44 361 THR A CA 1
ATOM 2710 C C . THR A 1 361 ? -15.641 31.141 -2.273 1 97.44 361 THR A C 1
ATOM 2712 O O . THR A 1 361 ? -15.758 30.719 -1.121 1 97.44 361 THR A O 1
ATOM 2715 N N . GLU A 1 362 ? -15.469 32.406 -2.588 1 98.25 362 GLU A N 1
ATOM 2716 C CA . GLU A 1 362 ? -15.562 33.438 -1.563 1 98.25 362 GLU A CA 1
ATOM 2717 C C . GLU A 1 362 ? -16.906 33.406 -0.861 1 98.25 362 GLU A C 1
ATOM 2719 O O . GLU A 1 362 ? -16.984 33.594 0.357 1 98.25 362 GLU A O 1
ATOM 2724 N N . ALA A 1 363 ? -17.953 33.156 -1.63 1 98.38 363 ALA A N 1
ATOM 2725 C CA . ALA A 1 363 ? -19.297 33.094 -1.07 1 98.38 363 ALA A CA 1
ATOM 2726 C C . ALA A 1 363 ? -19.422 31.953 -0.053 1 98.38 363 ALA A C 1
ATOM 2728 O O . ALA A 1 363 ? -20.031 32.125 1.002 1 98.38 363 ALA A O 1
ATOM 2729 N N . GLU A 1 364 ? -18.859 30.812 -0.369 1 98.38 364 GLU A N 1
ATOM 2730 C CA . GLU A 1 364 ? -18.875 29.688 0.547 1 98.38 364 GLU A CA 1
ATOM 2731 C C . GLU A 1 364 ? -18.094 30 1.826 1 98.38 364 GLU A C 1
ATOM 2733 O O . GLU A 1 364 ? -18.531 29.641 2.924 1 98.38 364 GLU A O 1
ATOM 2738 N N . VAL A 1 365 ? -16.969 30.641 1.687 1 98.56 365 VAL A N 1
ATOM 2739 C CA . VAL A 1 365 ? -16.109 30.984 2.814 1 98.56 365 VAL A CA 1
ATOM 2740 C C . VAL A 1 365 ? -16.828 31.969 3.73 1 98.56 365 VAL A C 1
ATOM 2742 O O . VAL A 1 365 ? -16.797 31.828 4.957 1 98.56 365 VAL A O 1
ATOM 2745 N N . LEU A 1 366 ? -17.469 32.969 3.148 1 98.56 366 LEU A N 1
ATOM 2746 C CA . LEU A 1 366 ? -18.203 33.938 3.928 1 98.56 366 LEU A CA 1
ATOM 2747 C C . LEU A 1 366 ? -19.375 33.312 4.656 1 98.56 366 LEU A C 1
ATOM 2749 O O . LEU A 1 366 ? -19.641 33.656 5.816 1 98.56 366 LEU A O 1
ATOM 2753 N N . ARG A 1 367 ? -20.047 32.406 3.969 1 98.44 367 ARG A N 1
ATOM 2754 C CA . ARG A 1 367 ? -21.141 31.703 4.605 1 98.44 367 ARG A CA 1
ATOM 2755 C C . ARG A 1 367 ? -20.656 30.875 5.781 1 98.44 367 ARG A C 1
ATOM 2757 O O . ARG A 1 367 ? -21.312 30.797 6.82 1 98.44 367 ARG A O 1
ATOM 2764 N N . ALA A 1 368 ? -19.531 30.203 5.605 1 98.62 368 ALA A N 1
ATOM 2765 C CA . ALA A 1 368 ? -18.953 29.406 6.688 1 98.62 368 ALA A CA 1
ATOM 2766 C C . ALA A 1 368 ? -18.562 30.297 7.863 1 98.62 368 ALA A C 1
ATOM 2768 O O . ALA A 1 368 ? -18.766 29.938 9.023 1 98.62 368 ALA A O 1
ATOM 2769 N N . ALA A 1 369 ? -17.953 31.422 7.559 1 98.56 369 ALA A N 1
ATOM 2770 C CA . ALA A 1 369 ? -17.562 32.375 8.609 1 98.56 369 ALA A CA 1
ATOM 2771 C C . ALA A 1 369 ? -18.781 32.844 9.383 1 98.56 369 ALA A C 1
ATOM 2773 O O . ALA A 1 369 ? -18.75 33 10.602 1 98.56 369 ALA A O 1
ATOM 2774 N N . GLU A 1 370 ? -19.844 33.156 8.664 1 98.06 370 GLU A N 1
ATOM 2775 C CA . GLU A 1 370 ? -21.094 33.562 9.297 1 98.06 370 GLU A CA 1
ATOM 2776 C C . GLU A 1 370 ? -21.625 32.469 10.242 1 98.06 370 GLU A C 1
ATOM 2778 O O . GLU A 1 370 ? -22.062 32.781 11.352 1 98.06 370 GLU A O 1
ATOM 2783 N N . ALA A 1 371 ? -21.625 31.266 9.75 1 97.94 371 ALA A N 1
ATOM 2784 C CA . ALA A 1 371 ? -22.062 30.141 10.562 1 97.94 371 ALA A CA 1
ATOM 2785 C C . ALA A 1 371 ? -21.234 30.031 11.844 1 97.94 371 ALA A C 1
ATOM 2787 O O . ALA A 1 371 ? -21.781 29.75 12.914 1 97.94 371 ALA A O 1
ATOM 2788 N N . VAL A 1 372 ? -19.922 30.203 11.75 1 98.19 372 VAL A N 1
ATOM 2789 C CA . VAL A 1 372 ? -19.016 30.141 12.898 1 98.19 372 VAL A CA 1
ATOM 2790 C C . VAL A 1 372 ? -19.391 31.234 13.898 1 98.19 372 VAL A C 1
ATOM 2792 O O . VAL A 1 372 ? -19.469 30.984 15.102 1 98.19 372 VAL A O 1
ATOM 2795 N N . CYS A 1 373 ? -19.656 32.438 13.438 1 97.44 373 CYS A N 1
ATOM 2796 C CA . CYS A 1 373 ? -20.016 33.562 14.312 1 97.44 373 CYS A CA 1
ATOM 2797 C C . CYS A 1 373 ? -21.344 33.281 15 1 97.44 373 CYS A C 1
ATOM 2799 O O . CYS A 1 373 ? -21.5 33.562 16.188 1 97.44 373 CYS A O 1
ATOM 2801 N N . GLU A 1 374 ? -22.25 32.781 14.242 1 96.62 374 GLU A N 1
ATOM 2802 C CA . GLU A 1 374 ? -23.562 32.469 14.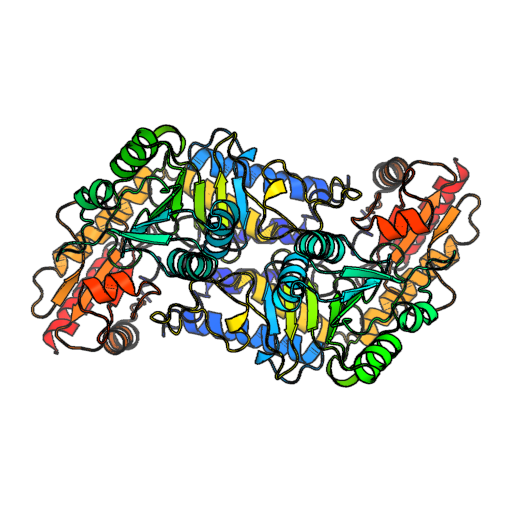805 1 96.62 374 GLU A CA 1
ATOM 2803 C C . GLU A 1 374 ? -23.453 31.391 15.883 1 96.62 374 GLU A C 1
ATOM 2805 O O . GLU A 1 374 ? -24.062 31.516 16.953 1 96.62 374 GLU A O 1
ATOM 2810 N N . LEU A 1 375 ? -22.734 30.375 15.547 1 95.31 375 LEU A N 1
ATOM 2811 C CA . LEU A 1 375 ? -22.547 29.281 16.5 1 95.31 375 LEU A CA 1
ATOM 2812 C C . LEU A 1 375 ? -21.844 29.781 17.766 1 95.31 375 LEU A C 1
ATOM 2814 O O . LEU A 1 375 ? -22.156 29.312 18.875 1 95.31 375 LEU A O 1
ATOM 2818 N N . ALA A 1 376 ? -20.922 30.672 17.656 1 94.81 376 ALA A N 1
ATOM 2819 C CA . ALA A 1 376 ? -20.172 31.219 18.781 1 94.81 376 ALA A CA 1
ATOM 2820 C C . ALA A 1 376 ? -21.078 32.062 19.688 1 94.81 376 ALA A C 1
ATOM 2822 O O . ALA A 1 376 ? -20.844 32.125 20.891 1 94.81 376 ALA A O 1
ATOM 2823 N N . GLU A 1 377 ? -22.031 32.656 19.172 1 91 377 GLU A N 1
ATOM 2824 C CA . GLU A 1 377 ? -22.953 33.5 19.938 1 91 377 GLU A CA 1
ATOM 2825 C C . GLU A 1 377 ? -23.953 32.656 20.719 1 91 377 GLU A C 1
ATOM 2827 O O . GLU A 1 377 ? -24.422 33.062 21.781 1 91 377 GLU A O 1
ATOM 2832 N N . GLU A 1 378 ? -24.344 31.531 20.219 1 83 378 GLU A N 1
ATOM 2833 C CA . GLU A 1 378 ? -25.312 30.641 20.875 1 83 378 GLU A CA 1
ATOM 2834 C C . GLU A 1 378 ? -24.688 29.938 22.078 1 83 378 GLU A C 1
ATOM 2836 O O . GLU A 1 378 ? -25.406 29.484 22.969 1 83 378 GLU A O 1
ATOM 2841 N N . GLY A 1 379 ? -23.406 29.828 22.219 1 65.56 379 GLY A N 1
ATOM 2842 C CA . GLY A 1 379 ? -22.766 29.203 23.375 1 65.56 379 GLY A CA 1
ATOM 2843 C C . GLY A 1 379 ? -22.297 30.203 24.406 1 65.56 379 GLY A C 1
ATOM 2844 O O . GLY A 1 379 ? -22.266 31.406 24.141 1 65.56 379 GLY A O 1
ATOM 2845 N N . MET B 1 1 ? -7.301 -8.164 -31.781 1 92.94 1 MET B N 1
ATOM 2846 C CA . MET B 1 1 ? -6.422 -8.516 -30.672 1 92.94 1 MET B CA 1
ATOM 2847 C C . MET B 1 1 ? -7.074 -9.562 -29.766 1 92.94 1 MET B C 1
ATOM 2849 O O . MET B 1 1 ? -8.242 -9.422 -29.391 1 92.94 1 MET B O 1
ATOM 2853 N N . ILE B 1 2 ? -6.406 -10.727 -29.578 1 97 2 ILE B N 1
ATOM 2854 C CA . ILE B 1 2 ? -6.812 -11.766 -28.641 1 97 2 ILE B CA 1
ATOM 2855 C C . ILE B 1 2 ? -5.98 -11.664 -27.359 1 97 2 ILE B C 1
ATOM 2857 O O . ILE B 1 2 ? -4.762 -11.844 -27.391 1 97 2 ILE B O 1
ATOM 2861 N N . TYR B 1 3 ? -6.641 -11.352 -26.25 1 96.38 3 TYR B N 1
ATOM 2862 C CA . TYR B 1 3 ? -5.938 -11.141 -24.984 1 96.38 3 TYR B CA 1
ATOM 2863 C C . TYR B 1 3 ? -5.918 -12.406 -24.156 1 96.38 3 TYR B C 1
ATOM 2865 O O . TYR B 1 3 ? -6.949 -12.828 -23.625 1 96.38 3 TYR B O 1
ATOM 2873 N N . LEU B 1 4 ? -4.738 -12.992 -23.969 1 97.75 4 LEU B N 1
ATOM 2874 C CA . LEU B 1 4 ? -4.555 -14.227 -23.219 1 97.75 4 LEU B CA 1
ATOM 2875 C C . LEU B 1 4 ? -3.447 -14.07 -22.188 1 97.75 4 LEU B C 1
ATOM 2877 O O . LEU B 1 4 ? -2.594 -14.953 -22.047 1 97.75 4 LEU B O 1
ATOM 2881 N N . ASP B 1 5 ? -3.426 -12.938 -21.516 1 96.69 5 ASP B N 1
ATOM 2882 C CA . ASP B 1 5 ? -2.498 -12.617 -20.438 1 96.69 5 ASP B CA 1
ATOM 2883 C C . ASP B 1 5 ? -3.25 -12.266 -19.156 1 96.69 5 ASP B C 1
ATOM 2885 O O . ASP B 1 5 ? -2.854 -11.352 -18.422 1 96.69 5 ASP B O 1
ATOM 2889 N N . ASN B 1 6 ? -4.324 -12.961 -18.875 1 96.25 6 ASN B N 1
ATOM 2890 C CA . ASN B 1 6 ? -5.234 -12.664 -17.766 1 96.25 6 ASN B CA 1
ATOM 2891 C C . ASN B 1 6 ? -4.621 -13.023 -16.422 1 96.25 6 ASN B C 1
ATOM 2893 O O . ASN B 1 6 ? -5.066 -12.539 -15.375 1 96.25 6 ASN B O 1
ATOM 2897 N N . ALA B 1 7 ? -3.584 -13.891 -16.406 1 95.88 7 ALA B N 1
ATOM 2898 C CA . ALA B 1 7 ? -2.914 -14.25 -15.156 1 95.88 7 ALA B CA 1
ATOM 2899 C C . ALA B 1 7 ? -2.031 -13.109 -14.664 1 95.88 7 ALA B C 1
ATOM 2901 O O . ALA B 1 7 ? -1.619 -13.094 -13.5 1 95.88 7 ALA B O 1
ATOM 2902 N N . ALA B 1 8 ? -1.642 -12.203 -15.555 1 94.5 8 ALA B N 1
ATOM 2903 C CA . ALA B 1 8 ? -0.944 -10.984 -15.148 1 94.5 8 ALA B CA 1
ATOM 2904 C C . ALA B 1 8 ? -1.929 -9.914 -14.688 1 94.5 8 ALA B C 1
ATOM 2906 O O . ALA B 1 8 ? -1.747 -9.312 -13.625 1 94.5 8 ALA B O 1
ATOM 2907 N N . THR B 1 9 ? -2.883 -9.633 -15.438 1 95.12 9 THR B N 1
ATOM 2908 C CA . THR B 1 9 ? -4.008 -8.766 -15.125 1 95.12 9 THR B CA 1
ATOM 2909 C C . THR B 1 9 ? -5.156 -8.984 -16.109 1 95.12 9 THR B C 1
ATOM 2911 O O . THR B 1 9 ? -4.926 -9.195 -17.297 1 95.12 9 THR B O 1
ATOM 2914 N N . THR B 1 10 ? -6.332 -9.055 -15.578 1 95.69 10 THR B N 1
ATOM 2915 C CA . THR B 1 10 ? -7.488 -9.062 -16.469 1 95.69 10 THR B CA 1
ATOM 2916 C C . THR B 1 10 ? -7.68 -7.688 -17.109 1 95.69 10 THR B C 1
ATOM 2918 O O . THR B 1 10 ? -7.785 -6.68 -16.406 1 95.69 10 THR B O 1
ATOM 2921 N N . LEU B 1 11 ? -7.75 -7.645 -18.359 1 92.06 11 LEU B N 1
ATOM 2922 C CA . LEU B 1 11 ? -7.859 -6.379 -19.078 1 92.06 11 LEU B CA 1
ATOM 2923 C C . LEU B 1 11 ? -9.312 -5.93 -19.172 1 92.06 11 LEU B C 1
ATOM 2925 O O . LEU B 1 11 ? -9.641 -4.789 -18.828 1 92.06 11 LEU B O 1
ATOM 2929 N N . GLN B 1 12 ? -10.156 -6.844 -19.656 1 91.12 12 GLN B N 1
ATOM 2930 C CA . GLN B 1 12 ? -11.57 -6.516 -19.812 1 91.12 12 GLN B CA 1
ATOM 2931 C C . GLN B 1 12 ? -12.344 -6.797 -18.531 1 91.12 12 GLN B C 1
ATOM 2933 O O . GLN B 1 12 ? -12.453 -7.949 -18.109 1 91.12 12 GLN B O 1
ATOM 2938 N N . LYS B 1 13 ? -12.875 -5.734 -17.938 1 95.38 13 LYS B N 1
ATOM 2939 C CA . LYS B 1 13 ? -13.672 -5.828 -16.719 1 95.38 13 LYS B CA 1
ATOM 2940 C C . LYS B 1 13 ? -15.125 -5.441 -16.984 1 95.38 13 LYS B C 1
ATOM 2942 O O . LYS B 1 13 ? -15.414 -4.699 -17.922 1 95.38 13 LYS B O 1
ATOM 2947 N N . PRO B 1 14 ? -16.016 -5.984 -16.188 1 96.81 14 PRO B N 1
ATOM 2948 C CA . PRO B 1 14 ? -17.406 -5.52 -16.328 1 96.81 14 PRO B CA 1
ATOM 2949 C C . PRO B 1 14 ? -17.531 -4.004 -16.203 1 96.81 14 PRO B C 1
ATOM 2951 O O . PRO B 1 14 ? -16.875 -3.387 -15.367 1 96.81 14 PRO B O 1
ATOM 2954 N N . PRO B 1 15 ? -18.422 -3.406 -17.016 1 96.75 15 PRO B N 1
ATOM 2955 C CA . PRO B 1 15 ? -18.562 -1.947 -17.016 1 96.75 15 PRO B CA 1
ATOM 2956 C C . PRO B 1 15 ? -18.891 -1.385 -15.641 1 96.75 15 PRO B C 1
ATOM 2958 O O . PRO B 1 15 ? -18.5 -0.26 -15.312 1 96.75 15 PRO B O 1
ATOM 2961 N N . CYS B 1 16 ? -19.562 -2.184 -14.82 1 98.19 16 CYS B N 1
ATOM 2962 C CA . CYS B 1 16 ? -19.969 -1.725 -13.492 1 98.19 16 CYS B CA 1
ATOM 2963 C C . CYS B 1 16 ? -18.75 -1.42 -12.625 1 98.19 16 CYS B C 1
ATOM 2965 O O . CYS B 1 16 ? -18.844 -0.659 -11.656 1 98.19 16 CYS B O 1
ATOM 2967 N N . VAL B 1 17 ? -17.625 -2.012 -12.953 1 98.44 17 VAL B N 1
ATOM 2968 C CA . VAL B 1 17 ? -16.406 -1.775 -12.18 1 98.44 17 VAL B CA 1
ATOM 2969 C C . VAL B 1 17 ? -15.977 -0.32 -12.336 1 98.44 17 VAL B C 1
ATOM 2971 O O . VAL B 1 17 ? -15.797 0.387 -11.336 1 98.44 17 VAL B O 1
ATOM 2974 N N . GLY B 1 18 ? -15.805 0.155 -13.594 1 98.38 18 GLY B N 1
ATOM 2975 C CA . GLY B 1 18 ? -15.43 1.539 -13.844 1 98.38 18 GLY B CA 1
ATOM 2976 C C . GLY B 1 18 ? -16.453 2.533 -13.328 1 98.38 18 GLY B C 1
ATOM 2977 O O . GLY B 1 18 ? -16.094 3.594 -12.812 1 98.38 18 GLY B O 1
ATOM 2978 N N . GLN B 1 19 ? -17.719 2.191 -13.43 1 98.25 19 GLN B N 1
ATOM 2979 C CA . GLN B 1 19 ? -18.797 3.057 -12.961 1 98.25 19 GLN B CA 1
ATOM 2980 C C . GLN B 1 19 ? -18.719 3.242 -11.445 1 98.25 19 GLN B C 1
ATOM 2982 O O . GLN B 1 19 ? -18.891 4.355 -10.945 1 98.25 19 GLN B O 1
ATOM 2987 N N . ALA B 1 20 ? -18.484 2.16 -10.75 1 98.56 20 ALA B N 1
ATOM 2988 C CA . ALA B 1 20 ? -18.391 2.221 -9.297 1 98.56 20 ALA B CA 1
ATOM 2989 C C . ALA B 1 20 ? -17.188 3.07 -8.867 1 98.56 20 ALA B C 1
ATOM 2991 O O . ALA B 1 20 ? -17.281 3.83 -7.898 1 98.56 20 ALA B O 1
ATOM 2992 N N . MET B 1 21 ? -16.109 2.906 -9.578 1 98.5 21 MET B N 1
ATOM 2993 C CA . MET B 1 21 ? -14.914 3.688 -9.273 1 98.5 21 MET B CA 1
ATOM 2994 C C . MET B 1 21 ? -15.18 5.18 -9.438 1 98.5 21 MET B C 1
ATOM 2996 O O . MET B 1 21 ? -14.82 5.98 -8.57 1 98.5 21 MET B O 1
ATOM 3000 N N . LEU B 1 22 ? -15.789 5.543 -10.531 1 97.88 22 LEU B N 1
ATOM 3001 C CA . LEU B 1 22 ? -16.062 6.945 -10.828 1 97.88 22 LEU B CA 1
ATOM 3002 C C . LEU B 1 22 ? -17.031 7.539 -9.82 1 97.88 22 LEU B C 1
ATOM 3004 O O . LEU B 1 22 ? -16.859 8.672 -9.367 1 97.88 22 LEU B O 1
ATOM 3008 N N . ASP B 1 23 ? -18.062 6.777 -9.492 1 97.5 23 ASP B N 1
ATOM 3009 C CA . ASP B 1 23 ? -19.047 7.23 -8.516 1 97.5 23 ASP B CA 1
ATOM 3010 C C . ASP B 1 23 ? -18.391 7.504 -7.164 1 97.5 23 ASP B C 1
ATOM 3012 O O . ASP B 1 23 ? -18.688 8.516 -6.52 1 97.5 23 ASP B O 1
ATOM 3016 N N . ALA B 1 24 ? -17.547 6.613 -6.723 1 97.5 24 ALA B N 1
ATOM 3017 C CA . ALA B 1 24 ? -16.844 6.785 -5.453 1 97.5 24 ALA B CA 1
ATOM 3018 C C . ALA B 1 24 ? -15.914 7.992 -5.504 1 97.5 24 ALA B C 1
ATOM 3020 O O . ALA B 1 24 ? -15.82 8.75 -4.531 1 97.5 24 ALA B O 1
ATOM 3021 N N . LEU B 1 25 ? -15.172 8.148 -6.609 1 96.94 25 LEU B N 1
ATOM 3022 C CA . LEU B 1 25 ? -14.25 9.266 -6.77 1 96.94 25 LEU B CA 1
ATOM 3023 C C . LEU B 1 25 ? -14.969 10.594 -6.605 1 96.94 25 LEU B C 1
ATOM 3025 O O . LEU B 1 25 ? -14.43 11.531 -6.012 1 96.94 25 LEU B O 1
ATOM 3029 N N . GLU B 1 26 ? -16.172 10.664 -7.055 1 94.38 26 GLU B N 1
ATOM 3030 C CA . GLU B 1 26 ? -16.906 11.93 -7.148 1 94.38 26 GLU B CA 1
ATOM 3031 C C . GLU B 1 26 ? -17.672 12.227 -5.859 1 94.38 26 GLU B C 1
ATOM 3033 O O . GLU B 1 26 ? -17.938 13.383 -5.547 1 94.38 26 GLU B O 1
ATOM 3038 N N . HIS B 1 27 ? -17.906 11.156 -5.039 1 92.94 27 HIS B N 1
ATOM 3039 C CA . HIS B 1 27 ? -18.891 11.414 -3.99 1 92.94 27 HIS B CA 1
ATOM 3040 C C . HIS B 1 27 ? -18.375 10.945 -2.633 1 92.94 27 HIS B C 1
ATOM 3042 O O . HIS B 1 27 ? -18.938 11.32 -1.595 1 92.94 27 HIS B O 1
ATOM 3048 N N . ALA B 1 28 ? -17.375 10.203 -2.654 1 89.62 28 ALA B N 1
ATOM 3049 C CA . ALA B 1 28 ? -16.953 9.609 -1.388 1 89.62 28 ALA B CA 1
ATOM 3050 C C . ALA B 1 28 ? -15.789 10.398 -0.786 1 89.62 28 ALA B C 1
ATOM 3052 O O . ALA B 1 28 ? -14.828 10.734 -1.485 1 89.62 28 ALA B O 1
ATOM 3053 N N . GLY B 1 29 ? -15.906 10.719 0.499 1 87.81 29 GLY B N 1
ATOM 3054 C CA . GLY B 1 29 ? -14.805 11.312 1.235 1 87.81 29 GLY B CA 1
ATOM 3055 C C . GLY B 1 29 ? -13.836 10.289 1.793 1 87.81 29 GLY B C 1
ATOM 3056 O O . GLY B 1 29 ? -13.555 9.273 1.146 1 87.81 29 GLY B O 1
ATOM 3057 N N . ASN B 1 30 ? -13.242 10.617 2.857 1 83.56 30 ASN B N 1
ATOM 3058 C CA . ASN B 1 30 ? -12.312 9.727 3.543 1 83.56 30 ASN B CA 1
ATOM 3059 C C . ASN B 1 30 ? -13 8.984 4.691 1 83.56 30 ASN B C 1
ATOM 3061 O O . ASN B 1 30 ? -13.469 9.609 5.641 1 83.56 30 ASN B O 1
ATOM 3065 N N . PRO B 1 31 ? -13 7.742 4.637 1 82.38 31 PRO B N 1
ATOM 3066 C CA . PRO B 1 31 ? -13.695 6.996 5.684 1 82.38 31 PRO B CA 1
ATOM 3067 C C . PRO B 1 31 ? -13.086 7.207 7.066 1 82.38 31 PRO B C 1
ATOM 3069 O O . PRO B 1 31 ? -11.859 7.273 7.199 1 82.38 31 PRO B O 1
ATOM 3072 N N . GLY B 1 32 ? -13.93 7.305 8.125 1 69.81 32 GLY B N 1
ATOM 3073 C CA . GLY B 1 32 ? -13.5 7.391 9.516 1 69.81 32 GLY B CA 1
ATOM 3074 C C . GLY B 1 32 ? -12.992 8.766 9.898 1 69.81 32 GLY B C 1
ATOM 3075 O O . GLY B 1 32 ? -12.508 8.961 11.016 1 69.81 32 GLY B O 1
ATOM 3076 N N . ARG B 1 33 ? -13.195 9.711 9.055 1 68.75 33 ARG B N 1
ATOM 3077 C CA . ARG B 1 33 ? -12.594 11.016 9.336 1 68.75 33 ARG B CA 1
ATOM 3078 C C . ARG B 1 33 ? -13.641 12.117 9.312 1 68.75 33 ARG B C 1
ATOM 3080 O O . ARG B 1 33 ? -13.422 13.188 8.742 1 68.75 33 ARG B O 1
ATOM 3087 N N . GLY B 1 34 ? -14.805 11.703 9.906 1 71.88 34 GLY B N 1
ATOM 3088 C CA . GLY B 1 34 ? -15.859 12.703 10.016 1 71.88 34 GLY B CA 1
ATOM 3089 C C . GLY B 1 34 ? -17.25 12.102 10.062 1 71.88 34 GLY B C 1
ATOM 3090 O O . GLY B 1 34 ? -17.422 10.898 9.875 1 71.88 34 GLY B O 1
ATOM 3091 N N . ALA B 1 35 ? -18.219 13 10.289 1 72.56 35 ALA B N 1
ATOM 3092 C CA . ALA B 1 35 ? -19.594 12.5 10.461 1 72.56 35 ALA B CA 1
ATOM 3093 C C . ALA B 1 35 ? -20.484 12.969 9.312 1 72.56 35 ALA B C 1
ATOM 3095 O O . ALA B 1 35 ? -21.656 12.602 9.25 1 72.56 35 ALA B O 1
ATOM 3096 N N . HIS B 1 36 ? -19.828 13.656 8.375 1 81.88 36 HIS B N 1
ATOM 3097 C CA . HIS B 1 36 ? -20.641 14.18 7.277 1 81.88 36 HIS B CA 1
ATOM 3098 C C . HIS B 1 36 ? -20.828 13.125 6.188 1 81.88 36 HIS B C 1
ATOM 3100 O O . HIS B 1 36 ? -20.141 12.102 6.176 1 81.88 36 HIS B O 1
ATOM 3106 N N . GLU B 1 37 ? -21.719 13.375 5.254 1 80.94 37 GLU B N 1
ATOM 3107 C CA . GLU B 1 37 ? -22.25 12.398 4.301 1 80.94 37 GLU B CA 1
ATOM 3108 C C . GLU B 1 37 ? -21.125 11.82 3.436 1 80.94 37 GLU B C 1
ATOM 3110 O O . GLU B 1 37 ? -21.062 10.602 3.234 1 80.94 37 GLU B O 1
ATOM 3115 N N . PRO B 1 38 ? -20.203 12.609 2.951 1 81.56 38 PRO B N 1
ATOM 3116 C CA . PRO B 1 38 ? -19.125 12.031 2.15 1 81.56 38 PRO B CA 1
ATOM 3117 C C . PRO B 1 38 ? -18.312 11.008 2.93 1 81.56 38 PRO B C 1
ATOM 3119 O O . PRO B 1 38 ? -17.906 9.977 2.373 1 81.56 38 PRO B O 1
ATOM 3122 N N . THR B 1 39 ? -18.109 11.281 4.102 1 83.19 39 THR B N 1
ATOM 3123 C CA . THR B 1 39 ? -17.344 10.359 4.941 1 83.19 39 THR B CA 1
ATOM 3124 C C . THR B 1 39 ? -18.156 9.094 5.211 1 83.19 39 THR B C 1
ATOM 3126 O O . THR B 1 39 ? -17.625 7.98 5.137 1 83.19 39 THR B O 1
ATOM 3129 N N . LEU B 1 40 ? -19.375 9.258 5.512 1 85.81 40 LEU B N 1
ATOM 3130 C CA . LEU B 1 40 ? -20.25 8.117 5.77 1 85.81 40 LEU B CA 1
ATOM 3131 C C . LEU B 1 40 ? -20.406 7.262 4.52 1 85.81 40 LEU B C 1
ATOM 3133 O O . LEU B 1 40 ? -20.422 6.031 4.605 1 85.81 40 LEU B O 1
ATOM 3137 N N . HIS B 1 41 ? -20.531 7.902 3.416 1 88.12 41 HIS B N 1
ATOM 3138 C CA . HIS B 1 41 ? -20.641 7.191 2.146 1 88.12 41 HIS B CA 1
ATOM 3139 C C . HIS B 1 41 ? -19.391 6.352 1.878 1 88.12 41 HIS B C 1
ATOM 3141 O O . HIS B 1 41 ? -19.5 5.188 1.482 1 88.12 41 HIS B O 1
ATOM 3147 N N . ALA B 1 42 ? -18.25 6.918 2.094 1 91.62 42 ALA B N 1
ATOM 3148 C CA . ALA B 1 42 ? -17 6.195 1.923 1 91.62 42 ALA B CA 1
ATOM 3149 C C . ALA B 1 42 ? -16.922 4.98 2.844 1 91.62 42 ALA B C 1
ATOM 3151 O O . ALA B 1 42 ? -16.516 3.896 2.426 1 91.62 42 ALA B O 1
ATOM 3152 N N . ALA B 1 43 ? -17.312 5.145 4.062 1 93 43 ALA B N 1
ATOM 3153 C CA . ALA B 1 43 ? -17.312 4.059 5.039 1 93 43 ALA B CA 1
ATOM 3154 C C . ALA B 1 43 ? -18.234 2.926 4.598 1 93 43 ALA B C 1
ATOM 3156 O O . ALA B 1 43 ? -17.906 1.748 4.773 1 93 43 ALA B O 1
ATOM 3157 N N . ARG B 1 44 ? -19.359 3.254 4.035 1 95.06 44 ARG B N 1
ATOM 3158 C CA . ARG B 1 44 ? -20.312 2.266 3.553 1 95.06 44 ARG B CA 1
ATOM 3159 C C . ARG B 1 44 ? -19.75 1.474 2.381 1 95.06 44 ARG B C 1
ATOM 3161 O O . ARG B 1 44 ? -19.953 0.262 2.283 1 95.06 44 ARG B O 1
ATOM 3168 N N . ILE B 1 45 ? -19.062 2.164 1.529 1 96.5 45 ILE B N 1
ATOM 3169 C CA . ILE B 1 45 ? -18.438 1.5 0.39 1 96.5 45 ILE B CA 1
ATOM 3170 C C . ILE B 1 45 ? -17.438 0.464 0.883 1 96.5 45 ILE B C 1
ATOM 3172 O O . ILE B 1 45 ? -17.484 -0.701 0.481 1 96.5 45 ILE B O 1
ATOM 3176 N N . VAL B 1 46 ? -16.562 0.862 1.78 1 97.62 46 VAL B N 1
ATOM 3177 C CA . VAL B 1 46 ? -15.5 -0.008 2.285 1 97.62 46 VAL B CA 1
ATOM 3178 C C . VAL B 1 46 ? -16.125 -1.211 2.996 1 97.62 46 VAL B C 1
ATOM 3180 O O . VAL B 1 46 ? -15.703 -2.35 2.779 1 97.62 46 VAL B O 1
ATOM 3183 N N . TYR B 1 47 ? -17.094 -0.955 3.785 1 97.38 47 TYR B N 1
ATOM 3184 C CA . TYR B 1 47 ? -17.766 -2.023 4.508 1 97.38 47 TYR B CA 1
ATOM 3185 C C . TYR B 1 47 ? -18.438 -3 3.545 1 97.38 47 TYR B C 1
ATOM 3187 O O . TYR B 1 47 ? -18.328 -4.219 3.715 1 97.38 47 TYR B O 1
ATOM 3195 N N . HIS B 1 48 ? -19.094 -2.48 2.586 1 97.81 48 HIS B N 1
ATOM 3196 C CA . HIS B 1 48 ? -19.781 -3.301 1.595 1 97.81 48 HIS B CA 1
ATOM 3197 C C . HIS B 1 48 ? -18.797 -4.203 0.854 1 97.81 48 HIS B C 1
ATOM 3199 O O . HIS B 1 48 ? -19.078 -5.379 0.615 1 97.81 48 HIS B O 1
ATOM 3205 N N . VAL B 1 49 ? -17.703 -3.654 0.492 1 98.69 49 VAL B N 1
ATOM 3206 C CA . VAL B 1 49 ? -16.688 -4.438 -0.209 1 98.69 49 VAL B CA 1
ATOM 3207 C C . VAL B 1 49 ? -16.203 -5.57 0.687 1 98.69 49 VAL B C 1
ATOM 3209 O O . VAL B 1 49 ? -16.031 -6.707 0.23 1 98.69 49 VAL B O 1
ATOM 3212 N N . ARG B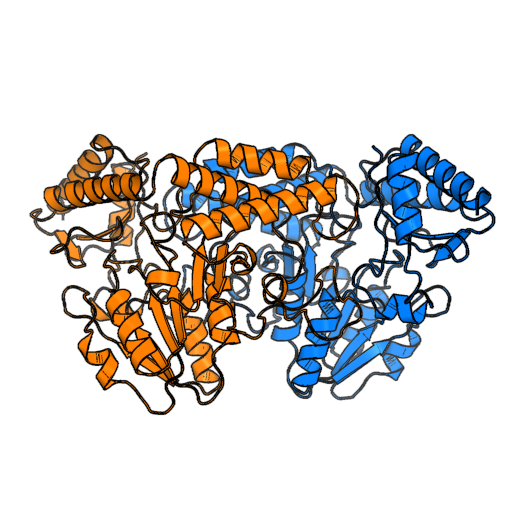 1 50 ? -15.938 -5.27 2.008 1 98.69 50 ARG B N 1
ATOM 3213 C CA . ARG B 1 50 ? -15.508 -6.297 2.953 1 98.69 50 ARG B CA 1
ATOM 3214 C C . ARG B 1 50 ? -16.547 -7.406 3.064 1 98.69 50 ARG B C 1
ATOM 3216 O O . ARG B 1 50 ? -16.203 -8.586 3.127 1 98.69 50 ARG B O 1
ATOM 3223 N N . GLU B 1 51 ? -17.766 -7.023 3.094 1 98.62 51 GLU B N 1
ATOM 3224 C CA . GLU B 1 51 ? -18.859 -7.992 3.184 1 98.62 51 GLU B CA 1
ATOM 3225 C C . GLU B 1 51 ? -18.906 -8.883 1.946 1 98.62 51 GLU B C 1
ATOM 3227 O O . GLU B 1 51 ? -19.094 -10.094 2.057 1 98.62 51 GLU B O 1
ATOM 3232 N N . THR B 1 52 ? -18.781 -8.266 0.833 1 98.62 52 THR B N 1
ATOM 3233 C CA . THR B 1 52 ? -18.844 -8.984 -0.435 1 98.62 52 THR B CA 1
ATOM 3234 C C . THR B 1 52 ? -17.703 -9.992 -0.54 1 98.62 52 THR B C 1
ATOM 3236 O O . THR B 1 52 ? -17.906 -11.133 -0.947 1 98.62 52 THR B O 1
ATOM 3239 N N . LEU B 1 53 ? -16.516 -9.617 -0.161 1 98.88 53 LEU B N 1
ATOM 3240 C CA . LEU B 1 53 ? -15.359 -10.508 -0.172 1 98.88 53 LEU B CA 1
ATOM 3241 C C . LEU B 1 53 ? -15.531 -11.633 0.849 1 98.88 53 LEU B C 1
ATOM 3243 O O . LEU B 1 53 ? -15.148 -12.773 0.589 1 98.88 53 LEU B O 1
ATOM 3247 N N . ALA B 1 54 ? -16.016 -11.234 2.035 1 98.81 54 ALA B N 1
ATOM 3248 C CA . ALA B 1 54 ? -16.281 -12.25 3.053 1 98.81 54 ALA B CA 1
ATOM 3249 C C . ALA B 1 54 ? -17.25 -13.305 2.533 1 98.81 54 ALA B C 1
ATOM 3251 O O . ALA B 1 54 ? -17.078 -14.5 2.799 1 98.81 54 ALA B O 1
ATOM 3252 N N . THR B 1 55 ? -18.266 -12.836 1.816 1 98.75 55 THR B N 1
ATOM 3253 C CA . THR B 1 55 ? -19.219 -13.75 1.217 1 98.75 55 THR B CA 1
ATOM 3254 C C . THR B 1 55 ? -18.547 -14.648 0.187 1 98.75 55 THR B C 1
ATOM 3256 O O . THR B 1 55 ? -18.734 -15.867 0.203 1 98.75 55 THR B O 1
ATOM 3259 N N . LEU B 1 56 ? -17.75 -14.117 -0.658 1 98.81 56 LEU B N 1
ATOM 3260 C CA . LEU B 1 56 ? -17.062 -14.844 -1.725 1 98.81 56 LEU B CA 1
ATOM 3261 C C . LEU B 1 56 ? -16.172 -15.938 -1.15 1 98.81 56 LEU B C 1
ATOM 3263 O O . LEU B 1 56 ? -16.094 -17.047 -1.699 1 98.81 56 LEU B O 1
ATOM 3267 N N . LEU B 1 57 ? -15.484 -15.609 -0.015 1 98.81 57 LEU B N 1
ATOM 3268 C CA . LEU B 1 57 ? -14.469 -16.484 0.543 1 98.81 57 LEU B CA 1
ATOM 3269 C C . LEU B 1 57 ? -15.047 -17.344 1.663 1 98.81 57 LEU B C 1
ATOM 3271 O O . LEU B 1 57 ? -14.336 -18.172 2.256 1 98.81 57 LEU B O 1
ATOM 3275 N N . HIS B 1 58 ? -16.328 -17.156 2.018 1 98.62 58 HIS B N 1
ATOM 3276 C CA . HIS B 1 58 ? -16.984 -17.828 3.135 1 98.62 58 HIS B CA 1
ATOM 3277 C C . HIS B 1 58 ? -16.266 -17.531 4.449 1 98.62 58 HIS B C 1
ATOM 3279 O O . HIS B 1 58 ? -16 -18.453 5.23 1 98.62 58 HIS B O 1
ATOM 3285 N N . ALA B 1 59 ? -15.883 -16.281 4.605 1 98.69 59 ALA B N 1
ATOM 3286 C CA . ALA B 1 59 ? -15.297 -15.844 5.867 1 98.69 59 ALA B CA 1
ATOM 3287 C C . ALA B 1 59 ? -16.359 -15.641 6.934 1 98.69 59 ALA B C 1
ATOM 3289 O O . ALA B 1 59 ? -17.547 -15.492 6.617 1 98.69 59 ALA B O 1
ATOM 3290 N N . GLU B 1 60 ? -16.016 -15.617 8.18 1 98.31 60 GLU B N 1
ATOM 3291 C CA . GLU B 1 60 ? -16.938 -15.461 9.305 1 98.31 60 GLU B CA 1
ATOM 3292 C C . GLU B 1 60 ? -17.609 -14.094 9.281 1 98.31 60 GLU B C 1
ATOM 3294 O O . GLU B 1 60 ? -18.766 -13.945 9.711 1 98.31 60 GLU B O 1
ATOM 3299 N N . GLY B 1 61 ? -16.891 -13.117 8.789 1 98.19 61 GLY B N 1
ATOM 3300 C CA . GLY B 1 61 ? -17.438 -11.773 8.734 1 98.19 61 GLY B CA 1
ATOM 3301 C C . GLY B 1 61 ? -16.516 -10.781 8.031 1 98.19 61 GLY B C 1
ATOM 3302 O O . GLY B 1 61 ? -15.398 -11.117 7.668 1 98.19 61 GLY B O 1
ATOM 3303 N N . PRO B 1 62 ? -17.078 -9.625 7.793 1 98.12 62 PRO B N 1
ATOM 3304 C CA . PRO B 1 62 ? -16.312 -8.602 7.09 1 98.12 62 PRO B CA 1
ATOM 3305 C C . PRO B 1 62 ? -15.055 -8.18 7.855 1 98.12 62 PRO B C 1
ATOM 3307 O O . PRO B 1 62 ? -14.078 -7.734 7.246 1 98.12 62 PRO B O 1
ATOM 3310 N N . ASP B 1 63 ? -15 -8.305 9.172 1 97.38 63 ASP B N 1
ATOM 3311 C CA . ASP B 1 63 ? -13.875 -7.879 10 1 97.38 63 ASP B CA 1
ATOM 3312 C C . ASP B 1 63 ? -12.656 -8.781 9.781 1 97.38 63 ASP B C 1
ATOM 3314 O O . ASP B 1 63 ? -11.547 -8.445 10.211 1 97.38 63 ASP B O 1
ATOM 3318 N N . CYS B 1 64 ? -12.844 -9.859 9.039 1 98.5 64 CYS B N 1
ATOM 3319 C CA . CYS B 1 64 ? -11.766 -10.789 8.734 1 98.5 64 CYS B CA 1
ATOM 3320 C C . CYS B 1 64 ? -10.961 -10.32 7.527 1 98.5 64 CYS B C 1
ATOM 3322 O O . CYS B 1 64 ? -9.914 -10.891 7.211 1 98.5 64 CYS B O 1
ATOM 3324 N N . ILE B 1 65 ? -11.461 -9.242 6.906 1 98.88 65 ILE B N 1
ATOM 3325 C CA . ILE B 1 65 ? -10.859 -8.836 5.641 1 98.88 65 ILE B CA 1
ATOM 3326 C C . ILE B 1 65 ? -10.117 -7.512 5.828 1 98.88 65 ILE B C 1
ATOM 3328 O O . ILE B 1 65 ? -10.719 -6.5 6.191 1 98.88 65 ILE B O 1
ATOM 3332 N N . ALA B 1 66 ? -8.812 -7.492 5.57 1 98.69 66 ALA B N 1
ATOM 3333 C CA . ALA B 1 66 ? -8.016 -6.27 5.535 1 98.69 66 ALA B CA 1
ATOM 3334 C C . ALA B 1 66 ? -7.508 -5.988 4.125 1 98.69 66 ALA B C 1
ATOM 3336 O O . ALA B 1 66 ? -7.18 -6.914 3.379 1 98.69 66 ALA B O 1
ATOM 3337 N N . PHE B 1 67 ? -7.398 -4.715 3.771 1 98.75 67 PHE B N 1
ATOM 3338 C CA . PHE B 1 67 ? -7.055 -4.344 2.404 1 98.75 67 PHE B CA 1
ATOM 3339 C C . PHE B 1 67 ? -5.59 -3.934 2.305 1 98.75 67 PHE B C 1
ATOM 3341 O O . PHE B 1 67 ? -5.016 -3.426 3.27 1 98.75 67 PHE B O 1
ATOM 3348 N N . THR B 1 68 ? -4.969 -4.242 1.204 1 98.56 68 THR B N 1
ATOM 3349 C CA . THR B 1 68 ? -3.625 -3.832 0.808 1 98.56 68 THR B CA 1
ATOM 3350 C C . THR B 1 68 ? -3.607 -3.363 -0.644 1 98.56 68 THR B C 1
ATOM 3352 O O . THR B 1 68 ? -4.602 -3.5 -1.357 1 98.56 68 THR B O 1
ATOM 3355 N N . ALA B 1 69 ? -2.559 -2.814 -1.075 1 98 69 ALA B N 1
ATOM 3356 C CA . ALA B 1 69 ? -2.436 -2.264 -2.422 1 98 69 ALA B CA 1
ATOM 3357 C C . ALA B 1 69 ? -2.402 -3.373 -3.469 1 98 69 ALA B C 1
ATOM 3359 O O . ALA B 1 69 ? -2.738 -3.146 -4.633 1 98 69 ALA B O 1
ATOM 3360 N N . ASN B 1 70 ? -1.947 -4.516 -3.121 1 98.12 70 ASN B N 1
ATOM 3361 C CA . ASN B 1 70 ? -1.812 -5.703 -3.961 1 98.12 70 ASN B CA 1
ATOM 3362 C C . ASN B 1 70 ? -1.515 -6.949 -3.129 1 98.12 70 ASN B C 1
ATOM 3364 O O . ASN B 1 70 ? -1.396 -6.867 -1.905 1 98.12 70 ASN B O 1
ATOM 3368 N N . VAL B 1 71 ? -1.461 -8.07 -3.752 1 98.56 71 VAL B N 1
ATOM 3369 C CA . VAL B 1 71 ? -1.279 -9.32 -3.023 1 98.56 71 VAL B CA 1
ATOM 3370 C C . VAL B 1 71 ? 0.151 -9.406 -2.496 1 98.56 71 VAL B C 1
ATOM 3372 O O . VAL B 1 71 ? 0.396 -10.008 -1.446 1 98.56 71 VAL B O 1
ATOM 3375 N N . THR B 1 72 ? 1.121 -8.758 -3.186 1 98.56 72 THR B N 1
ATOM 3376 C CA . THR B 1 72 ? 2.5 -8.75 -2.709 1 98.56 72 THR B CA 1
ATOM 3377 C C . THR B 1 72 ? 2.59 -8.109 -1.325 1 98.56 72 THR B C 1
ATOM 3379 O O . THR B 1 72 ? 3.229 -8.656 -0.424 1 98.56 72 THR B O 1
ATOM 3382 N N . GLN B 1 73 ? 1.926 -6.996 -1.169 1 98.69 73 GLN B N 1
ATOM 3383 C CA . GLN B 1 73 ? 1.896 -6.359 0.144 1 98.69 73 GLN B CA 1
ATOM 3384 C C . GLN B 1 73 ? 1.176 -7.238 1.164 1 98.69 73 GLN B C 1
ATOM 3386 O O . GLN B 1 73 ? 1.568 -7.289 2.332 1 98.69 73 GLN B O 1
ATOM 3391 N N . ALA B 1 74 ? 0.091 -7.871 0.766 1 98.88 74 ALA B N 1
ATOM 3392 C CA . ALA B 1 74 ? -0.64 -8.766 1.658 1 98.88 74 ALA B CA 1
ATOM 3393 C C . ALA B 1 74 ? 0.263 -9.883 2.172 1 98.88 74 ALA B C 1
ATOM 3395 O O . ALA B 1 74 ? 0.265 -10.195 3.365 1 98.88 74 ALA B O 1
ATOM 3396 N N . LEU B 1 75 ? 1.04 -10.461 1.27 1 98.88 75 LEU B N 1
ATOM 3397 C CA . LEU B 1 75 ? 1.922 -11.57 1.624 1 98.88 75 LEU B CA 1
ATOM 3398 C C . LEU B 1 75 ? 3.061 -11.094 2.518 1 98.88 75 LEU B C 1
ATOM 3400 O O . LEU B 1 75 ? 3.455 -11.797 3.453 1 98.88 75 LEU B O 1
ATOM 3404 N N . ASN B 1 76 ? 3.627 -9.898 2.219 1 98.88 76 ASN B N 1
ATOM 3405 C CA . ASN B 1 76 ? 4.594 -9.312 3.139 1 98.88 76 ASN B CA 1
ATOM 3406 C C . ASN B 1 76 ? 4 -9.125 4.531 1 98.88 76 ASN B C 1
ATOM 3408 O O . ASN B 1 76 ? 4.645 -9.445 5.535 1 98.88 76 ASN B O 1
ATOM 3412 N N . THR B 1 77 ? 2.77 -8.578 4.574 1 98.81 77 THR B N 1
ATOM 3413 C CA . THR B 1 77 ? 2.09 -8.344 5.844 1 98.81 77 THR B CA 1
ATOM 3414 C C . THR B 1 77 ? 1.938 -9.641 6.629 1 98.81 77 THR B C 1
ATOM 3416 O O . THR B 1 77 ? 2.248 -9.688 7.82 1 98.81 77 THR B O 1
ATOM 3419 N N . ALA B 1 78 ? 1.516 -10.688 5.992 1 98.88 78 ALA B N 1
ATOM 3420 C CA . ALA B 1 78 ? 1.281 -11.969 6.648 1 98.88 78 ALA B CA 1
ATOM 3421 C C . ALA B 1 78 ? 2.592 -12.594 7.117 1 98.88 78 ALA B C 1
ATOM 3423 O O . ALA B 1 78 ? 2.727 -12.961 8.289 1 98.88 78 ALA B O 1
ATOM 3424 N N . LEU B 1 79 ? 3.578 -12.711 6.215 1 98.88 79 LEU B N 1
ATOM 3425 C CA . LEU B 1 79 ? 4.812 -13.43 6.512 1 98.88 79 LEU B CA 1
ATOM 3426 C C . LEU B 1 79 ? 5.656 -12.672 7.527 1 98.88 79 LEU B C 1
ATOM 3428 O O . LEU B 1 79 ? 6.129 -13.25 8.508 1 98.88 79 LEU B O 1
ATOM 3432 N N . CYS B 1 80 ? 5.812 -11.336 7.316 1 98.31 80 CYS B N 1
ATOM 3433 C CA . CYS B 1 80 ? 6.609 -10.539 8.242 1 98.31 80 CYS B CA 1
ATOM 3434 C C . CYS B 1 80 ? 5.898 -10.391 9.586 1 98.31 80 CYS B C 1
ATOM 3436 O O . CYS B 1 80 ? 6.547 -10.195 10.617 1 98.31 80 CYS B O 1
ATOM 3438 N N . GLY B 1 81 ? 4.602 -10.469 9.547 1 98.31 81 GLY B N 1
ATOM 3439 C CA . GLY B 1 81 ? 3.834 -10.32 10.773 1 98.31 81 GLY B CA 1
ATOM 3440 C C . GLY B 1 81 ? 3.787 -11.586 11.609 1 98.31 81 GLY B C 1
ATOM 3441 O O . GLY B 1 81 ? 3.607 -11.531 12.828 1 98.31 81 GLY B O 1
ATOM 3442 N N . LEU B 1 82 ? 3.947 -12.766 11 1 98.69 82 LEU B N 1
ATOM 3443 C CA . LEU B 1 82 ? 3.707 -14.031 11.672 1 98.69 82 LEU B CA 1
ATOM 3444 C C . LEU B 1 82 ? 5.023 -14.727 12.008 1 98.69 82 LEU B C 1
ATOM 3446 O O . LEU B 1 82 ? 5.09 -15.516 12.961 1 98.69 82 LEU B O 1
ATOM 3450 N N . VAL B 1 83 ? 6.09 -14.555 11.211 1 98.69 83 VAL B N 1
ATOM 3451 C CA . VAL B 1 83 ? 7.324 -15.32 11.328 1 98.69 83 VAL B CA 1
ATOM 3452 C C . VAL B 1 83 ? 8.336 -14.547 12.18 1 98.69 83 VAL B C 1
ATOM 3454 O O . VAL B 1 83 ? 8.484 -13.336 12.023 1 98.69 83 VAL B O 1
ATOM 3457 N N . ARG B 1 84 ? 8.992 -15.18 13.062 1 97.56 84 ARG B N 1
ATOM 3458 C CA . ARG B 1 84 ? 10.023 -14.617 13.93 1 97.56 84 ARG B CA 1
ATOM 3459 C C . ARG B 1 84 ? 11.352 -15.359 13.758 1 97.56 84 ARG B C 1
ATOM 3461 O O . ARG B 1 84 ? 11.375 -16.469 13.234 1 97.56 84 ARG B O 1
ATOM 3468 N N . PRO B 1 85 ? 12.453 -14.641 14.164 1 97.69 85 PRO B N 1
ATOM 3469 C CA . PRO B 1 85 ? 13.719 -15.391 14.172 1 97.69 85 PRO B CA 1
ATOM 3470 C C . PRO B 1 85 ? 13.625 -16.703 14.953 1 97.69 85 PRO B C 1
ATOM 3472 O O . PRO B 1 85 ? 13.023 -16.734 16.031 1 97.69 85 PRO B O 1
ATOM 3475 N N . GLY B 1 86 ? 14.156 -17.734 14.367 1 98.56 86 GLY B N 1
ATOM 3476 C CA . GLY B 1 86 ? 14.117 -19.031 15.008 1 98.56 86 GLY B CA 1
ATOM 3477 C C . GLY B 1 86 ? 13.008 -19.922 14.477 1 98.56 86 GLY B C 1
ATOM 3478 O O . GLY B 1 86 ? 13.062 -21.141 14.625 1 98.56 86 GLY B O 1
ATOM 3479 N N . ASP B 1 87 ? 12.047 -19.344 13.789 1 98.75 87 ASP B N 1
ATOM 3480 C CA . ASP B 1 87 ? 10.938 -20.109 13.219 1 98.75 87 ASP B CA 1
ATOM 3481 C C . ASP B 1 87 ? 11.359 -20.812 11.93 1 98.75 87 ASP B C 1
ATOM 3483 O O . ASP B 1 87 ? 12.234 -20.328 11.203 1 98.75 87 ASP B O 1
ATOM 3487 N N . HIS B 1 88 ? 10.781 -21.953 11.703 1 98.88 88 HIS B N 1
ATOM 3488 C CA . HIS B 1 88 ? 10.922 -22.672 10.445 1 98.88 88 HIS B CA 1
ATOM 3489 C C . HIS B 1 88 ? 9.633 -22.609 9.625 1 98.88 88 HIS B C 1
ATOM 3491 O O . HIS B 1 88 ? 8.539 -22.766 10.156 1 98.88 88 HIS B O 1
ATOM 3497 N N . VAL B 1 89 ? 9.773 -22.234 8.352 1 98.94 89 VAL B N 1
ATOM 3498 C CA . VAL B 1 89 ? 8.656 -22.125 7.434 1 98.94 89 VAL B CA 1
ATOM 3499 C C . VAL B 1 89 ? 8.781 -23.156 6.316 1 98.94 89 VAL B C 1
ATOM 3501 O O . VAL B 1 89 ? 9.867 -23.328 5.754 1 98.94 89 VAL B O 1
ATOM 3504 N N . ILE B 1 90 ? 7.719 -23.844 6.016 1 98.94 90 ILE B N 1
ATOM 3505 C CA . ILE B 1 90 ? 7.648 -24.75 4.867 1 98.94 90 ILE B CA 1
ATOM 3506 C C . ILE B 1 90 ? 6.914 -24.062 3.719 1 98.94 90 ILE B C 1
ATOM 3508 O O . ILE B 1 90 ? 5.84 -23.484 3.918 1 98.94 90 ILE B O 1
ATOM 3512 N N . THR B 1 91 ? 7.457 -24.078 2.588 1 98.81 91 THR B N 1
ATOM 3513 C CA . THR B 1 91 ? 6.844 -23.562 1.368 1 98.81 91 THR B CA 1
ATOM 3514 C C . THR B 1 91 ? 7.137 -24.484 0.187 1 98.81 91 THR B C 1
ATOM 3516 O O . THR B 1 91 ? 7.402 -25.688 0.373 1 98.81 91 THR B O 1
ATOM 3519 N N . THR B 1 92 ? 6.855 -24.078 -1.044 1 98.75 92 THR B N 1
ATOM 3520 C CA . THR B 1 92 ? 7.055 -24.938 -2.205 1 98.75 92 THR B CA 1
ATOM 3521 C C . THR B 1 92 ? 7.891 -24.234 -3.268 1 98.75 92 THR B C 1
ATOM 3523 O O . THR B 1 92 ? 8.062 -23.016 -3.219 1 98.75 92 THR B O 1
ATOM 3526 N N . VAL B 1 93 ? 8.406 -24.953 -4.223 1 98.31 93 VAL B N 1
ATOM 3527 C CA . VAL B 1 93 ? 9.188 -24.391 -5.32 1 98.31 93 VAL B CA 1
ATOM 3528 C C . VAL B 1 93 ? 8.25 -23.734 -6.336 1 98.31 93 VAL B C 1
ATOM 3530 O O . VAL B 1 93 ? 8.711 -23.094 -7.285 1 98.31 93 VAL B O 1
ATOM 3533 N N . CYS B 1 94 ? 6.906 -23.781 -6.102 1 97.94 94 CYS B N 1
ATOM 3534 C CA . CYS B 1 94 ? 5.93 -23.25 -7.039 1 97.94 94 CYS B CA 1
ATOM 3535 C C . CYS B 1 94 ? 5.629 -21.781 -6.738 1 97.94 94 CYS B C 1
ATOM 3537 O O . CYS B 1 94 ? 4.902 -21.125 -7.484 1 97.94 94 CYS B O 1
ATOM 3539 N N . GLU B 1 95 ? 6.277 -21.266 -5.727 1 98.38 95 GLU B N 1
ATOM 3540 C CA . GLU B 1 95 ? 5.867 -19.969 -5.191 1 98.38 95 GLU B CA 1
ATOM 3541 C C . GLU B 1 95 ? 6.332 -18.828 -6.094 1 98.38 95 GLU B C 1
ATOM 3543 O O . GLU B 1 95 ? 7.395 -18.906 -6.711 1 98.38 95 GLU B O 1
ATOM 3548 N N . HIS B 1 96 ? 5.516 -17.812 -6.211 1 97.75 96 HIS B N 1
ATOM 3549 C CA . HIS B 1 96 ? 5.848 -16.516 -6.793 1 97.75 96 HIS B CA 1
ATOM 3550 C C . HIS B 1 96 ? 6.852 -15.766 -5.926 1 97.75 96 HIS B C 1
ATOM 3552 O O . HIS B 1 96 ? 6.93 -15.992 -4.715 1 97.75 96 HIS B O 1
ATOM 3558 N N . ASN B 1 97 ? 7.602 -14.828 -6.449 1 97.69 97 ASN B N 1
ATOM 3559 C CA . ASN B 1 97 ? 8.57 -14.016 -5.723 1 97.69 97 ASN B CA 1
ATOM 3560 C C . ASN B 1 97 ? 7.898 -13.195 -4.625 1 97.69 97 ASN B C 1
ATOM 3562 O O . ASN B 1 97 ? 8.562 -12.75 -3.686 1 97.69 97 ASN B O 1
ATOM 3566 N N . SER B 1 98 ? 6.586 -12.969 -4.727 1 97.94 98 SER B N 1
ATOM 3567 C CA . SER B 1 98 ? 5.855 -12.273 -3.67 1 97.94 98 SER B CA 1
ATOM 3568 C C . SER B 1 98 ? 5.84 -13.086 -2.381 1 97.94 98 SER B C 1
ATOM 3570 O O . SER B 1 98 ? 5.586 -12.547 -1.302 1 97.94 98 SER B O 1
ATOM 3572 N N . VAL B 1 99 ? 6.102 -14.359 -2.447 1 98.62 99 VAL B N 1
ATOM 3573 C CA . VAL B 1 99 ? 6.254 -15.227 -1.288 1 98.62 99 VAL B CA 1
ATOM 3574 C C . VAL B 1 99 ? 7.738 -15.461 -1.009 1 98.62 99 VAL B C 1
ATOM 3576 O O . VAL B 1 99 ? 8.188 -15.352 0.135 1 98.62 99 VAL B O 1
ATOM 3579 N N . LEU B 1 100 ? 8.531 -15.727 -2.047 1 98.44 100 LEU B N 1
ATOM 3580 C CA . LEU B 1 100 ? 9.914 -16.172 -1.915 1 98.44 100 LEU B CA 1
ATOM 3581 C C . LEU B 1 100 ? 10.789 -15.055 -1.33 1 98.44 100 LEU B C 1
ATOM 3583 O O . LEU B 1 100 ? 11.547 -15.289 -0.388 1 98.44 100 LEU B O 1
ATOM 3587 N N . ARG B 1 101 ? 10.711 -13.906 -1.812 1 98.25 101 ARG B N 1
ATOM 3588 C CA . ARG B 1 101 ? 11.633 -12.852 -1.422 1 98.25 101 ARG B CA 1
ATOM 3589 C C . ARG B 1 101 ? 11.398 -12.422 0.022 1 98.25 101 ARG B C 1
ATOM 3591 O O . ARG B 1 101 ? 12.352 -12.211 0.776 1 98.25 101 ARG B O 1
ATOM 3598 N N . PRO B 1 102 ? 10.133 -12.242 0.453 1 98.38 102 PRO B N 1
ATOM 3599 C CA . PRO B 1 102 ? 9.945 -12.016 1.889 1 98.38 102 PRO B CA 1
ATOM 3600 C C . PRO B 1 102 ? 10.523 -13.141 2.74 1 98.38 102 PRO B C 1
ATOM 3602 O O . PRO B 1 102 ? 11.078 -12.891 3.811 1 98.38 102 PRO B O 1
ATOM 3605 N N . LEU B 1 103 ? 10.383 -14.391 2.297 1 98.62 103 LEU B N 1
ATOM 3606 C CA . LEU B 1 103 ? 10.922 -15.523 3.047 1 98.62 103 LEU B CA 1
ATOM 3607 C C . LEU B 1 103 ? 12.445 -15.477 3.082 1 98.62 103 LEU B C 1
ATOM 3609 O O . LEU B 1 103 ? 13.055 -15.805 4.102 1 98.62 103 LEU B O 1
ATOM 3613 N N . TYR B 1 104 ? 13.062 -15.109 1.888 1 98.38 104 TYR B N 1
ATOM 3614 C CA . TYR B 1 104 ? 14.508 -14.969 1.862 1 98.38 104 TYR B CA 1
ATOM 3615 C C . TYR B 1 104 ? 14.969 -13.891 2.838 1 98.38 104 TYR B C 1
ATOM 3617 O O . TYR B 1 104 ? 15.977 -14.055 3.525 1 98.38 104 TYR B O 1
ATOM 3625 N N . ARG B 1 105 ? 14.273 -12.781 2.877 1 97.31 105 ARG B N 1
ATOM 3626 C CA . ARG B 1 105 ? 14.578 -11.719 3.824 1 97.31 105 ARG B CA 1
ATOM 3627 C C . ARG B 1 105 ? 14.461 -12.211 5.262 1 97.31 105 ARG B C 1
ATOM 3629 O O . ARG B 1 105 ? 15.312 -11.914 6.098 1 97.31 105 ARG B O 1
ATOM 3636 N N . LEU B 1 106 ? 13.383 -12.945 5.574 1 98.31 106 LEU B N 1
ATOM 3637 C CA . LEU B 1 106 ? 13.172 -13.492 6.914 1 98.31 106 LEU B CA 1
ATOM 3638 C C . LEU B 1 106 ? 14.266 -14.5 7.27 1 98.31 106 LEU B C 1
ATOM 3640 O O . LEU B 1 106 ? 14.68 -14.586 8.43 1 98.31 106 LEU B O 1
ATOM 3644 N N . ARG B 1 107 ? 14.68 -15.266 6.246 1 98.31 107 ARG B N 1
ATOM 3645 C CA . ARG B 1 107 ? 15.789 -16.203 6.453 1 98.31 107 ARG B CA 1
ATOM 3646 C C . ARG B 1 107 ? 17.062 -15.453 6.863 1 98.31 107 ARG B C 1
ATOM 3648 O O . ARG B 1 107 ? 17.766 -15.883 7.777 1 98.31 107 ARG B O 1
ATOM 3655 N N . GLU B 1 108 ? 17.328 -14.32 6.211 1 97.19 108 GLU B N 1
ATOM 3656 C CA . GLU B 1 108 ? 18.469 -13.484 6.562 1 97.19 108 GLU B CA 1
ATOM 3657 C C . GLU B 1 108 ? 18.344 -12.945 7.98 1 97.19 108 GLU B C 1
ATOM 3659 O O . GLU B 1 108 ? 19.344 -12.641 8.633 1 97.19 108 GLU B O 1
ATOM 3664 N N . GLN B 1 109 ? 17.172 -12.898 8.492 1 96.44 109 GLN B N 1
ATOM 3665 C CA . GLN B 1 109 ? 16.906 -12.352 9.82 1 96.44 109 GLN B CA 1
ATOM 3666 C C . GLN B 1 109 ? 16.859 -13.461 10.875 1 96.44 109 GLN B C 1
ATOM 3668 O O . GLN B 1 109 ? 16.562 -13.203 12.039 1 96.44 109 GLN B O 1
ATOM 3673 N N . GLY B 1 110 ? 17.016 -14.711 10.422 1 98.25 110 GLY B N 1
ATOM 3674 C CA . GLY B 1 110 ? 17.188 -15.758 11.414 1 98.25 110 GLY B CA 1
ATOM 3675 C C . GLY B 1 110 ? 16.141 -16.859 11.297 1 98.25 110 GLY B C 1
ATOM 3676 O O . GLY B 1 110 ? 16.203 -17.844 12.039 1 98.25 110 GLY B O 1
ATOM 3677 N N . ALA B 1 111 ? 15.18 -16.766 10.391 1 98.56 111 ALA B N 1
ATOM 3678 C CA . ALA B 1 111 ? 14.227 -17.844 10.148 1 98.56 111 ALA B CA 1
ATOM 3679 C C . ALA B 1 111 ? 14.82 -18.922 9.258 1 98.56 111 ALA B C 1
ATOM 3681 O O . ALA B 1 111 ? 15.93 -18.766 8.742 1 98.56 111 ALA B O 1
ATOM 3682 N N . GLU B 1 112 ? 14.164 -20.031 9.227 1 98.75 112 GLU B N 1
ATOM 3683 C CA . GLU B 1 112 ? 14.547 -21.109 8.328 1 98.75 112 GLU B CA 1
ATOM 3684 C C . GLU B 1 112 ? 13.43 -21.422 7.34 1 98.75 112 GLU B C 1
ATOM 3686 O O . GLU B 1 112 ? 12.242 -21.312 7.672 1 98.75 112 GLU B O 1
ATOM 3691 N N . VAL B 1 113 ? 13.828 -21.781 6.133 1 98.75 113 VAL B N 1
ATOM 3692 C CA . VAL B 1 113 ? 12.836 -22.047 5.098 1 98.75 113 VAL B CA 1
ATOM 3693 C C . VAL B 1 113 ? 13.164 -23.359 4.391 1 98.75 113 VAL B C 1
ATOM 3695 O O . VAL B 1 113 ? 14.32 -23.594 4.023 1 98.75 113 VAL B O 1
ATOM 3698 N N . SER B 1 114 ? 12.219 -24.219 4.254 1 98.88 114 SER B N 1
ATOM 3699 C CA . SER B 1 114 ? 12.336 -25.453 3.475 1 98.88 114 SER B CA 1
ATOM 3700 C C . SER B 1 114 ? 11.336 -25.469 2.324 1 98.88 114 SER B C 1
ATOM 3702 O O . SER B 1 114 ? 10.25 -24.906 2.428 1 98.88 114 SER B O 1
ATOM 3704 N N . PHE B 1 115 ? 11.68 -26.141 1.272 1 98.75 115 PHE B N 1
ATOM 3705 C CA . PHE B 1 115 ? 10.883 -26.125 0.052 1 98.75 115 PHE B CA 1
ATOM 3706 C C . PHE B 1 115 ? 10.445 -27.547 -0.315 1 98.75 115 PHE B C 1
ATOM 3708 O O . PHE B 1 115 ? 11.266 -28.469 -0.336 1 98.75 115 PHE B O 1
ATOM 3715 N N . VAL B 1 116 ? 9.203 -27.734 -0.532 1 98.75 116 VAL B N 1
ATOM 3716 C CA . VAL B 1 116 ? 8.688 -28.953 -1.143 1 98.75 116 VAL B CA 1
ATOM 3717 C C . VAL B 1 116 ? 8.93 -28.906 -2.65 1 98.75 116 VAL B C 1
ATOM 3719 O O . VAL B 1 116 ? 8.594 -27.922 -3.314 1 98.75 116 VAL B O 1
ATOM 3722 N N . GLU B 1 117 ? 9.43 -29.953 -3.205 1 98.31 117 GLU B N 1
ATOM 3723 C CA . GLU B 1 117 ? 9.781 -30.016 -4.621 1 98.31 117 GLU B CA 1
ATOM 3724 C C . GLU B 1 117 ? 8.594 -30.5 -5.457 1 98.31 117 GLU B C 1
ATOM 3726 O O . GLU B 1 117 ? 7.539 -30.828 -4.914 1 98.31 117 GLU B O 1
ATOM 3731 N N . VAL B 1 118 ? 8.789 -30.453 -6.797 1 97.38 118 VAL B N 1
ATOM 3732 C CA . VAL B 1 118 ? 7.801 -30.969 -7.738 1 97.38 118 VAL B CA 1
ATOM 3733 C C . VAL B 1 118 ? 8.406 -32.094 -8.562 1 97.38 118 VAL B C 1
ATOM 3735 O O . VAL B 1 118 ? 9.625 -32.25 -8.602 1 97.38 118 VAL B O 1
ATOM 3738 N N . ASP B 1 119 ? 7.539 -32.906 -9.125 1 94.88 119 ASP B N 1
ATOM 3739 C CA . ASP B 1 119 ? 8.016 -33.938 -10.047 1 94.88 119 ASP B CA 1
ATOM 3740 C C . ASP B 1 119 ? 8.227 -33.344 -11.445 1 94.88 119 ASP B C 1
ATOM 3742 O O . ASP B 1 119 ? 8.18 -32.125 -11.633 1 94.88 119 ASP B O 1
ATOM 3746 N N . ASP B 1 120 ? 8.469 -34.188 -12.406 1 90.94 120 ASP B N 1
ATOM 3747 C CA . ASP B 1 120 ? 8.828 -33.781 -13.75 1 90.94 120 ASP B CA 1
ATOM 3748 C C . ASP B 1 120 ? 7.652 -33.094 -14.445 1 90.94 120 ASP B C 1
ATOM 3750 O O . ASP B 1 120 ? 7.84 -32.312 -15.391 1 90.94 120 ASP B O 1
ATOM 3754 N N . ALA B 1 121 ? 6.453 -33.375 -13.922 1 88.75 121 ALA B N 1
ATOM 3755 C CA . ALA B 1 121 ? 5.258 -32.781 -14.516 1 88.75 121 ALA B CA 1
ATOM 3756 C C . ALA B 1 121 ? 4.875 -31.484 -13.789 1 88.75 121 ALA B C 1
ATOM 3758 O O . ALA B 1 121 ? 3.91 -30.828 -14.172 1 88.75 121 ALA B O 1
ATOM 3759 N N . GLY B 1 122 ? 5.688 -31.125 -12.812 1 90 122 GLY B N 1
ATOM 3760 C CA . GLY B 1 122 ? 5.402 -29.891 -12.086 1 90 122 GLY B CA 1
ATOM 3761 C C . GLY B 1 122 ? 4.449 -30.094 -10.922 1 90 122 GLY B C 1
ATOM 3762 O O . GLY B 1 122 ? 4.02 -29.125 -10.289 1 90 122 GLY B O 1
ATOM 3763 N N . ARG B 1 123 ? 4.188 -31.359 -10.578 1 91.75 123 ARG B N 1
ATOM 3764 C CA . ARG B 1 123 ? 3.291 -31.656 -9.461 1 91.75 123 ARG B CA 1
ATOM 3765 C C . ARG B 1 123 ? 4.051 -31.672 -8.141 1 91.75 123 ARG B C 1
ATOM 3767 O O . ARG B 1 123 ? 5.156 -32.219 -8.062 1 91.75 123 ARG B O 1
ATOM 3774 N N . LEU B 1 124 ? 3.396 -31.156 -7.172 1 95.75 124 LEU B N 1
ATOM 3775 C CA . LEU B 1 124 ? 4.012 -31.109 -5.848 1 95.75 124 LEU B CA 1
ATOM 3776 C C . LEU B 1 124 ? 4.211 -32.531 -5.297 1 95.75 124 LEU B C 1
ATOM 3778 O O . LEU B 1 124 ? 3.342 -33.375 -5.453 1 95.75 124 LEU B O 1
ATOM 3782 N N . ARG B 1 125 ? 5.371 -32.75 -4.703 1 97.69 125 ARG B N 1
ATOM 3783 C CA . ARG B 1 125 ? 5.648 -33.969 -3.98 1 97.69 125 ARG B CA 1
ATOM 3784 C C . ARG B 1 125 ? 5.137 -33.906 -2.545 1 97.69 125 ARG B C 1
ATOM 3786 O O . ARG B 1 125 ? 5.914 -33.688 -1.613 1 97.69 125 ARG B O 1
ATOM 3793 N N . TYR B 1 126 ? 3.887 -34.188 -2.352 1 98 126 TYR B N 1
ATOM 3794 C CA . TYR B 1 126 ? 3.182 -33.969 -1.094 1 98 126 TYR B CA 1
ATOM 3795 C C . TYR B 1 126 ? 3.816 -34.781 0.037 1 98 126 TYR B C 1
ATOM 3797 O O . TYR B 1 126 ? 3.771 -34.375 1.199 1 98 126 TYR B O 1
ATOM 3805 N N . GLU B 1 127 ? 4.469 -35.844 -0.291 1 97.31 127 GLU B N 1
ATOM 3806 C CA . GLU B 1 127 ? 5.102 -36.688 0.724 1 97.31 127 GLU B CA 1
ATOM 3807 C C . GLU B 1 127 ? 6.238 -35.938 1.421 1 97.31 127 GLU B C 1
ATOM 3809 O O . GLU B 1 127 ? 6.637 -36.312 2.529 1 97.31 127 GLU B O 1
ATOM 3814 N N . GLN B 1 128 ? 6.727 -34.969 0.854 1 98.5 128 GLN B N 1
ATOM 3815 C CA . GLN B 1 128 ? 7.871 -34.25 1.393 1 98.5 128 GLN B CA 1
ATOM 3816 C C . GLN B 1 128 ? 7.449 -33.344 2.545 1 98.5 128 GLN B C 1
ATOM 3818 O O . GLN B 1 128 ? 8.289 -32.906 3.352 1 98.5 128 GLN B O 1
ATOM 3823 N N . PHE B 1 129 ? 6.164 -32.969 2.645 1 98.56 129 PHE B N 1
ATOM 3824 C CA . PHE B 1 129 ? 5.699 -32.125 3.721 1 98.56 129 PHE B CA 1
ATOM 3825 C C . PHE B 1 129 ? 6.082 -32.688 5.082 1 98.56 129 PHE B C 1
ATOM 3827 O O . PHE B 1 129 ? 6.664 -31.984 5.914 1 98.56 129 PHE B O 1
ATOM 3834 N N . GLU B 1 130 ? 5.805 -33.969 5.242 1 98.25 130 GLU B N 1
ATOM 3835 C CA . GLU B 1 130 ? 6.133 -34.625 6.508 1 98.25 130 GLU B CA 1
ATOM 3836 C C . GLU B 1 130 ? 7.645 -34.75 6.688 1 98.25 130 GLU B C 1
ATOM 3838 O O . GLU B 1 130 ? 8.156 -34.594 7.797 1 98.25 130 GLU B O 1
ATOM 3843 N N . LYS B 1 131 ? 8.312 -34.938 5.605 1 98.25 131 LYS B N 1
ATOM 3844 C CA . LYS B 1 131 ? 9.75 -35.219 5.641 1 98.25 131 LYS B CA 1
ATOM 3845 C C . LYS B 1 131 ? 10.539 -33.969 6.062 1 98.25 131 LYS B C 1
ATOM 3847 O O . LYS B 1 131 ? 11.594 -34.094 6.684 1 98.25 131 LYS B O 1
ATOM 3852 N N . ILE B 1 132 ? 10.031 -32.844 5.766 1 98.31 132 ILE B N 1
ATOM 3853 C CA . ILE B 1 132 ? 10.828 -31.641 6.004 1 98.31 132 ILE B CA 1
ATOM 3854 C C . ILE B 1 132 ? 10.32 -30.922 7.254 1 98.31 132 ILE B C 1
ATOM 3856 O O . ILE B 1 132 ? 10.836 -29.859 7.617 1 98.31 132 ILE B O 1
ATOM 3860 N N . LEU B 1 133 ? 9.328 -31.484 7.879 1 98.5 133 LEU B N 1
ATOM 3861 C CA . LEU B 1 133 ? 8.812 -30.938 9.133 1 98.5 133 LEU B CA 1
ATOM 3862 C C . LEU B 1 133 ? 9.898 -30.922 10.203 1 98.5 133 LEU B C 1
ATOM 3864 O O . LEU B 1 133 ? 10.68 -31.875 10.312 1 98.5 133 LEU B O 1
ATOM 3868 N N . ARG B 1 134 ? 9.953 -29.891 10.898 1 98.56 134 ARG B N 1
ATOM 3869 C CA . ARG B 1 134 ? 10.891 -29.719 12.008 1 98.56 134 ARG B CA 1
ATOM 3870 C C . ARG B 1 134 ? 10.156 -29.312 13.289 1 98.56 134 ARG B C 1
ATOM 3872 O O . ARG B 1 134 ? 9.016 -28.859 13.234 1 98.56 134 ARG B O 1
ATOM 3879 N N . PRO B 1 135 ? 10.789 -29.516 14.508 1 98.38 135 PRO B N 1
ATOM 3880 C CA . PRO B 1 135 ? 10.148 -29.141 15.773 1 98.38 135 PRO B CA 1
ATOM 3881 C C . PRO B 1 135 ? 9.812 -27.656 15.852 1 98.38 135 PRO B C 1
ATOM 3883 O O . PRO B 1 135 ? 8.852 -27.266 16.516 1 98.38 135 PRO B O 1
ATOM 3886 N N . ASN B 1 136 ? 10.609 -26.828 15.148 1 98.69 136 ASN B N 1
ATOM 3887 C CA . ASN B 1 136 ? 10.406 -25.391 15.219 1 98.69 136 ASN B CA 1
ATOM 3888 C C . ASN B 1 136 ? 9.586 -24.875 14.039 1 98.69 136 ASN B C 1
ATOM 3890 O O . ASN B 1 136 ? 9.531 -23.672 13.789 1 98.69 136 ASN B O 1
ATOM 3894 N N . THR B 1 137 ? 8.992 -25.828 13.266 1 98.88 137 THR B N 1
ATOM 3895 C CA . THR B 1 137 ? 8.117 -25.406 12.172 1 98.88 137 THR B CA 1
ATOM 3896 C C . THR B 1 137 ? 6.895 -24.672 12.711 1 98.88 137 THR B C 1
ATOM 3898 O O . THR B 1 137 ? 6.207 -25.172 13.602 1 98.88 137 THR B O 1
ATOM 3901 N N . ARG B 1 138 ? 6.641 -23.469 12.18 1 98.44 138 ARG B N 1
ATOM 3902 C CA . ARG B 1 138 ? 5.574 -22.625 12.695 1 98.44 138 ARG B CA 1
ATOM 3903 C C . ARG B 1 138 ? 4.504 -22.375 11.633 1 98.44 138 ARG B C 1
ATOM 3905 O O . ARG B 1 138 ? 3.332 -22.188 11.961 1 98.44 138 ARG B O 1
ATOM 3912 N N . LEU B 1 139 ? 4.898 -22.438 10.406 1 98.25 139 LEU B N 1
ATOM 3913 C CA . LEU B 1 139 ? 4.047 -21.906 9.344 1 98.25 139 LEU B CA 1
ATOM 3914 C C . LEU B 1 139 ? 4.266 -22.672 8.039 1 98.25 139 LEU B C 1
ATOM 3916 O O . LEU B 1 139 ? 5.375 -23.125 7.762 1 98.25 139 LEU B O 1
ATOM 3920 N N . VAL B 1 140 ? 3.193 -22.906 7.277 1 98.88 140 VAL B N 1
ATOM 3921 C CA . VAL B 1 140 ? 3.23 -23.359 5.891 1 98.88 140 VAL B CA 1
ATOM 3922 C C . VAL B 1 140 ? 2.615 -22.297 4.984 1 98.88 140 VAL B C 1
ATOM 3924 O O . VAL B 1 140 ? 1.533 -21.781 5.273 1 98.88 140 VAL B O 1
ATOM 3927 N N . VAL B 1 141 ? 3.309 -21.859 4 1 98.94 141 VAL B N 1
ATOM 3928 C CA . VAL B 1 141 ? 2.785 -20.938 3.012 1 98.94 141 VAL B CA 1
ATOM 3929 C C . VAL B 1 141 ? 2.838 -21.562 1.623 1 98.94 141 VAL B C 1
ATOM 3931 O O . VAL B 1 141 ? 3.875 -22.094 1.216 1 98.94 141 VAL B O 1
ATOM 3934 N N . VAL B 1 142 ? 1.727 -21.562 0.881 1 98.88 142 VAL B N 1
ATOM 3935 C CA . VAL B 1 142 ? 1.66 -22.188 -0.434 1 98.88 142 VAL B CA 1
ATOM 3936 C C . VAL B 1 142 ? 0.831 -21.312 -1.379 1 98.88 142 VAL B C 1
ATOM 3938 O O . VAL B 1 142 ? -0.093 -20.625 -0.945 1 98.88 142 VAL B O 1
ATOM 3941 N N . THR B 1 143 ? 1.199 -21.312 -2.617 1 98.56 143 THR B N 1
ATOM 3942 C CA . THR B 1 143 ? 0.302 -20.781 -3.635 1 98.56 143 THR B CA 1
ATOM 3943 C C . THR B 1 143 ? -0.829 -21.766 -3.93 1 98.56 143 THR B C 1
ATOM 3945 O O . THR B 1 143 ? -0.616 -22.984 -3.947 1 98.56 143 THR B O 1
ATOM 3948 N N . HIS B 1 144 ? -2.031 -21.266 -4.078 1 98.62 144 HIS B N 1
ATOM 3949 C CA . HIS B 1 144 ? -3.17 -22.125 -4.375 1 98.62 144 HIS B CA 1
ATOM 3950 C C . HIS B 1 144 ? -3.07 -22.703 -5.781 1 98.62 144 HIS B C 1
ATOM 3952 O O . HIS B 1 144 ? -3.533 -23.828 -6.035 1 98.62 144 HIS B O 1
ATOM 3958 N N . ALA B 1 145 ? -2.541 -21.938 -6.688 1 97.88 145 ALA B N 1
ATOM 3959 C CA . ALA B 1 145 ? -2.236 -22.391 -8.047 1 97.88 145 ALA B CA 1
ATOM 3960 C C . ALA B 1 145 ? -0.929 -21.781 -8.539 1 97.88 145 ALA B C 1
ATOM 3962 O O . ALA B 1 145 ? -0.644 -20.609 -8.281 1 97.88 145 ALA B O 1
ATOM 3963 N N . SER B 1 146 ? -0.127 -22.609 -9.203 1 97.31 146 SER B N 1
ATOM 3964 C CA . SER B 1 146 ? 1.071 -22.078 -9.852 1 97.31 146 SER B CA 1
ATOM 3965 C C . SER B 1 146 ? 0.718 -21.031 -10.898 1 97.31 146 SER B C 1
ATOM 3967 O O . SER B 1 146 ? -0.089 -21.297 -11.797 1 97.31 146 SER B O 1
ATOM 3969 N N . ASN B 1 147 ? 1.337 -19.859 -10.758 1 97 147 ASN B N 1
ATOM 3970 C CA . ASN B 1 147 ? 1.117 -18.812 -11.758 1 97 147 ASN B CA 1
ATOM 3971 C C . ASN B 1 147 ? 1.839 -19.141 -13.062 1 97 147 ASN B C 1
ATOM 3973 O O . ASN B 1 147 ? 1.719 -18.406 -14.047 1 97 147 ASN B O 1
ATOM 3977 N N . VAL B 1 148 ? 2.543 -20.203 -13.102 1 96.88 148 VAL B N 1
ATOM 3978 C CA . VAL B 1 148 ? 3.328 -20.594 -14.273 1 96.88 148 VAL B CA 1
ATOM 3979 C C . VAL B 1 148 ? 2.635 -21.75 -14.992 1 96.88 148 VAL B C 1
ATOM 3981 O O . VAL B 1 148 ? 2.25 -21.609 -16.156 1 96.88 148 VAL B O 1
ATOM 3984 N N . THR B 1 149 ? 2.324 -22.797 -14.273 1 96.44 149 THR B N 1
ATOM 3985 C CA . THR B 1 149 ? 1.817 -24 -14.922 1 96.44 149 THR B CA 1
ATOM 3986 C C . THR B 1 149 ? 0.3 -24.094 -14.781 1 96.44 149 THR B C 1
ATOM 3988 O O . THR B 1 149 ? -0.349 -24.859 -15.5 1 96.44 149 THR B O 1
ATOM 3991 N N . GLY B 1 150 ? -0.243 -23.406 -13.812 1 96.75 150 GLY B N 1
ATOM 3992 C CA . GLY B 1 150 ? -1.675 -23.484 -13.57 1 96.75 150 GLY B CA 1
ATOM 3993 C C . GLY B 1 150 ? -2.066 -24.641 -12.672 1 96.75 150 GLY B C 1
ATOM 3994 O O . GLY B 1 150 ? -3.219 -24.734 -12.25 1 96.75 150 GLY B O 1
ATOM 3995 N N . ASP B 1 151 ? -1.108 -25.469 -12.289 1 96.5 151 ASP B N 1
ATOM 3996 C CA . ASP B 1 151 ? -1.402 -26.609 -11.414 1 96.5 151 ASP B CA 1
ATOM 3997 C C . ASP B 1 151 ? -1.891 -26.141 -10.047 1 96.5 151 ASP B C 1
ATOM 3999 O O . ASP B 1 151 ? -1.374 -25.172 -9.5 1 96.5 151 ASP B O 1
ATOM 4003 N N . LEU B 1 152 ? -2.844 -26.875 -9.5 1 96.75 152 LEU B N 1
ATOM 4004 C CA . LEU B 1 152 ? -3.41 -26.531 -8.203 1 96.75 152 LEU B CA 1
ATOM 4005 C C . LEU B 1 152 ? -2.648 -27.234 -7.078 1 96.75 152 LEU B C 1
ATOM 4007 O O . LEU B 1 152 ? -2.188 -28.359 -7.246 1 96.75 152 LEU B O 1
ATOM 4011 N N . THR B 1 153 ? -2.488 -26.516 -6.012 1 97.75 153 THR B N 1
ATOM 4012 C CA . THR B 1 153 ? -2.09 -27.141 -4.758 1 97.75 153 THR B CA 1
ATOM 4013 C C . THR B 1 153 ? -3.297 -27.75 -4.047 1 97.75 153 THR B C 1
ATOM 4015 O O . THR B 1 153 ? -4.348 -27.125 -3.945 1 97.75 153 THR B O 1
ATOM 4018 N N . ASP B 1 154 ? -3.227 -29 -3.615 1 97.44 154 ASP B N 1
ATOM 4019 C CA . ASP B 1 154 ? -4.273 -29.625 -2.812 1 97.44 154 ASP B CA 1
ATOM 4020 C C . ASP B 1 154 ? -4.344 -29 -1.421 1 97.44 154 ASP B C 1
ATOM 4022 O O . ASP B 1 154 ? -3.729 -29.484 -0.477 1 97.44 154 ASP B O 1
ATOM 4026 N N . LEU B 1 155 ? -5.191 -27.984 -1.273 1 98.19 155 LEU B N 1
ATOM 4027 C CA . LEU B 1 155 ? -5.262 -27.234 -0.024 1 98.19 155 LEU B CA 1
ATOM 4028 C C . LEU B 1 155 ? -5.84 -28.094 1.095 1 98.19 155 LEU B C 1
ATOM 4030 O O . LEU B 1 155 ? -5.535 -27.875 2.27 1 98.19 155 LEU B O 1
ATOM 4034 N N . ALA B 1 156 ? -6.734 -28.984 0.699 1 98.06 156 ALA B N 1
ATOM 4035 C CA . ALA B 1 156 ? -7.262 -29.891 1.72 1 98.06 156 ALA B CA 1
ATOM 4036 C C . ALA B 1 156 ? -6.141 -30.688 2.381 1 98.06 156 ALA B C 1
ATOM 4038 O O . ALA B 1 156 ? -6.117 -30.844 3.604 1 98.06 156 ALA B O 1
ATOM 4039 N N . PHE B 1 157 ? -5.262 -31.188 1.541 1 98.25 157 PHE B N 1
ATOM 4040 C CA . PHE B 1 157 ? -4.117 -31.922 2.059 1 98.25 157 PHE B CA 1
ATOM 4041 C C . PHE B 1 157 ? -3.26 -31.031 2.953 1 98.25 157 PHE B C 1
ATOM 4043 O O . PHE B 1 157 ? -2.91 -31.422 4.07 1 98.25 157 PHE B O 1
ATOM 4050 N N . VAL B 1 158 ? -2.875 -29.875 2.457 1 98.69 158 VAL B N 1
ATOM 4051 C CA . VAL B 1 158 ? -1.97 -28.984 3.18 1 98.69 158 VAL B CA 1
ATOM 4052 C C . VAL B 1 158 ? -2.617 -28.547 4.488 1 98.69 158 VAL B C 1
ATOM 4054 O O . VAL B 1 158 ? -1.94 -28.422 5.512 1 98.69 158 VAL B O 1
ATOM 4057 N N . SER B 1 159 ? -3.908 -28.266 4.426 1 98.62 159 SER B N 1
ATOM 4058 C CA . SER B 1 159 ? -4.652 -27.875 5.617 1 98.62 159 SER B CA 1
ATOM 4059 C C . SER B 1 159 ? -4.641 -28.969 6.668 1 98.62 159 SER B C 1
ATOM 4061 O O . SER B 1 159 ? -4.441 -28.703 7.855 1 98.62 159 SER B O 1
ATOM 4063 N N . ALA B 1 160 ? -4.879 -30.188 6.211 1 98.56 160 ALA B N 1
ATOM 4064 C CA . ALA B 1 160 ? -4.852 -31.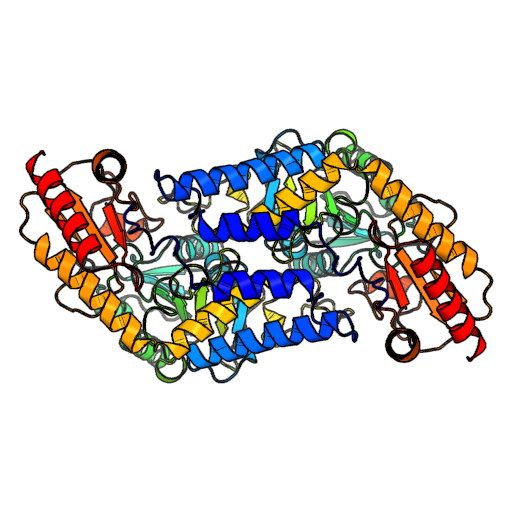328 7.133 1 98.56 160 ALA B CA 1
ATOM 4065 C C . ALA B 1 160 ? -3.477 -31.469 7.773 1 98.56 160 ALA B C 1
ATOM 4067 O O . ALA B 1 160 ? -3.373 -31.734 8.977 1 98.56 160 ALA B O 1
ATOM 4068 N N . PHE B 1 161 ? -2.486 -31.344 7.023 1 98.62 161 PHE B N 1
ATOM 4069 C CA . PHE B 1 161 ? -1.113 -31.406 7.512 1 98.62 161 PHE B CA 1
ATOM 4070 C C . PHE B 1 161 ? -0.855 -30.312 8.539 1 98.62 161 PHE B C 1
ATOM 4072 O O . PHE B 1 161 ? -0.31 -30.578 9.617 1 98.62 161 PHE B O 1
ATOM 4079 N N . ALA B 1 162 ? -1.221 -29.016 8.195 1 98.81 162 ALA B N 1
ATOM 4080 C CA . ALA B 1 162 ? -1.022 -27.891 9.094 1 98.81 162 ALA B CA 1
ATOM 4081 C C . ALA B 1 162 ? -1.762 -28.094 10.406 1 98.81 162 ALA B C 1
ATOM 4083 O O . ALA B 1 162 ? -1.209 -27.844 11.484 1 98.81 162 ALA B O 1
ATOM 4084 N N . LYS B 1 163 ? -3.029 -28.562 10.336 1 98.25 163 LYS B N 1
ATOM 4085 C CA . LYS B 1 163 ? -3.848 -28.797 11.523 1 98.25 163 LYS B CA 1
ATOM 4086 C C . LYS B 1 163 ? -3.246 -29.891 12.398 1 98.25 163 LYS B C 1
ATOM 4088 O O . LYS B 1 163 ? -3.164 -29.75 13.617 1 98.25 163 LYS B O 1
ATOM 4093 N N . LYS B 1 164 ? -2.836 -30.969 11.695 1 98.38 164 LYS B N 1
ATOM 4094 C CA . LYS B 1 164 ? -2.252 -32.094 12.406 1 98.38 164 LYS B CA 1
ATOM 4095 C C . LYS B 1 164 ? -1.052 -31.672 13.242 1 98.38 164 LYS B C 1
ATOM 4097 O O . LYS B 1 164 ? -0.839 -32.188 14.344 1 98.38 164 LYS B O 1
ATOM 4102 N N . HIS B 1 165 ? -0.313 -30.734 12.812 1 98.62 165 HIS B N 1
ATOM 4103 C CA . HIS B 1 165 ? 0.951 -30.391 13.453 1 98.62 165 HIS B CA 1
ATOM 4104 C C . HIS B 1 165 ? 0.876 -29.031 14.117 1 98.62 165 HIS B C 1
ATOM 4106 O O . HIS B 1 165 ? 1.894 -28.5 14.57 1 98.62 165 HIS B O 1
ATOM 4112 N N . GLY B 1 166 ? -0.335 -28.375 14.188 1 98.38 166 GLY B N 1
ATOM 4113 C CA . GLY B 1 166 ? -0.54 -27.109 14.859 1 98.38 166 GLY B CA 1
ATOM 4114 C C . GLY B 1 166 ? 0.147 -25.953 14.156 1 98.38 166 GLY B C 1
ATOM 4115 O O . GLY B 1 166 ? 0.698 -25.062 14.812 1 98.38 166 GLY B O 1
ATOM 4116 N N . LEU B 1 167 ? 0.289 -25.969 12.828 1 98.81 167 LEU B N 1
ATOM 4117 C CA . LEU B 1 167 ? 0.96 -24.938 12.039 1 98.81 167 LEU B CA 1
ATOM 4118 C C . LEU B 1 167 ? -0.043 -23.922 11.508 1 98.81 167 LEU B C 1
ATOM 4120 O O . LEU B 1 167 ? -1.218 -24.25 11.32 1 98.81 167 LEU B O 1
ATOM 4124 N N . THR B 1 168 ? 0.331 -22.656 11.32 1 98.88 168 THR B N 1
ATOM 4125 C CA . THR B 1 168 ? -0.462 -21.625 10.641 1 98.88 168 THR B CA 1
ATOM 4126 C C . THR B 1 168 ? -0.398 -21.812 9.125 1 98.88 168 THR B C 1
ATOM 4128 O O . THR B 1 168 ? 0.682 -22.016 8.562 1 98.88 168 THR B O 1
ATOM 4131 N N . LEU B 1 169 ? -1.5 -21.828 8.414 1 98.94 169 LEU B N 1
ATOM 4132 C CA . LEU B 1 169 ? -1.561 -21.984 6.969 1 98.94 169 LEU B CA 1
ATOM 4133 C C . LEU B 1 169 ? -1.81 -20.641 6.281 1 98.94 169 LEU B C 1
ATOM 4135 O O . LEU B 1 169 ? -2.861 -20.031 6.477 1 98.94 169 LEU B O 1
ATOM 4139 N N . VAL B 1 170 ? -0.877 -20.172 5.5 1 98.94 170 VAL B N 1
ATOM 4140 C CA . VAL B 1 170 ? -0.998 -19 4.66 1 98.94 170 VAL B CA 1
ATOM 4141 C C . VAL B 1 170 ? -1.125 -19.406 3.195 1 98.94 170 VAL B C 1
ATOM 4143 O O . VAL B 1 170 ? -0.333 -20.219 2.699 1 98.94 170 VAL B O 1
ATOM 4146 N N . VAL B 1 171 ? -2.107 -18.828 2.494 1 98.94 171 VAL B N 1
ATOM 4147 C CA . VAL B 1 171 ? -2.365 -19.219 1.11 1 98.94 171 VAL B CA 1
ATOM 4148 C C . VAL B 1 171 ? -2.283 -17.984 0.208 1 98.94 171 VAL B C 1
ATOM 4150 O O . VAL B 1 171 ? -2.924 -16.969 0.477 1 98.94 171 VAL B O 1
ATOM 4153 N N . ASP B 1 172 ? -1.436 -18.062 -0.794 1 98.88 172 ASP B N 1
ATOM 4154 C CA . ASP B 1 172 ? -1.449 -17.094 -1.892 1 98.88 172 ASP B CA 1
ATOM 4155 C C . ASP B 1 172 ? -2.504 -17.469 -2.934 1 98.88 172 ASP B C 1
ATOM 4157 O O . ASP B 1 172 ? -2.299 -18.391 -3.73 1 98.88 172 ASP B O 1
ATOM 4161 N N . ALA B 1 173 ? -3.59 -16.688 -2.959 1 98.88 173 ALA B N 1
ATOM 4162 C CA . ALA B 1 173 ? -4.703 -17.016 -3.848 1 98.88 173 ALA B CA 1
ATOM 4163 C C . ALA B 1 173 ? -4.781 -16.016 -5.008 1 98.88 173 ALA B C 1
ATOM 4165 O O . ALA B 1 173 ? -5.867 -15.758 -5.531 1 98.88 173 ALA B O 1
ATOM 4166 N N . ALA B 1 174 ? -3.65 -15.477 -5.414 1 98.44 174 ALA B N 1
ATOM 4167 C CA . ALA B 1 174 ? -3.596 -14.469 -6.473 1 98.44 174 ALA B CA 1
ATOM 4168 C C . ALA B 1 174 ? -4.262 -14.977 -7.746 1 98.44 174 ALA B C 1
ATOM 4170 O O . ALA B 1 174 ? -4.93 -14.219 -8.453 1 98.44 174 ALA B O 1
ATOM 4171 N N . GLN B 1 175 ? -4.109 -16.266 -8.047 1 98.25 175 GLN B N 1
ATOM 4172 C CA . GLN B 1 175 ? -4.602 -16.797 -9.312 1 98.25 175 GLN B CA 1
ATOM 4173 C C . GLN B 1 175 ? -5.969 -17.453 -9.141 1 98.25 175 GLN B C 1
ATOM 4175 O O . GLN B 1 175 ? -6.633 -17.781 -10.125 1 98.25 175 GLN B O 1
ATOM 4180 N N . THR B 1 176 ? -6.422 -17.609 -7.844 1 98.38 176 THR B N 1
ATOM 4181 C CA . THR B 1 176 ? -7.57 -18.5 -7.695 1 98.38 176 THR B CA 1
ATOM 4182 C C . THR B 1 176 ? -8.742 -17.766 -7.059 1 98.38 176 THR B C 1
ATOM 4184 O O . THR B 1 176 ? -9.898 -18.172 -7.219 1 98.38 176 THR B O 1
ATOM 4187 N N . ALA B 1 177 ? -8.477 -16.719 -6.242 1 98.5 177 ALA B N 1
ATOM 4188 C CA . ALA B 1 177 ? -9.586 -15.945 -5.68 1 98.5 177 ALA B CA 1
ATOM 4189 C C . ALA B 1 177 ? -10.461 -15.352 -6.785 1 98.5 177 ALA B C 1
ATOM 4191 O O . ALA B 1 177 ? -9.969 -14.625 -7.648 1 98.5 177 ALA B O 1
ATOM 4192 N N . GLY B 1 178 ? -11.719 -15.695 -6.816 1 97.5 178 GLY B N 1
ATOM 4193 C CA . GLY B 1 178 ? -12.633 -15.219 -7.844 1 97.5 178 GLY B CA 1
ATOM 4194 C C . GLY B 1 178 ? -12.719 -16.141 -9.047 1 97.5 178 GLY B C 1
ATOM 4195 O O . GLY B 1 178 ? -13.68 -16.094 -9.805 1 97.5 178 GLY B O 1
ATOM 4196 N N . ALA B 1 179 ? -11.672 -17.016 -9.266 1 96.94 179 ALA B N 1
ATOM 4197 C CA . ALA B 1 179 ? -11.625 -17.906 -10.422 1 96.94 179 ALA B CA 1
ATOM 4198 C C . ALA B 1 179 ? -12.188 -19.281 -10.078 1 96.94 179 ALA B C 1
ATOM 4200 O O . ALA B 1 179 ? -12.578 -20.047 -10.969 1 96.94 179 ALA B O 1
ATOM 4201 N N . ARG B 1 180 ? -12.195 -19.625 -8.844 1 96.38 180 ARG B N 1
ATOM 4202 C CA . ARG B 1 180 ? -12.789 -20.844 -8.328 1 96.38 180 ARG B CA 1
ATOM 4203 C C . ARG B 1 180 ? -13.32 -20.656 -6.918 1 96.38 180 ARG B 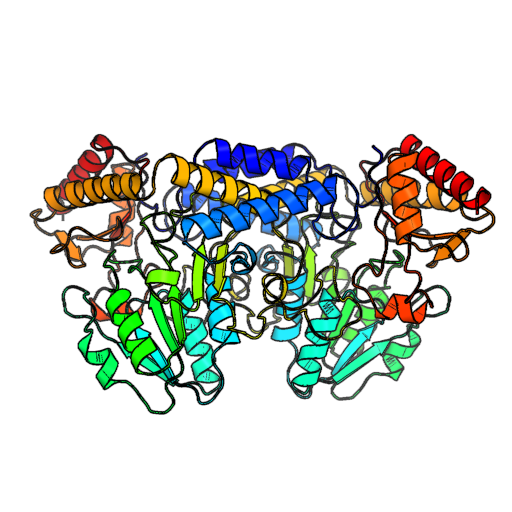C 1
ATOM 4205 O O . ARG B 1 180 ? -12.883 -19.75 -6.203 1 96.38 180 ARG B O 1
ATOM 4212 N N . PRO B 1 181 ? -14.242 -21.531 -6.496 1 97.25 181 PRO B N 1
ATOM 4213 C CA . PRO B 1 181 ? -14.75 -21.422 -5.125 1 97.25 181 PRO B CA 1
ATOM 4214 C C . PRO B 1 181 ? -13.68 -21.719 -4.078 1 97.25 181 PRO B C 1
ATOM 4216 O O . PRO B 1 181 ? -12.93 -22.688 -4.219 1 97.25 181 PRO B O 1
ATOM 4219 N N . ILE B 1 182 ? -13.57 -20.891 -3.107 1 98.31 182 ILE B N 1
ATOM 4220 C CA . ILE B 1 182 ? -12.695 -21.078 -1.954 1 98.31 182 ILE B CA 1
ATOM 4221 C C . ILE B 1 182 ? -13.492 -20.875 -0.667 1 98.31 182 ILE B C 1
ATOM 4223 O O . ILE B 1 182 ? -14.094 -19.812 -0.466 1 98.31 182 ILE B O 1
ATOM 4227 N N . ASP B 1 183 ? -13.609 -21.844 0.138 1 98.75 183 ASP B N 1
ATOM 4228 C CA . ASP B 1 183 ? -14.219 -21.766 1.465 1 98.75 183 ASP B CA 1
ATOM 4229 C C . ASP B 1 183 ? -13.156 -21.828 2.559 1 98.75 183 ASP B C 1
ATOM 4231 O O . ASP B 1 183 ? -12.75 -22.906 2.975 1 98.75 183 ASP B O 1
ATOM 4235 N N . VAL B 1 184 ? -12.812 -20.625 3.043 1 98.81 184 VAL B N 1
ATOM 4236 C CA . VAL B 1 184 ? -11.664 -20.547 3.939 1 98.81 184 VAL B CA 1
ATOM 4237 C C . VAL B 1 184 ? -11.969 -21.281 5.242 1 98.81 184 VAL B C 1
ATOM 4239 O O . VAL B 1 184 ? -11.062 -21.828 5.875 1 98.81 184 VAL B O 1
ATOM 4242 N N . GLN B 1 185 ? -13.211 -21.266 5.688 1 98.5 185 GLN B N 1
ATOM 4243 C CA . GLN B 1 185 ? -13.578 -21.953 6.918 1 98.5 185 GLN B CA 1
ATOM 4244 C C . GLN B 1 185 ? -13.508 -23.469 6.738 1 98.5 185 GLN B C 1
ATOM 4246 O O . GLN B 1 185 ? -12.898 -24.172 7.551 1 98.5 185 GLN B O 1
ATOM 4251 N N . ALA B 1 186 ? -14.086 -23.953 5.633 1 98.31 186 ALA B N 1
ATOM 4252 C CA . ALA B 1 186 ? -14.086 -25.391 5.363 1 98.31 186 ALA B CA 1
ATOM 4253 C C . ALA B 1 186 ? -12.664 -25.906 5.16 1 98.31 186 ALA B C 1
ATOM 4255 O O . ALA B 1 186 ? -12.344 -27.031 5.555 1 98.31 186 ALA B O 1
ATOM 4256 N N . LEU B 1 187 ? -11.797 -25.109 4.57 1 98.06 187 LEU B N 1
ATOM 4257 C CA . LEU B 1 187 ? -10.43 -25.5 4.258 1 98.06 187 LEU B CA 1
ATOM 4258 C C . LEU B 1 187 ? -9.516 -25.312 5.465 1 98.06 187 LEU B C 1
ATOM 4260 O O . LEU B 1 187 ? -8.398 -25.828 5.492 1 98.06 187 LEU B O 1
ATOM 4264 N N . GLY B 1 188 ? -9.992 -24.531 6.414 1 98 188 GLY B N 1
ATOM 4265 C CA . GLY B 1 188 ? -9.164 -24.266 7.582 1 98 188 GLY B CA 1
ATOM 4266 C C . GLY B 1 188 ? -7.988 -23.359 7.277 1 98 188 GLY B C 1
ATOM 4267 O O . GLY B 1 188 ? -6.895 -23.547 7.816 1 98 188 GLY B O 1
ATOM 4268 N N . VAL B 1 189 ? -8.148 -22.453 6.383 1 98.75 189 VAL B N 1
ATOM 4269 C CA . VAL B 1 189 ? -7.102 -21.484 6.035 1 98.75 189 VAL B CA 1
ATOM 4270 C C . VAL B 1 189 ? -6.992 -20.422 7.129 1 98.75 189 VAL B C 1
ATOM 4272 O O . VAL B 1 189 ? -8.008 -19.906 7.602 1 98.75 189 VAL B O 1
ATOM 4275 N N . ASP B 1 190 ? -5.773 -20.125 7.594 1 98.88 190 ASP B N 1
ATOM 4276 C CA . ASP B 1 190 ? -5.574 -19.109 8.625 1 98.88 190 ASP B CA 1
ATOM 4277 C C . ASP B 1 190 ? -5.469 -17.719 8.016 1 98.88 190 ASP B C 1
ATOM 4279 O O . ASP B 1 190 ? -6.004 -16.75 8.562 1 98.88 190 ASP B O 1
ATOM 4283 N N . VAL B 1 191 ? -4.723 -17.609 6.957 1 98.94 191 VAL B N 1
ATOM 4284 C CA . VAL B 1 191 ? -4.562 -16.359 6.215 1 98.94 191 VAL B CA 1
ATOM 4285 C C . VAL B 1 191 ? -4.633 -16.641 4.715 1 98.94 191 VAL B C 1
ATOM 4287 O O . VAL B 1 191 ? -3.965 -17.547 4.215 1 98.94 191 VAL B O 1
ATOM 4290 N N . LEU B 1 192 ? -5.488 -15.953 4.008 1 98.94 192 LEU B N 1
ATOM 4291 C CA . LEU B 1 192 ? -5.555 -16.016 2.553 1 98.94 192 LEU B CA 1
ATOM 4292 C C . LEU B 1 192 ? -5.316 -14.648 1.931 1 98.94 192 LEU B C 1
ATOM 4294 O O . LEU B 1 192 ? -6.016 -13.688 2.25 1 98.94 192 LEU B O 1
ATOM 4298 N N . CYS B 1 193 ? -4.305 -14.531 1.105 1 98.94 193 CYS B N 1
ATOM 4299 C CA . CYS B 1 193 ? -3.957 -13.281 0.442 1 98.94 193 CYS B CA 1
ATOM 4300 C C . CYS B 1 193 ? -4.488 -13.258 -0.986 1 98.94 193 CYS B C 1
ATOM 4302 O O . CYS B 1 193 ? -4.457 -14.273 -1.684 1 98.94 193 CYS B O 1
ATOM 4304 N N . PHE B 1 194 ? -4.996 -12.102 -1.421 1 98.88 194 PHE B N 1
ATOM 4305 C CA . PHE B 1 194 ? -5.602 -12 -2.744 1 98.88 194 PHE B CA 1
ATOM 4306 C C . PHE B 1 194 ? -5.25 -10.672 -3.402 1 98.88 194 PHE B C 1
ATOM 4308 O O . PHE B 1 194 ? -4.832 -9.727 -2.727 1 98.88 194 PHE B O 1
ATOM 4315 N N . THR B 1 195 ? -5.34 -10.586 -4.691 1 98.44 195 THR B N 1
ATOM 4316 C CA . THR B 1 195 ? -5.246 -9.359 -5.473 1 98.44 195 THR B CA 1
ATOM 4317 C C . THR B 1 195 ? -6.562 -9.062 -6.18 1 98.44 195 THR B C 1
ATOM 4319 O O . THR B 1 195 ? -7.305 -9.984 -6.531 1 98.44 195 THR B O 1
ATOM 4322 N N . GLY B 1 196 ? -6.836 -7.82 -6.391 1 98.5 196 GLY B N 1
ATOM 4323 C CA . GLY B 1 196 ? -8.117 -7.441 -6.965 1 98.5 196 GLY B CA 1
ATOM 4324 C C . GLY B 1 196 ? -8.117 -7.469 -8.484 1 98.5 196 GLY B C 1
ATOM 4325 O O . GLY B 1 196 ? -9.164 -7.664 -9.102 1 98.5 196 GLY B O 1
ATOM 4326 N N . HIS B 1 197 ? -6.984 -7.391 -9.172 1 97.94 197 HIS B N 1
ATOM 4327 C CA . HIS B 1 197 ? -6.941 -6.977 -10.57 1 97.94 197 HIS B CA 1
ATOM 4328 C C . HIS B 1 197 ? -6.891 -8.18 -11.5 1 97.94 197 HIS B C 1
ATOM 4330 O O . HIS B 1 197 ? -6.684 -8.031 -12.711 1 97.94 197 HIS B O 1
ATOM 4336 N N . LYS B 1 198 ? -6.965 -9.406 -10.961 1 97.62 198 LYS B N 1
ATOM 4337 C CA . LYS B 1 198 ? -6.977 -10.609 -11.789 1 97.62 198 LYS B CA 1
ATOM 4338 C C . LYS B 1 198 ? -8.375 -11.227 -11.852 1 97.62 198 LYS B C 1
ATOM 4340 O O . LYS B 1 198 ? -9.312 -10.594 -12.344 1 97.62 198 LYS B O 1
ATOM 4345 N N . ALA B 1 199 ? -8.594 -12.336 -11.18 1 97.69 199 ALA B N 1
ATOM 4346 C CA . ALA B 1 199 ? -9.867 -13.039 -11.312 1 97.69 199 ALA B CA 1
ATOM 4347 C C . ALA B 1 199 ? -10.953 -12.375 -10.477 1 97.69 199 ALA B C 1
ATOM 4349 O O . ALA B 1 199 ? -12.141 -12.648 -10.656 1 97.69 199 ALA B O 1
ATOM 4350 N N . LEU B 1 200 ? -10.609 -11.445 -9.617 1 98.5 200 LEU B N 1
ATOM 4351 C CA . LEU B 1 200 ? -11.609 -10.719 -8.844 1 98.5 200 LEU B CA 1
ATOM 4352 C C . LEU B 1 200 ? -12.18 -9.555 -9.648 1 98.5 200 LEU B C 1
ATOM 4354 O O . LEU B 1 200 ? -13.133 -8.906 -9.219 1 98.5 200 LEU B O 1
ATOM 4358 N N . LEU B 1 201 ? -11.555 -9.195 -10.75 1 98.19 201 LEU B N 1
ATOM 4359 C CA . LEU B 1 201 ? -12.055 -8.305 -11.789 1 98.19 201 LEU B CA 1
ATOM 4360 C C . LEU B 1 201 ? -12.062 -6.859 -11.305 1 98.19 201 LEU B C 1
ATOM 4362 O O . LEU B 1 201 ? -12.734 -6.012 -11.898 1 98.19 201 LEU B O 1
ATOM 4366 N N . GLY B 1 202 ? -11.445 -6.578 -10.195 1 98.44 202 GLY B N 1
ATOM 4367 C CA . GLY B 1 202 ? -11.25 -5.207 -9.75 1 98.44 202 GLY B CA 1
ATOM 4368 C C . GLY B 1 202 ? -10.07 -4.523 -10.414 1 98.44 202 GLY B C 1
ATOM 4369 O O . GLY B 1 202 ? -9.422 -5.105 -11.289 1 98.44 202 GLY B O 1
ATOM 4370 N N . PRO B 1 203 ? -9.812 -3.303 -10.047 1 98.5 203 PRO B N 1
ATOM 4371 C CA . PRO B 1 203 ? -8.688 -2.562 -10.625 1 98.5 203 PRO B CA 1
ATOM 4372 C C . PRO B 1 203 ? -7.352 -2.904 -9.969 1 98.5 203 PRO B C 1
ATOM 4374 O O . PRO B 1 203 ? -7.328 -3.438 -8.859 1 98.5 203 PRO B O 1
ATOM 4377 N N . GLN B 1 204 ? -6.254 -2.668 -10.703 1 97.81 204 GLN B N 1
ATOM 4378 C CA . GLN B 1 204 ? -4.953 -2.615 -10.047 1 97.81 204 GLN B CA 1
ATOM 4379 C C . GLN B 1 204 ? -4.957 -1.615 -8.898 1 97.81 204 GLN B C 1
ATOM 4381 O O . GLN B 1 204 ? -5.719 -0.646 -8.914 1 97.81 204 GLN B O 1
ATOM 4386 N N . GLY B 1 205 ? -4.141 -1.859 -7.879 1 98.19 205 GLY B N 1
ATOM 4387 C CA . GLY B 1 205 ? -4.148 -1.011 -6.695 1 98.19 205 GLY B CA 1
ATOM 4388 C C . GLY B 1 205 ? -5.039 -1.542 -5.59 1 98.19 205 GLY B C 1
ATOM 4389 O O . GLY B 1 205 ? -5.258 -0.865 -4.582 1 98.19 205 GLY B O 1
ATOM 4390 N N . THR B 1 206 ? -5.582 -2.713 -5.789 1 98.69 206 THR B N 1
ATOM 4391 C CA . THR B 1 206 ? -6.418 -3.338 -4.77 1 98.69 206 THR B CA 1
ATOM 4392 C C . THR B 1 206 ? -5.941 -4.758 -4.477 1 98.69 206 THR B C 1
ATOM 4394 O O . THR B 1 206 ? -5.438 -5.445 -5.367 1 98.69 206 THR B O 1
ATOM 4397 N N . GLY B 1 207 ? -6.066 -5.215 -3.299 1 98.56 207 GLY B N 1
ATOM 4398 C CA . GLY B 1 207 ? -5.75 -6.52 -2.738 1 98.56 207 GLY B CA 1
ATOM 4399 C C . GLY B 1 207 ? -6.062 -6.625 -1.258 1 98.56 207 GLY B C 1
ATOM 4400 O O . GLY B 1 207 ? -6.75 -5.77 -0.701 1 98.56 207 GLY B O 1
ATOM 4401 N N . GLY B 1 208 ? -5.633 -7.703 -0.742 1 98.75 208 GLY B N 1
ATOM 4402 C CA . GLY B 1 208 ? -5.902 -7.844 0.68 1 98.75 208 GLY B CA 1
ATOM 4403 C C . GLY B 1 208 ? -5.645 -9.25 1.2 1 98.75 208 GLY B C 1
ATOM 4404 O O . GLY B 1 208 ? -4.969 -10.039 0.544 1 98.75 208 GLY B O 1
ATOM 4405 N N . LEU B 1 209 ? -6.078 -9.438 2.475 1 98.75 209 LEU B N 1
ATOM 4406 C CA . LEU B 1 209 ? -5.938 -10.758 3.082 1 98.75 209 LEU B CA 1
ATOM 4407 C C . LEU B 1 209 ? -7.105 -11.047 4.023 1 98.75 209 LEU B C 1
ATOM 4409 O O . LEU B 1 209 ? -7.633 -10.141 4.664 1 98.75 209 LEU B O 1
ATOM 4413 N N . TYR B 1 210 ? -7.578 -12.273 3.959 1 98.88 210 TYR B N 1
ATOM 4414 C CA . TYR B 1 210 ? -8.414 -12.867 4.996 1 98.88 210 TYR B CA 1
ATOM 4415 C C . TYR B 1 210 ? -7.574 -13.336 6.176 1 98.88 210 TYR B C 1
ATOM 4417 O O . TYR B 1 210 ? -6.523 -13.953 5.988 1 98.88 210 TYR B O 1
ATOM 4425 N N . VAL B 1 211 ? -7.961 -13.031 7.359 1 98.88 211 VAL B N 1
ATOM 4426 C CA . VAL B 1 211 ? -7.355 -13.531 8.586 1 98.88 211 VAL B CA 1
ATOM 4427 C C . VAL B 1 211 ? -8.422 -14.203 9.453 1 98.88 211 VAL B C 1
ATOM 4429 O O . VAL B 1 211 ? -9.43 -13.578 9.805 1 98.88 211 VAL B O 1
ATOM 4432 N N . ARG B 1 212 ? -8.25 -15.406 9.789 1 98.56 212 ARG B N 1
ATOM 4433 C CA . ARG B 1 212 ? -9.242 -16.094 10.609 1 98.56 212 ARG B CA 1
ATOM 4434 C C . ARG B 1 212 ? -9.391 -15.414 11.969 1 98.56 212 ARG B C 1
ATOM 4436 O O . ARG B 1 212 ? -8.422 -14.875 12.508 1 98.56 212 ARG B O 1
ATOM 4443 N N . PRO B 1 213 ? -10.602 -15.477 12.562 1 97.88 213 PRO B N 1
ATOM 4444 C CA . PRO B 1 213 ? -10.789 -14.898 13.898 1 97.88 213 PRO B CA 1
ATOM 4445 C C . PRO B 1 213 ? -9.836 -15.492 14.93 1 97.88 213 PRO B C 1
ATOM 4447 O O . PRO B 1 213 ? -9.578 -16.703 14.922 1 97.88 213 PRO B O 1
ATOM 4450 N N . GLY B 1 214 ? -9.281 -14.57 15.742 1 97.19 214 GLY B N 1
ATOM 4451 C CA . GLY B 1 214 ? -8.445 -15.016 16.844 1 97.19 214 GLY B CA 1
ATOM 4452 C C . GLY B 1 214 ? -6.969 -15 16.516 1 97.19 214 GLY B C 1
ATOM 4453 O O . GLY B 1 214 ? -6.129 -15.047 17.422 1 97.19 214 GLY B O 1
ATOM 4454 N N . LEU B 1 215 ? -6.574 -15.016 15.258 1 97.94 215 LEU B N 1
ATOM 4455 C CA . LEU B 1 215 ? -5.172 -14.945 14.875 1 97.94 215 LEU B CA 1
ATOM 4456 C C . LEU B 1 215 ? -4.68 -13.5 14.875 1 97.94 215 LEU B C 1
ATOM 4458 O O . LEU B 1 215 ? -5.309 -12.625 14.273 1 97.94 215 LEU B O 1
ATOM 4462 N N . THR B 1 216 ? -3.629 -13.188 15.555 1 96.25 216 THR B N 1
ATOM 4463 C CA . THR B 1 216 ? -3.021 -11.867 15.594 1 96.25 216 THR B CA 1
ATOM 4464 C C . THR B 1 216 ? -1.685 -11.859 14.859 1 96.25 216 THR B C 1
ATOM 4466 O O . THR B 1 216 ? -0.959 -12.859 14.875 1 96.25 216 THR B O 1
ATOM 4469 N N . MET B 1 217 ? -1.437 -10.867 14.156 1 95.5 217 MET B N 1
ATOM 4470 C CA . MET B 1 217 ? -0.138 -10.688 13.508 1 95.5 217 MET B CA 1
ATOM 4471 C C . MET B 1 217 ? 0.319 -9.234 13.609 1 95.5 217 MET B C 1
ATOM 4473 O O . MET B 1 217 ? -0.506 -8.32 13.664 1 95.5 217 MET B O 1
ATOM 4477 N N . ALA B 1 218 ? 1.609 -8.984 13.688 1 96.56 218 ALA B N 1
ATOM 4478 C CA . ALA B 1 218 ? 2.18 -7.641 13.719 1 96.56 218 ALA B CA 1
ATOM 4479 C C . ALA B 1 218 ? 1.917 -6.902 12.406 1 96.56 218 ALA B C 1
ATOM 4481 O O . ALA B 1 218 ? 2.018 -7.488 11.328 1 96.56 218 ALA B O 1
ATOM 4482 N N . PRO B 1 219 ? 1.557 -5.664 12.492 1 97.69 219 PRO B N 1
ATOM 4483 C CA . PRO B 1 219 ? 1.319 -4.902 11.258 1 97.69 219 PRO B CA 1
ATOM 4484 C C . PRO B 1 219 ? 2.607 -4.598 10.5 1 97.69 219 PRO B C 1
ATOM 4486 O O . PRO B 1 219 ? 3.66 -4.398 11.109 1 97.69 219 PRO B O 1
ATOM 4489 N N . LEU B 1 220 ? 2.506 -4.586 9.172 1 98 220 LEU B N 1
ATOM 4490 C CA . LEU B 1 220 ? 3.625 -4.18 8.328 1 98 220 LEU B CA 1
ATOM 4491 C C . LEU B 1 220 ? 3.783 -2.662 8.336 1 98 220 LEU B C 1
ATOM 4493 O O . LEU B 1 220 ? 4.902 -2.152 8.422 1 98 220 LEU B O 1
ATOM 4497 N N . VAL B 1 221 ? 2.676 -1.939 8.18 1 97.94 221 VAL B N 1
ATOM 4498 C CA . VAL B 1 221 ? 2.607 -0.482 8.156 1 97.94 221 VAL B CA 1
ATOM 4499 C C . VAL B 1 221 ? 1.823 0.021 9.367 1 97.94 221 VAL B C 1
ATOM 4501 O O . VAL B 1 221 ? 0.785 -0.542 9.719 1 97.94 221 VAL B O 1
ATOM 4504 N N . VAL B 1 222 ? 2.365 1.011 10.023 1 97.69 222 VAL B N 1
ATOM 4505 C CA . VAL B 1 222 ? 1.68 1.649 11.148 1 97.69 222 VAL B CA 1
ATOM 4506 C C . VAL B 1 222 ? 1.543 3.146 10.883 1 97.69 222 VAL B C 1
ATOM 4508 O O . VAL B 1 222 ? 2.275 3.709 10.062 1 97.69 222 VAL B O 1
ATOM 4511 N N . GLY B 1 223 ? 0.596 3.814 11.453 1 95.62 223 GLY B N 1
ATOM 4512 C CA . GLY B 1 223 ? 0.394 5.238 11.234 1 95.62 223 GLY B CA 1
ATOM 4513 C C . GLY B 1 223 ? -1.012 5.699 11.578 1 95.62 223 GLY B C 1
ATOM 4514 O O . GLY B 1 223 ? -1.562 5.32 12.609 1 95.62 223 GLY B O 1
ATOM 4515 N N . GLY B 1 224 ? -1.503 6.613 10.773 1 84.31 224 GLY B N 1
ATOM 4516 C CA . GLY B 1 224 ? -2.855 7.102 10.984 1 84.31 224 GLY B CA 1
ATOM 4517 C C . GLY B 1 224 ? -3.916 6.035 10.789 1 84.31 224 GLY B C 1
ATOM 4518 O O . GLY B 1 224 ? -3.895 5.312 9.789 1 84.31 224 GLY B O 1
ATOM 4519 N N . SER B 1 225 ? -4.852 5.934 11.758 1 80.06 225 SER B N 1
ATOM 4520 C CA . SER B 1 225 ? -5.945 4.969 11.703 1 80.06 225 SER B CA 1
ATOM 4521 C C . SER B 1 225 ? -7.301 5.66 11.805 1 80.06 225 SER B C 1
ATOM 4523 O O . SER B 1 225 ? -8.336 5.062 11.492 1 80.06 225 SER B O 1
ATOM 4525 N N . GLY B 1 226 ? -7.203 6.891 12.227 1 75.88 226 GLY B N 1
ATOM 4526 C CA . GLY B 1 226 ? -8.43 7.637 12.461 1 75.88 226 GLY B CA 1
ATOM 4527 C C . GLY B 1 226 ? -9.047 7.363 13.82 1 75.88 226 GLY B C 1
ATOM 4528 O O . GLY B 1 226 ? -9.984 8.047 14.234 1 75.88 226 GLY B O 1
ATOM 4529 N N . ILE B 1 227 ? -8.516 6.383 14.461 1 78.38 227 ILE B N 1
ATOM 4530 C CA . ILE B 1 227 ? -9.008 6.051 15.789 1 78.38 227 ILE B CA 1
ATOM 4531 C C . ILE B 1 227 ? -7.824 5.855 16.734 1 78.38 227 ILE B C 1
ATOM 4533 O O . ILE B 1 227 ? -6.699 5.621 16.297 1 78.38 227 ILE B O 1
ATOM 4537 N N . HIS B 1 228 ? -7.98 5.992 18.031 1 79.12 228 HIS B N 1
ATOM 4538 C CA . HIS B 1 228 ? -6.938 5.824 19.047 1 79.12 228 HIS B CA 1
ATOM 4539 C C . HIS B 1 228 ? -5.719 6.676 18.719 1 79.12 228 HIS B C 1
ATOM 4541 O O . HIS B 1 228 ? -4.594 6.176 18.688 1 79.12 228 HIS B O 1
ATOM 4547 N N . SER B 1 229 ? -5.988 7.848 18.453 1 82.69 229 SER B N 1
ATOM 4548 C CA . SER B 1 229 ? -4.957 8.742 17.938 1 82.69 229 SER B CA 1
ATOM 4549 C C . SER B 1 229 ? -3.893 9.023 18.984 1 82.69 229 SER B C 1
ATOM 4551 O O . SER B 1 229 ? -2.74 9.305 18.656 1 82.69 229 SER B O 1
ATOM 4553 N N . PHE B 1 230 ? -4.203 8.852 20.188 1 85.5 230 PHE B N 1
ATOM 4554 C CA . PHE B 1 230 ? -3.27 9.219 21.25 1 85.5 230 PHE B CA 1
ATOM 4555 C C . PHE B 1 230 ? -2.449 8.016 21.688 1 85.5 230 PHE B C 1
ATOM 4557 O O . PHE B 1 230 ? -1.482 8.156 22.438 1 85.5 230 PHE B O 1
ATOM 4564 N N . ASP B 1 231 ? -2.842 6.82 21.203 1 86.06 231 ASP B N 1
ATOM 4565 C CA . ASP B 1 231 ? -2.035 5.633 21.469 1 86.06 231 ASP B CA 1
ATOM 4566 C C . ASP B 1 231 ? -0.771 5.629 20.609 1 86.06 231 ASP B C 1
ATOM 4568 O O . ASP B 1 231 ? -0.82 5.938 19.422 1 86.06 231 ASP B O 1
ATOM 4572 N N . GLU B 1 232 ? 0.36 5.266 21.281 1 90.12 232 GLU B N 1
ATOM 4573 C CA . GLU B 1 232 ? 1.607 5.172 20.531 1 90.12 232 GLU B CA 1
ATOM 4574 C C . GLU B 1 232 ? 1.592 3.979 19.578 1 90.12 232 GLU B C 1
ATOM 4576 O O . GLU B 1 232 ? 2.236 4.008 18.531 1 90.12 232 GLU B O 1
ATOM 4581 N N . THR B 1 233 ? 0.804 3.029 20 1 90.19 233 THR B N 1
ATOM 4582 C CA . THR B 1 233 ? 0.759 1.813 19.203 1 90.19 233 THR B CA 1
ATOM 4583 C C . THR B 1 233 ? -0.419 1.847 18.234 1 90.19 233 THR B C 1
ATOM 4585 O O . THR B 1 233 ? -1.465 2.424 18.531 1 90.19 233 THR B O 1
ATOM 4588 N N . HIS B 1 234 ? -0.191 1.227 17.078 1 91.56 234 HIS B N 1
ATOM 4589 C CA . HIS B 1 234 ? -1.25 1.054 16.094 1 91.56 234 HIS B CA 1
ATOM 4590 C C . HIS B 1 234 ? -2.367 0.166 16.641 1 91.56 234 HIS B C 1
ATOM 4592 O O . HIS B 1 234 ? -2.113 -0.748 17.422 1 91.56 234 HIS B O 1
ATOM 4598 N N . PRO B 1 235 ? -3.66 0.444 16.234 1 90.38 235 PRO B N 1
ATOM 4599 C CA . PRO B 1 235 ? -4.762 -0.396 16.703 1 90.38 235 PRO B CA 1
ATOM 4600 C C . PRO B 1 235 ? -4.523 -1.882 16.438 1 90.38 235 PRO B C 1
ATOM 4602 O O . PRO B 1 235 ? -3.982 -2.252 15.398 1 90.38 235 PRO B O 1
ATOM 4605 N N . SER B 1 236 ? -5.035 -2.723 17.328 1 91.94 236 SER B N 1
ATOM 4606 C CA . SER B 1 236 ? -4.75 -4.148 17.234 1 91.94 236 SER B CA 1
ATOM 4607 C C . SER B 1 236 ? -5.965 -4.922 16.734 1 91.94 236 SER B C 1
ATOM 4609 O O . SER B 1 236 ? -5.883 -6.129 16.484 1 91.94 236 SER B O 1
ATOM 4611 N N . GLN B 1 237 ? -7.012 -4.281 16.531 1 93.44 237 GLN B N 1
ATOM 4612 C CA . GLN B 1 237 ? -8.234 -4.965 16.125 1 93.44 237 GLN B CA 1
ATOM 4613 C C . GLN B 1 237 ? -8.367 -5.004 14.609 1 93.44 237 GLN B C 1
ATOM 4615 O O . GLN B 1 237 ? -8.203 -3.982 13.945 1 93.44 237 GLN B O 1
ATOM 4620 N N . MET B 1 238 ? -8.688 -6.191 14.125 1 96.06 238 MET B N 1
ATOM 4621 C CA . MET B 1 238 ? -8.953 -6.344 12.695 1 96.06 238 MET B CA 1
ATOM 4622 C C . MET B 1 238 ? -10.219 -5.598 12.289 1 96.06 238 MET B C 1
ATOM 4624 O O . MET B 1 238 ? -11.164 -5.504 13.078 1 96.06 238 MET B O 1
ATOM 4628 N N . PRO B 1 239 ? -10.344 -5.031 11.086 1 96.38 239 PRO B N 1
ATOM 4629 C CA . PRO B 1 239 ? -9.297 -5.066 10.062 1 96.38 239 PRO B CA 1
ATOM 4630 C C . PRO B 1 239 ? -8.273 -3.947 10.219 1 96.38 239 PRO B C 1
ATOM 4632 O O . PRO B 1 239 ? -7.219 -3.973 9.586 1 96.38 239 PRO B O 1
ATOM 4635 N N . THR B 1 240 ? -8.516 -2.971 11.086 1 94.62 240 THR B N 1
ATOM 4636 C CA . THR B 1 240 ? -7.703 -1.769 11.234 1 94.62 240 THR B CA 1
ATOM 4637 C C . THR B 1 240 ? -6.277 -2.127 11.633 1 94.62 240 THR B C 1
ATOM 4639 O O . THR B 1 240 ? -5.328 -1.422 11.281 1 94.62 240 THR B O 1
ATOM 4642 N N . ALA B 1 241 ? -6.113 -3.293 12.32 1 96.19 241 ALA B N 1
ATOM 4643 C CA . ALA B 1 241 ? -4.812 -3.756 12.797 1 96.19 241 ALA B CA 1
ATOM 4644 C C . ALA B 1 241 ? -3.807 -3.844 11.656 1 96.19 241 ALA B C 1
ATOM 4646 O O . ALA B 1 241 ? -2.6 -3.707 11.867 1 96.19 241 ALA B O 1
ATOM 4647 N N . LEU B 1 242 ? -4.348 -4.055 10.43 1 97.88 242 LEU B N 1
ATOM 4648 C CA . LEU B 1 242 ? -3.453 -4.301 9.305 1 97.88 242 LEU B CA 1
ATOM 4649 C C . LEU B 1 242 ? -3.619 -3.229 8.234 1 97.88 242 LEU B C 1
ATOM 4651 O O . LEU B 1 242 ? -3.164 -3.4 7.098 1 97.88 242 LEU B O 1
ATOM 4655 N N . GLU B 1 243 ? -4.348 -2.17 8.602 1 96.5 243 GLU B N 1
ATOM 4656 C CA . GLU B 1 243 ? -4.613 -1.081 7.668 1 96.5 243 GLU B CA 1
ATOM 4657 C C . GLU B 1 243 ? -4.164 0.26 8.242 1 96.5 243 GLU B C 1
ATOM 4659 O O . GLU B 1 243 ? -4.719 0.73 9.242 1 96.5 243 GLU B O 1
ATOM 4664 N N . ALA B 1 244 ? -3.127 0.813 7.75 1 95.5 244 ALA B N 1
ATOM 4665 C CA . ALA B 1 244 ? -2.686 2.15 8.133 1 95.5 244 ALA B CA 1
ATOM 4666 C C . ALA B 1 244 ? -2.725 3.107 6.949 1 95.5 244 ALA B C 1
ATOM 4668 O O . ALA B 1 244 ? -2.361 2.734 5.832 1 95.5 244 ALA B O 1
ATOM 4669 N N . GLY B 1 245 ? -3.24 4.352 7.223 1 94.44 245 GLY B N 1
ATOM 4670 C CA . GLY B 1 245 ? -3.35 5.336 6.156 1 94.44 245 GLY B CA 1
ATOM 4671 C C . GLY B 1 245 ? -4.688 5.293 5.441 1 94.44 245 GLY B C 1
ATOM 4672 O O . GLY B 1 245 ? -5.516 4.422 5.711 1 94.44 245 GLY B O 1
ATOM 4673 N N . THR B 1 246 ? -4.918 6.203 4.566 1 95.25 246 THR B N 1
ATOM 4674 C CA . THR B 1 246 ? -6.164 6.328 3.816 1 95.25 246 THR B CA 1
ATOM 4675 C C . THR B 1 246 ? -6.328 5.168 2.84 1 95.25 246 THR B C 1
ATOM 4677 O O . THR B 1 246 ? -5.422 4.879 2.057 1 95.25 246 THR B O 1
ATOM 4680 N N . LEU B 1 247 ? -7.477 4.547 2.898 1 97 247 LEU B N 1
ATOM 4681 C CA . LEU B 1 247 ? -7.777 3.428 2.014 1 97 247 LEU B CA 1
ATOM 4682 C C . LEU B 1 247 ? -8.078 3.914 0.601 1 97 247 LEU B C 1
ATOM 4684 O O . LEU B 1 247 ? -8.469 5.07 0.407 1 97 247 LEU B O 1
ATOM 4688 N N . ASN B 1 248 ? -7.883 3.09 -0.356 1 98.25 248 ASN B N 1
ATOM 4689 C CA . ASN B 1 248 ? -8.172 3.326 -1.767 1 98.25 248 ASN B CA 1
ATOM 4690 C C . ASN B 1 248 ? -9.656 3.17 -2.07 1 98.25 248 ASN B C 1
ATOM 4692 O O . ASN B 1 248 ? -10.055 2.264 -2.807 1 98.25 248 ASN B O 1
ATOM 4696 N N . VAL B 1 249 ? -10.492 4.078 -1.677 1 98.31 249 VAL B N 1
ATOM 4697 C CA . VAL B 1 249 ? -11.945 3.957 -1.696 1 98.31 249 VAL B CA 1
ATOM 4698 C C . VAL B 1 249 ? -12.43 3.777 -3.133 1 98.31 249 VAL B C 1
ATOM 4700 O O . VAL B 1 249 ? -13.219 2.877 -3.42 1 98.31 249 VAL B O 1
ATOM 4703 N N . PRO B 1 250 ? -12 4.629 -4.129 1 98.56 250 PRO B N 1
ATOM 4704 C CA . PRO B 1 250 ? -12.453 4.379 -5.5 1 98.56 250 PRO B CA 1
ATOM 4705 C C . PRO B 1 250 ? -12.039 3.004 -6.016 1 98.56 250 PRO B C 1
ATOM 4707 O O . PRO B 1 250 ? -12.836 2.324 -6.672 1 98.56 250 PRO B O 1
ATOM 4710 N N . GLY B 1 251 ? -10.773 2.598 -5.73 1 98.75 251 GLY B N 1
ATOM 4711 C CA . GLY B 1 251 ? -10.344 1.265 -6.125 1 98.75 251 GLY B CA 1
ATOM 4712 C C . GLY B 1 251 ? -11.172 0.161 -5.484 1 98.75 251 GLY B C 1
ATOM 4713 O O . GLY B 1 251 ? -11.547 -0.805 -6.152 1 98.75 251 GLY B O 1
ATOM 4714 N N . LEU B 1 252 ? -11.438 0.328 -4.18 1 98.81 252 LEU B N 1
ATOM 4715 C CA . LEU B 1 252 ? -12.211 -0.668 -3.451 1 98.81 252 LEU B CA 1
ATOM 4716 C C . LEU B 1 252 ? -13.641 -0.732 -3.975 1 98.81 252 LEU B C 1
ATOM 4718 O O . LEU B 1 252 ? -14.234 -1.812 -4.051 1 98.81 252 LEU B O 1
ATOM 4722 N N . ALA B 1 253 ? -14.195 0.439 -4.336 1 98.81 253 ALA B N 1
ATOM 4723 C CA . ALA B 1 253 ? -15.516 0.439 -4.957 1 98.81 253 ALA B CA 1
ATOM 4724 C C . ALA B 1 253 ? -15.531 -0.419 -6.219 1 98.81 253 ALA B C 1
ATOM 4726 O O . ALA B 1 253 ? -16.469 -1.198 -6.438 1 98.81 253 ALA B O 1
ATOM 4727 N N . GLY B 1 254 ? -14.508 -0.255 -7.02 1 98.88 254 GLY B N 1
ATOM 4728 C CA . GLY B 1 254 ? -14.383 -1.087 -8.203 1 98.88 254 GLY B CA 1
ATOM 4729 C C . GLY B 1 254 ? -14.242 -2.564 -7.887 1 98.88 254 GLY B C 1
ATOM 4730 O O . GLY B 1 254 ? -14.875 -3.404 -8.531 1 98.88 254 GLY B O 1
ATOM 4731 N N . LEU B 1 255 ? -13.391 -2.883 -6.922 1 98.88 255 LEU B N 1
ATOM 4732 C CA . LEU B 1 255 ? -13.203 -4.266 -6.492 1 98.88 255 LEU B CA 1
ATOM 4733 C C . LEU B 1 255 ? -14.531 -4.879 -6.043 1 98.88 255 LEU B C 1
ATOM 4735 O O . LEU B 1 255 ? -14.859 -5.996 -6.438 1 98.88 255 LEU B O 1
ATOM 4739 N N . GLY B 1 256 ? -15.25 -4.094 -5.18 1 98.81 256 GLY B N 1
ATOM 4740 C CA . GLY B 1 256 ? -16.547 -4.566 -4.734 1 98.81 256 GLY B CA 1
ATOM 4741 C C . GLY B 1 256 ? -17.5 -4.875 -5.879 1 98.81 256 GLY B C 1
ATOM 4742 O O . GLY B 1 256 ? -18.172 -5.902 -5.867 1 98.81 256 GLY B O 1
ATOM 4743 N N . ALA B 1 257 ? -17.531 -3.982 -6.883 1 98.81 257 ALA B N 1
ATOM 4744 C CA . ALA B 1 257 ? -18.391 -4.168 -8.047 1 98.81 257 ALA B CA 1
ATOM 4745 C C . ALA B 1 257 ? -17.984 -5.414 -8.828 1 98.81 257 ALA B C 1
ATOM 4747 O O . ALA B 1 257 ? -18.859 -6.156 -9.312 1 98.81 257 ALA B O 1
ATOM 4748 N N . GLY B 1 258 ? -16.688 -5.641 -8.984 1 98.62 258 GLY B N 1
ATOM 4749 C CA . GLY B 1 258 ? -16.203 -6.844 -9.648 1 98.62 258 GLY B CA 1
ATOM 4750 C C . GLY B 1 258 ? -16.609 -8.117 -8.938 1 98.62 258 GLY B C 1
ATOM 4751 O O . GLY B 1 258 ? -17.109 -9.055 -9.562 1 98.62 258 GLY B O 1
ATOM 4752 N N . VAL B 1 259 ? -16.438 -8.156 -7.645 1 98.81 259 VAL B N 1
ATOM 4753 C CA . VAL B 1 259 ? -16.766 -9.328 -6.844 1 98.81 259 VAL B CA 1
ATOM 4754 C C . VAL B 1 259 ? -18.266 -9.586 -6.871 1 98.81 259 VAL B C 1
ATOM 4756 O O . VAL B 1 259 ? -18.703 -10.727 -6.973 1 98.81 259 VAL B O 1
ATOM 4759 N N . GLU B 1 260 ? -19.016 -8.508 -6.758 1 98.69 260 GLU B N 1
ATOM 4760 C CA . GLU B 1 260 ? -20.469 -8.656 -6.84 1 98.69 260 GLU B CA 1
ATOM 4761 C C . GLU B 1 260 ? -20.891 -9.25 -8.18 1 98.69 260 GLU B C 1
ATOM 4763 O O . GLU B 1 260 ? -21.797 -10.078 -8.242 1 98.69 260 GLU B O 1
ATOM 4768 N N . TRP B 1 261 ? -20.281 -8.773 -9.227 1 98.5 261 TRP B N 1
ATOM 4769 C CA . TRP B 1 261 ? -20.562 -9.312 -10.547 1 98.5 261 TRP B CA 1
ATOM 4770 C C . TRP B 1 261 ? -20.281 -10.812 -10.602 1 98.5 261 TRP B C 1
ATOM 4772 O O . TRP B 1 261 ? -21.078 -11.594 -11.109 1 98.5 261 TRP B O 1
ATOM 4782 N N . ILE B 1 262 ? -19.141 -11.25 -10.07 1 98.31 262 ILE B N 1
ATOM 4783 C CA . ILE B 1 262 ? -18.75 -12.648 -10.023 1 98.31 262 ILE B CA 1
ATOM 4784 C C . ILE B 1 262 ? -19.797 -13.469 -9.273 1 98.31 262 ILE B C 1
ATOM 4786 O O . ILE B 1 262 ? -20.203 -14.539 -9.734 1 98.31 262 ILE B O 1
ATOM 4790 N N . LEU B 1 263 ? -20.172 -12.922 -8.109 1 98.44 263 LEU B N 1
ATOM 4791 C CA . LEU B 1 263 ? -21.172 -13.602 -7.285 1 98.44 263 LEU B CA 1
ATOM 4792 C C . LEU B 1 263 ? -22.484 -13.734 -8.031 1 98.44 263 LEU B C 1
ATOM 4794 O O . LEU B 1 263 ? -23.172 -14.75 -7.906 1 98.44 263 LEU B O 1
ATOM 4798 N N . SER B 1 264 ? -22.844 -12.719 -8.812 1 98.31 264 SER B N 1
ATOM 4799 C CA . SER B 1 264 ? -24.094 -12.75 -9.562 1 98.31 264 SER B CA 1
ATOM 4800 C C . SER B 1 264 ? -24.047 -13.766 -10.695 1 98.31 264 SER B C 1
ATOM 4802 O O . SER B 1 264 ? -25.062 -14.367 -11.055 1 98.31 264 SER B O 1
ATOM 4804 N N . GLN B 1 265 ? -22.844 -13.961 -11.32 1 97.25 265 GLN B N 1
ATOM 4805 C CA . GLN B 1 265 ? -22.672 -14.93 -12.398 1 97.25 265 GLN B CA 1
ATOM 4806 C C . GLN B 1 265 ? -22.578 -16.359 -11.844 1 97.25 265 GLN B C 1
ATOM 4808 O O . GLN B 1 265 ? -22.984 -17.312 -12.508 1 97.25 265 GLN B O 1
ATOM 4813 N N . GLY B 1 266 ? -22.031 -16.438 -10.617 1 97.44 266 GLY B N 1
ATOM 4814 C CA . GLY B 1 266 ? -21.688 -17.734 -10.031 1 97.44 266 GLY B CA 1
ATOM 4815 C C . GLY B 1 266 ? -20.25 -18.125 -10.273 1 97.44 266 GLY B C 1
ATOM 4816 O O . GLY B 1 266 ? -19.859 -18.406 -11.406 1 97.44 266 GLY B O 1
ATOM 4817 N N . VAL B 1 267 ? -19.5 -18.25 -9.234 1 96.56 267 VAL B N 1
ATOM 4818 C CA . VAL B 1 267 ? -18.078 -18.531 -9.312 1 96.56 267 VAL B CA 1
ATOM 4819 C C . VAL B 1 267 ? -17.859 -19.891 -10 1 96.56 267 VAL B C 1
ATOM 4821 O O . VAL B 1 267 ? -16.938 -20.047 -10.805 1 96.56 267 VAL B O 1
ATOM 4824 N N . GLU B 1 268 ? -18.688 -20.828 -9.703 1 96.69 268 GLU B N 1
ATOM 4825 C CA . GLU B 1 268 ? -18.594 -22.172 -10.281 1 96.69 268 GLU B CA 1
ATOM 4826 C C . GLU B 1 268 ? -18.797 -22.125 -11.789 1 96.69 268 GLU B C 1
ATOM 4828 O O . GLU B 1 268 ? -18.062 -22.781 -12.539 1 96.69 268 GLU B O 1
ATOM 4833 N N . ALA B 1 269 ? -19.766 -21.375 -12.219 1 96.88 269 ALA B N 1
ATOM 4834 C CA . ALA B 1 269 ? -20.062 -21.266 -13.648 1 96.88 269 ALA B CA 1
ATOM 4835 C C . ALA B 1 269 ? -18.891 -20.625 -14.398 1 96.88 269 ALA B C 1
ATOM 4837 O O . ALA B 1 269 ? -18.547 -21.062 -15.5 1 96.88 269 ALA B O 1
ATOM 4838 N N . LEU B 1 270 ? -18.344 -19.609 -13.844 1 96.12 270 LEU B N 1
ATOM 4839 C CA . LEU B 1 270 ? -17.203 -18.953 -14.453 1 96.12 270 LEU B CA 1
ATOM 4840 C C . LEU B 1 270 ? -16 -19.891 -14.516 1 96.12 270 LEU B C 1
ATOM 4842 O O . LEU B 1 270 ? -15.312 -19.969 -15.539 1 96.12 270 LEU B O 1
ATOM 4846 N N . HIS B 1 271 ? -15.781 -20.594 -13.406 1 96.44 271 HIS B N 1
ATOM 4847 C CA . HIS B 1 271 ? -14.711 -21.578 -13.336 1 96.44 271 HIS B CA 1
ATOM 4848 C C . HIS B 1 271 ? -14.859 -22.641 -14.414 1 96.44 271 HIS B C 1
ATOM 4850 O O . HIS B 1 271 ? -13.891 -23 -15.086 1 96.44 271 HIS B O 1
ATOM 4856 N N . GLU B 1 272 ? -16.031 -23.125 -14.586 1 96.25 272 GLU B N 1
ATOM 4857 C CA . GLU B 1 272 ? -16.312 -24.156 -15.586 1 96.25 272 GLU B CA 1
ATOM 4858 C C . GLU B 1 272 ? -16.016 -23.656 -17 1 96.25 272 GLU B C 1
ATOM 4860 O O . GLU B 1 272 ? -15.438 -24.375 -17.812 1 96.25 272 GLU B O 1
ATOM 4865 N N . LYS B 1 273 ? -16.438 -22.484 -17.25 1 96.69 273 LYS B N 1
ATOM 4866 C CA . LYS B 1 273 ? -16.203 -21.906 -18.562 1 96.69 273 LYS B CA 1
ATOM 4867 C C . LYS B 1 273 ? -14.711 -21.75 -18.844 1 96.69 273 LYS B C 1
ATOM 4869 O O . LYS B 1 273 ? -14.234 -22.125 -19.906 1 96.69 273 LYS B O 1
ATOM 4874 N N . GLU B 1 274 ? -14 -21.188 -17.891 1 97.25 274 GLU B N 1
ATOM 4875 C CA . GLU B 1 274 ? -12.562 -20.984 -18.047 1 97.25 274 GLU B CA 1
ATOM 4876 C C . GLU B 1 274 ? -11.82 -22.312 -18.203 1 97.25 274 GLU B C 1
ATOM 4878 O O . GLU B 1 274 ? -10.891 -22.422 -19 1 97.25 274 GLU B O 1
ATOM 4883 N N . THR B 1 275 ? -12.281 -23.266 -17.438 1 95.94 275 THR B N 1
ATOM 4884 C CA . THR B 1 275 ? -11.695 -24.594 -17.516 1 95.94 275 THR B CA 1
ATOM 4885 C C . THR B 1 275 ? -11.93 -25.219 -18.891 1 95.94 275 THR B C 1
ATOM 4887 O O . THR B 1 275 ? -11.031 -25.844 -19.453 1 95.94 275 THR B O 1
ATOM 4890 N N . ALA B 1 276 ? -13.117 -25.062 -19.391 1 96.81 276 ALA B N 1
ATOM 4891 C CA . ALA B 1 276 ? -13.461 -25.594 -20.703 1 96.81 276 ALA B CA 1
ATOM 4892 C C . ALA B 1 276 ? -12.609 -24.953 -21.797 1 96.81 276 ALA B C 1
ATOM 4894 O O . ALA B 1 276 ? -12.148 -25.641 -22.703 1 96.81 276 ALA B O 1
ATOM 4895 N N . LEU B 1 277 ? -12.43 -23.656 -21.75 1 98.06 277 LEU B N 1
ATOM 4896 C CA . LEU B 1 277 ? -11.609 -22.953 -22.734 1 98.06 277 LEU B CA 1
ATOM 4897 C C . LEU B 1 277 ? -10.156 -23.406 -22.656 1 98.06 277 LEU B C 1
ATOM 4899 O O . LEU B 1 277 ? -9.508 -23.594 -23.688 1 98.06 277 LEU B O 1
ATOM 4903 N N . THR B 1 278 ? -9.656 -23.562 -21.406 1 97.94 278 THR B N 1
ATOM 4904 C CA . THR B 1 278 ? -8.289 -24.016 -21.188 1 97.94 278 THR B CA 1
ATOM 4905 C C . THR B 1 278 ? -8.078 -25.406 -21.766 1 97.94 278 THR B C 1
ATOM 4907 O O . THR B 1 278 ? -7.074 -25.672 -22.438 1 97.94 278 THR B O 1
ATOM 4910 N N . ARG B 1 279 ? -9 -26.281 -21.531 1 97.44 279 ARG B N 1
ATOM 4911 C CA . ARG B 1 279 ? -8.945 -27.656 -22.016 1 97.44 279 ARG B CA 1
ATOM 4912 C C . ARG B 1 279 ? -9.008 -27.719 -23.531 1 97.44 279 ARG B C 1
ATOM 4914 O O . ARG B 1 279 ? -8.281 -28.484 -24.172 1 97.44 279 ARG B O 1
ATOM 4921 N N . LEU B 1 280 ? -9.914 -26.906 -24.094 1 97.81 280 LEU B N 1
ATOM 4922 C CA . LEU B 1 280 ? -10.031 -26.844 -25.547 1 97.81 280 LEU B CA 1
ATOM 4923 C C . LEU B 1 280 ? -8.703 -26.469 -26.172 1 97.81 280 LEU B C 1
ATOM 4925 O O . LEU B 1 280 ? -8.273 -27.094 -27.141 1 97.81 280 LEU B O 1
ATOM 4929 N N . PHE B 1 281 ? -8.078 -25.453 -25.703 1 98.56 281 PHE B N 1
ATOM 4930 C CA . PHE B 1 281 ? -6.781 -25.016 -26.188 1 98.56 281 PHE B CA 1
ATOM 4931 C C . PHE B 1 281 ? -5.754 -26.141 -26.094 1 98.56 281 PHE B C 1
ATOM 4933 O O . PHE B 1 281 ? -5.07 -26.453 -27.062 1 98.56 281 PHE B O 1
ATOM 4940 N N . TYR B 1 282 ? -5.652 -26.719 -24.875 1 98.19 282 TYR B N 1
ATOM 4941 C CA . TYR B 1 282 ? -4.707 -27.812 -24.609 1 98.19 282 TYR B CA 1
ATOM 4942 C C . TYR B 1 282 ? -4.898 -28.938 -25.609 1 98.19 282 TYR B C 1
ATOM 4944 O O . TYR B 1 282 ? -3.93 -29.422 -26.203 1 98.19 282 TYR B O 1
ATOM 4952 N N . GLU B 1 283 ? -6.113 -29.359 -25.844 1 97.62 283 GLU B N 1
ATOM 4953 C CA . GLU B 1 283 ? -6.422 -30.5 -26.688 1 97.62 283 GLU B CA 1
ATOM 4954 C C . GLU B 1 283 ? -6.043 -30.219 -28.141 1 97.62 283 GLU B C 1
ATOM 4956 O O . GLU B 1 283 ? -5.684 -31.141 -28.891 1 97.62 283 GLU B O 1
ATOM 4961 N N . LYS B 1 284 ? -6.109 -29 -28.5 1 98.12 284 LYS B N 1
ATOM 4962 C CA . LYS B 1 284 ? -5.82 -28.625 -29.891 1 98.12 284 LYS B CA 1
ATOM 4963 C C . LYS B 1 284 ? -4.316 -28.578 -30.141 1 98.12 284 LYS B C 1
ATOM 4965 O O . LYS B 1 284 ? -3.867 -28.719 -31.281 1 98.12 284 LYS B O 1
ATOM 4970 N N . ILE B 1 285 ? -3.516 -28.438 -29.062 1 97.81 285 ILE B N 1
ATOM 4971 C CA . ILE B 1 285 ? -2.107 -28.172 -29.328 1 97.81 285 ILE B CA 1
ATOM 4972 C C . ILE B 1 285 ? -1.251 -29.312 -28.781 1 97.81 285 ILE B C 1
ATOM 4974 O O . ILE B 1 285 ? -0.062 -29.406 -29.094 1 97.81 285 ILE B O 1
ATOM 4978 N N . VAL B 1 286 ? -1.783 -30.203 -27.984 1 96.31 286 VAL B N 1
ATOM 4979 C CA . VAL B 1 286 ? -1.04 -31.203 -27.219 1 96.31 286 VAL B CA 1
ATOM 4980 C C . VAL B 1 286 ? -0.261 -32.125 -28.156 1 96.31 286 VAL B C 1
ATOM 4982 O O . VAL B 1 286 ? 0.81 -32.625 -27.812 1 96.31 286 VAL B O 1
ATOM 4985 N N . HIS B 1 287 ? -0.634 -32.281 -29.406 1 94.75 287 HIS B N 1
ATOM 4986 C CA . HIS B 1 287 ? 0.033 -33.188 -30.344 1 94.75 287 HIS B CA 1
ATOM 4987 C C . HIS B 1 287 ? 0.793 -32.406 -31.406 1 94.75 287 HIS B C 1
ATOM 4989 O O . HIS B 1 287 ? 1.318 -33 -32.344 1 94.75 287 HIS B O 1
ATOM 4995 N N . ALA B 1 288 ? 0.782 -31.141 -31.234 1 95.75 288 ALA B N 1
ATOM 4996 C CA . ALA B 1 288 ? 1.543 -30.344 -32.188 1 95.75 288 ALA B CA 1
ATOM 4997 C C . ALA B 1 288 ? 3.037 -30.625 -32.094 1 95.75 288 ALA B C 1
ATOM 4999 O O . ALA B 1 288 ? 3.611 -30.562 -31 1 95.75 288 ALA B O 1
ATOM 5000 N N . PRO B 1 289 ? 3.674 -30.969 -33.25 1 93.81 289 PRO B N 1
ATOM 5001 C CA . PRO B 1 289 ? 5.109 -31.266 -33.188 1 93.81 289 PRO B CA 1
ATOM 5002 C C . PRO B 1 289 ? 5.934 -30.078 -32.688 1 93.81 289 PRO B C 1
ATOM 5004 O O . PRO B 1 289 ? 5.66 -28.938 -33.062 1 93.81 289 PRO B O 1
ATOM 5007 N N . GLY B 1 290 ? 6.84 -30.375 -31.797 1 94.5 290 GLY B N 1
ATOM 5008 C CA . GLY B 1 290 ? 7.758 -29.344 -31.328 1 94.5 290 GLY B CA 1
ATOM 5009 C C . GLY B 1 290 ? 7.215 -28.547 -30.156 1 94.5 290 GLY B C 1
ATOM 5010 O O . GLY B 1 290 ? 7.895 -27.672 -29.625 1 94.5 290 GLY B O 1
ATOM 5011 N N . VAL B 1 291 ? 5.98 -28.828 -29.812 1 97.5 291 VAL B N 1
ATOM 5012 C CA . VAL B 1 291 ? 5.379 -28.125 -28.688 1 97.5 291 VAL B CA 1
ATOM 5013 C C . VAL B 1 291 ? 5.551 -28.953 -27.406 1 97.5 291 VAL B C 1
ATOM 5015 O O . VAL B 1 291 ? 5.199 -30.141 -27.375 1 97.5 291 VAL B O 1
ATOM 5018 N N . LYS B 1 292 ? 6.16 -28.375 -26.438 1 96.69 292 LYS B N 1
ATOM 5019 C CA . LYS B 1 292 ? 6.227 -28.969 -25.109 1 96.69 292 LYS B CA 1
ATOM 5020 C C . LYS B 1 292 ? 5.336 -28.203 -24.125 1 96.69 292 LYS B C 1
ATOM 5022 O O . LYS B 1 292 ? 5.496 -27 -23.938 1 96.69 292 LYS B O 1
ATOM 5027 N N . ILE B 1 293 ? 4.434 -28.906 -23.547 1 97.38 293 ILE B N 1
ATOM 5028 C CA . ILE B 1 293 ? 3.51 -28.297 -22.594 1 97.38 293 ILE B CA 1
ATOM 5029 C C . ILE B 1 293 ? 3.957 -28.609 -21.156 1 97.38 293 ILE B C 1
ATOM 5031 O O . ILE B 1 293 ? 4.434 -29.719 -20.891 1 97.38 293 ILE B O 1
ATOM 5035 N N . TYR B 1 294 ? 3.891 -27.656 -20.297 1 96.75 294 TYR B N 1
ATOM 5036 C CA . TYR B 1 294 ? 4.312 -27.812 -18.922 1 96.75 294 TYR B CA 1
ATOM 5037 C C . TYR B 1 294 ? 3.109 -27.891 -17.984 1 96.75 294 TYR B C 1
ATOM 5039 O O . TYR B 1 294 ? 2.111 -27.188 -18.188 1 96.75 294 TYR B O 1
ATOM 5047 N N . GLY B 1 295 ? 3.248 -28.656 -16.875 1 94.56 295 GLY B N 1
ATOM 5048 C CA . GLY B 1 295 ? 2.17 -28.859 -15.922 1 94.56 295 GLY B CA 1
ATOM 5049 C C . GLY B 1 295 ? 1.446 -30.172 -16.125 1 94.56 295 GLY B C 1
ATOM 5050 O O . GLY B 1 295 ? 1.732 -30.906 -17.078 1 94.56 295 GLY B O 1
ATOM 5051 N N . SER B 1 296 ? 0.566 -30.484 -15.211 1 92.25 296 SER B N 1
ATOM 5052 C CA . SER B 1 296 ? -0.212 -31.719 -15.266 1 92.25 296 SER B CA 1
ATOM 5053 C C . SER B 1 296 ? -1.601 -31.469 -15.844 1 92.25 296 SER B C 1
ATOM 5055 O O . SER B 1 296 ? -2.34 -30.609 -15.352 1 92.25 296 SER B O 1
ATOM 5057 N N . PHE B 1 297 ? -1.897 -32.125 -16.875 1 92.75 297 PHE B N 1
ATOM 5058 C CA . PHE B 1 297 ? -3.207 -31.984 -17.5 1 92.75 297 PHE B CA 1
ATOM 5059 C C . PHE B 1 297 ? -4.02 -33.25 -17.344 1 92.75 297 PHE B C 1
ATOM 5061 O O . PHE B 1 297 ? -5.004 -33.469 -18.062 1 92.75 297 PHE B O 1
ATOM 5068 N N . ASP B 1 298 ? -3.559 -34.062 -16.328 1 87.62 298 ASP B N 1
ATOM 5069 C CA . ASP B 1 298 ? -4.316 -35.281 -16 1 87.62 298 ASP B CA 1
ATOM 5070 C C . ASP B 1 298 ? -5.656 -34.938 -15.367 1 87.62 298 ASP B C 1
ATOM 5072 O O . ASP B 1 298 ? -6.637 -35.656 -15.523 1 87.62 298 ASP B O 1
ATOM 5076 N N . GLU B 1 299 ? -5.594 -33.812 -14.617 1 83.44 299 GLU B N 1
ATOM 5077 C CA . GLU B 1 299 ? -6.824 -33.312 -14.023 1 83.44 299 GLU B CA 1
ATOM 5078 C C . GLU B 1 299 ? -7.301 -32.062 -14.75 1 83.44 299 GLU B C 1
ATOM 5080 O O . GLU B 1 299 ? -6.492 -31.281 -15.273 1 83.44 299 GLU B O 1
ATOM 5085 N N . THR B 1 300 ? -8.633 -31.969 -14.719 1 84.38 300 THR B N 1
ATOM 5086 C CA . THR B 1 300 ? -9.211 -30.828 -15.406 1 84.38 300 THR B CA 1
ATOM 5087 C C . THR B 1 300 ? -9.195 -29.594 -14.516 1 84.38 300 THR B C 1
ATOM 5089 O O . THR B 1 300 ? -9.102 -28.469 -15.008 1 84.38 300 THR B O 1
ATOM 5092 N N . ASP B 1 301 ? -9.242 -29.922 -13.258 1 90.44 301 ASP B N 1
ATOM 5093 C CA . ASP B 1 301 ? -9.281 -28.797 -12.32 1 90.44 301 ASP B CA 1
ATOM 5094 C C . ASP B 1 301 ? -7.914 -28.141 -12.195 1 90.44 301 ASP B C 1
ATOM 5096 O O . ASP B 1 301 ? -6.945 -28.766 -11.773 1 90.44 301 ASP B O 1
ATOM 5100 N N . ARG B 1 302 ? -7.781 -26.922 -12.672 1 94.75 302 ARG B N 1
ATOM 5101 C CA . ARG B 1 302 ? -6.547 -26.156 -12.711 1 94.75 302 ARG B CA 1
ATOM 5102 C C . ARG B 1 302 ? -6.832 -24.672 -12.914 1 94.75 302 ARG B C 1
ATOM 5104 O O . ARG B 1 302 ? -7.965 -24.297 -13.211 1 94.75 302 ARG B O 1
ATOM 5111 N N . ALA B 1 303 ? -5.91 -23.766 -12.594 1 96.56 303 ALA B N 1
ATOM 5112 C CA . ALA B 1 303 ? -6.039 -22.391 -13.055 1 96.56 303 ALA B CA 1
ATOM 5113 C C . ALA B 1 303 ? -6.059 -22.312 -14.578 1 96.56 303 ALA B C 1
ATOM 5115 O O . ALA B 1 303 ? -5.516 -23.188 -15.25 1 96.56 303 ALA B O 1
ATOM 5116 N N . PRO B 1 304 ? -6.762 -21.406 -15.156 1 97.5 304 PRO B N 1
ATOM 5117 C CA . PRO B 1 304 ? -6.902 -21.328 -16.609 1 97.5 304 PRO B CA 1
ATOM 5118 C C . PRO B 1 304 ? -5.629 -20.859 -17.312 1 97.5 304 PRO B C 1
ATOM 5120 O O . PRO B 1 304 ? -5.629 -19.828 -17.984 1 97.5 304 PRO B O 1
ATOM 5123 N N . ILE B 1 305 ? -4.602 -21.641 -17.156 1 97.88 305 ILE B N 1
ATOM 5124 C CA . ILE 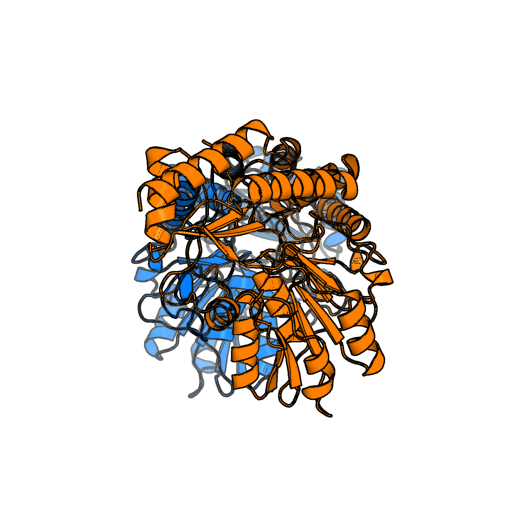B 1 305 ? -3.26 -21.328 -17.641 1 97.88 305 ILE B CA 1
ATOM 5125 C C . ILE B 1 305 ? -2.697 -22.516 -18.406 1 97.88 305 ILE B C 1
ATOM 5127 O O . ILE B 1 305 ? -2.867 -23.672 -17.984 1 97.88 305 ILE B O 1
ATOM 5131 N N . VAL B 1 306 ? -2.131 -22.281 -19.531 1 98.25 306 VAL B N 1
ATOM 5132 C CA . VAL B 1 306 ? -1.336 -23.25 -20.266 1 98.25 306 VAL B CA 1
ATOM 5133 C C . VAL B 1 306 ? 0.027 -22.656 -20.609 1 98.25 306 VAL B C 1
ATOM 5135 O O . VAL B 1 306 ? 0.109 -21.625 -21.281 1 98.25 306 VAL B O 1
ATOM 5138 N N . SER B 1 307 ? 1.037 -23.266 -20.109 1 97.94 307 SER B N 1
ATOM 5139 C CA . SER B 1 307 ? 2.402 -22.859 -20.422 1 97.94 307 SER B CA 1
ATOM 5140 C C . SER B 1 307 ? 3.08 -23.859 -21.359 1 97.94 307 SER B C 1
ATOM 5142 O O . SER B 1 307 ? 2.885 -25.062 -21.219 1 97.94 307 SER B O 1
ATOM 5144 N N . LEU B 1 308 ? 3.818 -23.312 -22.297 1 98.19 308 LEU B N 1
ATOM 5145 C CA . LEU B 1 308 ? 4.43 -24.188 -23.297 1 98.19 308 LEU B CA 1
ATOM 5146 C C . LEU B 1 308 ? 5.676 -23.547 -23.891 1 98.19 308 LEU B C 1
ATOM 5148 O O . LEU B 1 308 ? 5.961 -22.375 -23.641 1 98.19 308 LEU B O 1
ATOM 5152 N N . ASN B 1 309 ? 6.461 -24.312 -24.578 1 97.44 309 ASN B N 1
ATOM 5153 C CA . ASN B 1 309 ? 7.578 -23.812 -25.375 1 97.44 309 ASN B CA 1
ATOM 5154 C C . ASN B 1 309 ? 7.621 -24.484 -26.75 1 97.44 309 ASN B C 1
ATOM 5156 O O . ASN B 1 309 ? 7.016 -25.547 -26.953 1 97.44 309 ASN B O 1
ATOM 5160 N N . PHE B 1 310 ? 8.266 -23.844 -27.703 1 97 310 PHE B N 1
ATOM 5161 C CA . PHE B 1 310 ? 8.484 -24.328 -29.062 1 97 310 PHE B CA 1
ATOM 5162 C C . PHE B 1 310 ? 9.922 -24.797 -29.234 1 97 310 PHE B C 1
ATOM 5164 O O . PHE B 1 310 ? 10.812 -24 -29.531 1 97 310 PHE B O 1
ATOM 5171 N N . GLY B 1 311 ? 10.133 -26.172 -29.141 1 94.38 311 GLY B N 1
ATOM 5172 C CA . GLY B 1 311 ? 11.508 -26.625 -29.234 1 94.38 311 GLY B CA 1
ATOM 5173 C C . GLY B 1 311 ? 12.461 -25.844 -28.344 1 94.38 311 GLY B C 1
ATOM 5174 O O . GLY B 1 311 ? 12.219 -25.703 -27.156 1 94.38 311 GLY B O 1
ATOM 5175 N N . ASP B 1 312 ? 13.492 -25.312 -28.984 1 93.44 312 ASP B N 1
ATOM 5176 C CA . ASP B 1 312 ? 14.5 -24.594 -28.219 1 93.44 312 ASP B CA 1
ATOM 5177 C C . ASP B 1 312 ? 14.352 -23.078 -28.422 1 93.44 312 ASP B C 1
ATOM 5179 O O . ASP B 1 312 ? 15.227 -22.312 -28.016 1 93.44 312 ASP B O 1
ATOM 5183 N N . GLU B 1 313 ? 13.242 -22.688 -29.016 1 94.75 313 GLU B N 1
ATOM 5184 C CA . GLU B 1 313 ? 13.008 -21.281 -29.297 1 94.75 313 GLU B CA 1
ATOM 5185 C C . GLU B 1 313 ? 12.883 -20.469 -28 1 94.75 313 GLU B C 1
ATOM 5187 O O . GLU B 1 313 ? 12.25 -20.922 -27.031 1 94.75 313 GLU B O 1
ATOM 5192 N N . ASP B 1 314 ? 13.5 -19.328 -28 1 95.88 314 ASP B N 1
ATOM 5193 C CA . ASP B 1 314 ? 13.383 -18.422 -26.859 1 95.88 314 ASP B CA 1
ATOM 5194 C C . ASP B 1 314 ? 11.93 -18 -26.641 1 95.88 314 ASP B C 1
ATOM 5196 O O . ASP B 1 314 ? 11.242 -17.609 -27.594 1 95.88 314 ASP B O 1
ATOM 5200 N N . ALA B 1 315 ? 11.453 -18.078 -25.422 1 96.56 315 ALA B N 1
ATOM 5201 C CA . ALA B 1 315 ? 10.055 -17.797 -25.109 1 96.56 315 ALA B CA 1
ATOM 5202 C C . ALA B 1 315 ? 9.695 -16.359 -25.5 1 96.56 315 ALA B C 1
ATOM 5204 O O . ALA B 1 315 ? 8.578 -16.109 -25.969 1 96.56 315 ALA B O 1
ATOM 5205 N N . ALA B 1 316 ? 10.594 -15.422 -25.219 1 94.88 316 ALA B N 1
ATOM 5206 C CA . ALA B 1 316 ? 10.336 -14.023 -25.547 1 94.88 316 ALA B CA 1
ATOM 5207 C C . ALA B 1 316 ? 10.141 -13.844 -27.047 1 94.88 316 ALA B C 1
ATOM 5209 O O . ALA B 1 316 ? 9.289 -13.062 -27.484 1 94.88 316 ALA B O 1
ATOM 5210 N N . ARG B 1 317 ? 10.922 -14.484 -27.828 1 95.56 317 ARG B N 1
ATOM 5211 C CA . ARG B 1 317 ? 10.805 -14.414 -29.281 1 95.56 317 ARG B CA 1
ATOM 5212 C C . ARG B 1 317 ? 9.477 -14.992 -29.75 1 95.56 317 ARG B C 1
ATOM 5214 O O . ARG B 1 317 ? 8.82 -14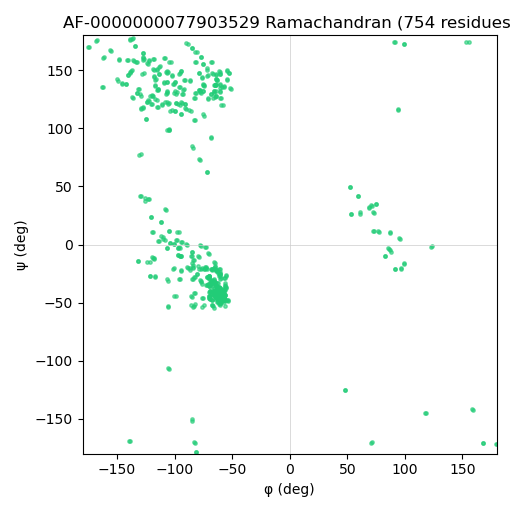.414 -30.625 1 95.56 317 ARG B O 1
ATOM 5221 N N . ALA B 1 318 ? 9.133 -16.125 -29.188 1 96.19 318 ALA B N 1
ATOM 5222 C CA . ALA B 1 318 ? 7.848 -16.734 -29.531 1 96.19 318 ALA B CA 1
ATOM 5223 C C . ALA B 1 318 ? 6.691 -15.789 -29.219 1 96.19 318 ALA B C 1
ATOM 5225 O O . ALA B 1 318 ? 5.742 -15.672 -30 1 96.19 318 ALA B O 1
ATOM 5226 N N . ALA B 1 319 ? 6.758 -15.156 -28.078 1 95.94 319 ALA B N 1
ATOM 5227 C CA . ALA B 1 319 ? 5.719 -14.211 -27.672 1 95.94 319 ALA B CA 1
ATOM 5228 C C . ALA B 1 319 ? 5.633 -13.047 -28.656 1 95.94 319 ALA B C 1
ATOM 5230 O O . ALA B 1 319 ? 4.539 -12.57 -28.969 1 95.94 319 ALA B O 1
ATOM 5231 N N . ASP B 1 320 ? 6.77 -12.586 -29.109 1 95.19 320 ASP B N 1
ATOM 5232 C CA . ASP B 1 320 ? 6.812 -11.5 -30.078 1 95.19 320 ASP B CA 1
ATOM 5233 C C . ASP B 1 320 ? 6.125 -11.898 -31.391 1 95.19 320 ASP B C 1
ATOM 5235 O O . ASP B 1 320 ? 5.379 -11.109 -31.969 1 95.19 320 ASP B O 1
ATOM 5239 N N . ILE B 1 321 ? 6.383 -13.062 -31.859 1 96.12 321 ILE B N 1
ATOM 5240 C CA . ILE B 1 321 ? 5.797 -13.562 -33.094 1 96.12 321 ILE B CA 1
ATOM 5241 C C . ILE B 1 321 ? 4.281 -13.672 -32.938 1 96.12 321 ILE B C 1
ATOM 5243 O O . ILE B 1 321 ? 3.529 -13.266 -33.844 1 96.12 321 ILE B O 1
ATOM 5247 N N . LEU B 1 322 ? 3.863 -14.203 -31.781 1 96.94 322 LEU B N 1
ATOM 5248 C CA . LEU B 1 322 ? 2.434 -14.375 -31.547 1 96.94 322 LEU B CA 1
ATOM 5249 C C . LEU B 1 322 ? 1.722 -13.023 -31.547 1 96.94 322 LEU B C 1
ATOM 5251 O O . LEU B 1 322 ? 0.592 -12.914 -32.031 1 96.94 322 LEU B O 1
ATOM 5255 N N . TRP B 1 323 ? 2.367 -12.016 -31.031 1 95.5 323 TRP B N 1
ATOM 5256 C CA . TRP B 1 323 ? 1.775 -10.688 -30.984 1 95.5 323 TRP B CA 1
ATOM 5257 C C . TRP B 1 323 ? 1.82 -10.031 -32.375 1 95.5 323 TRP B C 1
ATOM 5259 O O . TRP B 1 323 ? 0.789 -9.617 -32.906 1 95.5 323 TRP B O 1
ATOM 5269 N N . GLU B 1 324 ? 2.971 -9.953 -33 1 95.69 324 GLU B N 1
ATOM 5270 C CA . GLU B 1 324 ? 3.197 -9.203 -34.219 1 95.69 324 GLU B CA 1
ATOM 5271 C C . GLU B 1 324 ? 2.479 -9.844 -35.406 1 95.69 324 GLU B C 1
ATOM 5273 O O . GLU B 1 324 ? 1.912 -9.141 -36.25 1 95.69 324 GLU B O 1
ATOM 5278 N N . ASP B 1 325 ? 2.496 -11.172 -35.469 1 96.12 325 ASP B N 1
ATOM 5279 C CA . ASP B 1 325 ? 1.992 -11.852 -36.656 1 96.12 325 ASP B CA 1
ATOM 5280 C C . ASP B 1 325 ? 0.541 -12.289 -36.469 1 96.12 325 ASP B C 1
ATOM 5282 O O . ASP B 1 325 ? -0.215 -12.383 -37.438 1 96.12 325 ASP B O 1
ATOM 5286 N N . TYR B 1 326 ? 0.214 -12.555 -35.188 1 96.56 326 TYR B N 1
ATOM 5287 C CA . TYR B 1 326 ? -1.097 -13.172 -35 1 96.56 326 TYR B CA 1
ATOM 5288 C C . TYR B 1 326 ? -1.998 -12.289 -34.125 1 96.56 326 TYR B C 1
ATOM 5290 O O . TYR B 1 326 ? -3.199 -12.547 -34.031 1 96.56 326 TYR B O 1
ATOM 5298 N N . GLY B 1 327 ? -1.484 -11.242 -33.469 1 96.69 327 GLY B N 1
ATOM 5299 C CA . GLY B 1 327 ? -2.285 -10.359 -32.625 1 96.69 327 GLY B CA 1
ATOM 5300 C C . GLY B 1 327 ? -2.703 -11 -31.312 1 96.69 327 GLY B C 1
ATOM 5301 O O . GLY B 1 327 ? -3.775 -10.695 -30.781 1 96.69 327 GLY B O 1
ATOM 5302 N N . ILE B 1 328 ? -1.922 -11.961 -30.812 1 97.56 328 ILE B N 1
ATOM 5303 C CA . ILE B 1 328 ? -2.227 -12.68 -29.578 1 97.56 328 ILE B CA 1
ATOM 5304 C C . ILE B 1 328 ? -1.327 -12.172 -28.453 1 97.56 328 ILE B C 1
ATOM 5306 O O . ILE B 1 328 ? -0.1 -12.211 -28.562 1 97.56 328 ILE B O 1
ATOM 5310 N N . CYS B 1 329 ? -1.978 -11.68 -27.375 1 95.94 329 CYS B N 1
ATOM 5311 C CA . CYS B 1 329 ? -1.265 -11.172 -26.219 1 95.94 329 CYS B CA 1
ATOM 5312 C C . CYS B 1 329 ? -1.04 -12.273 -25.188 1 95.94 329 CYS B C 1
ATOM 5314 O O . CYS B 1 329 ? -1.997 -12.844 -24.656 1 95.94 329 CYS B O 1
ATOM 5316 N N . ILE B 1 330 ? 0.178 -12.555 -24.938 1 96.44 330 ILE B N 1
ATOM 5317 C CA . ILE B 1 330 ? 0.551 -13.523 -23.906 1 96.44 330 ILE B CA 1
ATOM 5318 C C . ILE B 1 330 ? 1.734 -13 -23.094 1 96.44 330 ILE B C 1
ATOM 5320 O O . ILE B 1 330 ? 2.193 -11.875 -23.328 1 96.44 330 ILE B O 1
ATOM 5324 N N . ARG B 1 331 ? 2.119 -13.75 -22.109 1 94.75 331 ARG B N 1
ATOM 5325 C CA . ARG B 1 331 ? 3.311 -13.406 -21.344 1 94.75 331 ARG B CA 1
ATOM 5326 C C . ARG B 1 331 ? 4.387 -14.477 -21.5 1 94.75 331 ARG B C 1
ATOM 5328 O O . ARG B 1 331 ? 4.078 -15.672 -21.594 1 94.75 331 ARG B O 1
ATOM 5335 N N . ALA B 1 332 ? 5.613 -14 -21.562 1 95.31 332 ALA B N 1
ATOM 5336 C CA . ALA B 1 332 ? 6.746 -14.914 -21.641 1 95.31 332 ALA B CA 1
ATOM 5337 C C . ALA B 1 332 ? 7.773 -14.602 -20.562 1 95.31 332 ALA B C 1
ATOM 5339 O O . ALA B 1 332 ? 7.781 -13.508 -20 1 95.31 332 ALA B O 1
ATOM 5340 N N . GLY B 1 333 ? 8.609 -15.547 -20.234 1 93.56 333 GLY B N 1
ATOM 5341 C CA . GLY B 1 333 ? 9.711 -15.336 -19.312 1 93.56 333 GLY B CA 1
ATOM 5342 C C . GLY B 1 333 ? 9.617 -16.203 -18.078 1 93.56 333 GLY B C 1
ATOM 5343 O O . GLY B 1 333 ? 9.25 -17.375 -18.156 1 93.56 333 GLY B O 1
ATOM 5344 N N . ALA B 1 334 ? 10.078 -15.578 -16.938 1 91.56 334 ALA B N 1
ATOM 5345 C CA . ALA B 1 334 ? 10.188 -16.344 -15.711 1 91.56 334 ALA B CA 1
ATOM 5346 C C . ALA B 1 334 ? 8.938 -16.188 -14.852 1 91.56 334 ALA B C 1
ATOM 5348 O O . ALA B 1 334 ? 8.742 -16.938 -13.883 1 91.56 334 ALA B O 1
ATOM 5349 N N . HIS B 1 335 ? 8.062 -15.25 -15.234 1 92.81 335 HIS B N 1
ATOM 5350 C CA . HIS B 1 335 ? 6.789 -15.023 -14.562 1 92.81 335 HIS B CA 1
ATOM 5351 C C . HIS B 1 335 ? 6.98 -14.812 -13.062 1 92.81 335 HIS B C 1
ATOM 5353 O O . HIS B 1 335 ? 6.16 -15.258 -12.258 1 92.81 335 HIS B O 1
ATOM 5359 N N . CYS B 1 336 ? 8.125 -14.344 -12.625 1 91.75 336 CYS B N 1
ATOM 5360 C CA . CYS B 1 336 ? 8.469 -14.047 -11.234 1 91.75 336 CYS B CA 1
ATOM 5361 C C . CYS B 1 336 ? 8.383 -15.297 -10.375 1 91.75 336 CYS B C 1
ATOM 5363 O O . CYS B 1 336 ? 7.996 -15.234 -9.211 1 91.75 336 CYS B O 1
ATOM 5365 N N . ALA B 1 337 ? 8.57 -16.406 -10.906 1 94.94 337 ALA B N 1
ATOM 5366 C CA . ALA B 1 337 ? 8.578 -17.688 -10.195 1 94.94 337 ALA B CA 1
ATOM 5367 C C . ALA B 1 337 ? 9.812 -18.516 -10.555 1 94.94 337 ALA B C 1
ATOM 5369 O O . ALA B 1 337 ? 9.711 -19.516 -11.25 1 94.94 337 ALA B O 1
ATOM 5370 N N . PRO B 1 338 ? 10.945 -18.156 -9.984 1 95.12 338 PRO B N 1
ATOM 5371 C CA . PRO B 1 338 ? 12.219 -18.703 -10.445 1 95.12 338 PRO B CA 1
ATOM 5372 C C . PRO B 1 338 ? 12.391 -20.188 -10.117 1 95.12 338 PRO B C 1
ATOM 5374 O O . PRO B 1 338 ? 12.945 -20.938 -10.914 1 95.12 338 PRO B O 1
ATOM 5377 N N . LEU B 1 339 ? 11.898 -20.625 -8.969 1 96.56 339 LEU B N 1
ATOM 5378 C CA . LEU B 1 339 ? 12.219 -21.969 -8.5 1 96.56 339 LEU B CA 1
ATOM 5379 C C . LEU B 1 339 ? 11.5 -23.031 -9.336 1 96.56 339 LEU B C 1
ATOM 5381 O O . LEU B 1 339 ? 12.039 -24.109 -9.578 1 96.56 339 LEU B O 1
ATOM 5385 N N . ILE B 1 340 ? 10.266 -22.734 -9.789 1 96.88 340 ILE B N 1
ATOM 5386 C CA . ILE B 1 340 ? 9.555 -23.688 -10.633 1 96.88 340 ILE B CA 1
ATOM 5387 C C . ILE B 1 340 ? 10.219 -23.766 -12 1 96.88 340 ILE B C 1
ATOM 5389 O O . ILE B 1 340 ? 10.25 -24.844 -12.617 1 96.88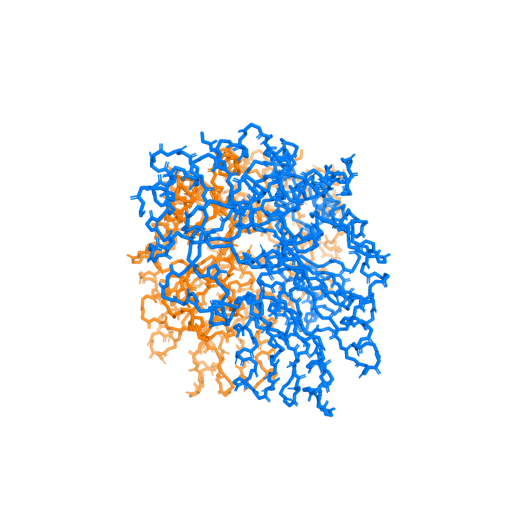 340 ILE B O 1
ATOM 5393 N N . HIS B 1 341 ? 10.742 -22.688 -12.523 1 96.5 341 HIS B N 1
ATOM 5394 C CA . HIS B 1 341 ? 11.492 -22.703 -13.773 1 96.5 341 HIS B CA 1
ATOM 5395 C C . HIS B 1 341 ? 12.758 -23.531 -13.641 1 96.5 341 HIS B C 1
ATOM 5397 O O . HIS B 1 341 ? 13.133 -24.25 -14.57 1 96.5 341 HIS B O 1
ATOM 5403 N N . LYS B 1 342 ? 13.438 -23.359 -12.508 1 96.56 342 LYS B N 1
ATOM 5404 C CA . LYS B 1 342 ? 14.602 -24.203 -12.25 1 96.56 342 LYS B CA 1
ATOM 5405 C C . LYS B 1 342 ? 14.219 -25.672 -12.219 1 96.56 342 LYS B C 1
ATOM 5407 O O . LYS B 1 342 ? 14.898 -26.516 -12.82 1 96.56 342 LYS B O 1
ATOM 5412 N N . ALA B 1 343 ? 13.148 -25.984 -11.523 1 96.5 343 ALA B N 1
ATOM 5413 C CA . ALA B 1 343 ? 12.695 -27.359 -11.367 1 96.5 343 ALA B CA 1
ATOM 5414 C C . ALA B 1 343 ? 12.328 -27.984 -12.711 1 96.5 343 ALA B C 1
ATOM 5416 O O . ALA B 1 343 ? 12.539 -29.172 -12.938 1 96.5 343 ALA B O 1
ATOM 5417 N N . LEU B 1 344 ? 11.812 -27.156 -13.625 1 96 344 LEU B N 1
ATOM 5418 C CA . LEU B 1 344 ? 11.312 -27.672 -14.898 1 96 344 LEU B CA 1
ATOM 5419 C C . LEU B 1 344 ? 12.336 -27.453 -16 1 96 344 LEU B C 1
ATOM 5421 O O . LEU B 1 344 ? 12.07 -27.781 -17.172 1 96 344 LEU B O 1
ATOM 5425 N N . GLY B 1 345 ? 13.477 -26.875 -15.688 1 95.44 345 GLY B N 1
ATOM 5426 C CA . GLY B 1 345 ? 14.594 -26.734 -16.609 1 95.44 345 GLY B CA 1
ATOM 5427 C C . GLY B 1 345 ? 14.383 -25.656 -17.656 1 95.44 345 GLY B C 1
ATOM 5428 O O . GLY B 1 345 ? 14.797 -25.797 -18.797 1 95.44 345 GLY B O 1
ATOM 5429 N N . THR B 1 346 ? 13.719 -24.578 -17.281 1 95.62 346 THR B N 1
ATOM 5430 C CA . THR B 1 346 ? 13.375 -23.562 -18.266 1 95.62 346 THR B CA 1
ATOM 5431 C C . THR B 1 346 ? 13.992 -22.219 -17.891 1 95.62 346 THR B C 1
ATOM 5433 O O . THR B 1 346 ? 13.484 -21.172 -18.281 1 95.62 346 THR B O 1
ATOM 5436 N N . VAL B 1 347 ? 15.055 -22.172 -17.109 1 95.06 347 VAL B N 1
ATOM 5437 C CA . VAL B 1 347 ? 15.688 -20.953 -16.609 1 95.06 347 VAL B CA 1
ATOM 5438 C C . VAL B 1 347 ? 16.156 -20.094 -17.781 1 95.06 347 VAL B C 1
ATOM 5440 O O . VAL B 1 347 ? 15.891 -18.891 -17.828 1 95.06 347 VAL B O 1
ATOM 5443 N N . GLU B 1 348 ? 16.766 -20.672 -18.781 1 94.62 348 GLU B N 1
ATOM 5444 C CA . GLU B 1 348 ? 17.359 -19.938 -19.891 1 94.62 348 GLU B CA 1
ATOM 5445 C C . GLU B 1 348 ? 16.312 -19.562 -20.938 1 94.62 348 GLU B C 1
ATOM 5447 O O . GLU B 1 348 ? 16.281 -18.438 -21.422 1 94.62 348 GLU B O 1
ATOM 5452 N N . GLN B 1 349 ? 15.445 -20.5 -21.203 1 95.5 349 GLN B N 1
ATOM 5453 C CA . GLN B 1 349 ? 14.5 -20.359 -22.312 1 95.5 349 GLN B CA 1
ATOM 5454 C C . GLN B 1 349 ? 13.266 -19.578 -21.891 1 95.5 349 GLN B C 1
ATOM 5456 O O . GLN B 1 349 ? 12.672 -18.859 -22.688 1 95.5 349 GLN B O 1
ATOM 5461 N N . GLY B 1 350 ? 12.93 -19.688 -20.578 1 95.62 350 GLY B N 1
ATOM 5462 C CA . GLY B 1 350 ? 11.633 -19.188 -20.141 1 95.62 350 GLY B CA 1
ATOM 5463 C C . GLY B 1 350 ? 10.477 -20.047 -20.625 1 95.62 350 GLY B C 1
ATOM 5464 O O . GLY B 1 350 ? 10.688 -21.141 -21.141 1 95.62 350 GLY B O 1
ATOM 5465 N N . MET B 1 351 ? 9.25 -19.531 -20.438 1 97 351 MET B N 1
ATOM 5466 C CA . MET B 1 351 ? 8.047 -20.203 -20.922 1 97 351 MET B CA 1
ATOM 5467 C C . MET B 1 351 ? 7.074 -19.188 -21.531 1 97 351 MET B C 1
ATOM 5469 O O . MET B 1 351 ? 7.094 -18.016 -21.188 1 97 351 MET B O 1
ATOM 5473 N N . VAL B 1 352 ? 6.352 -19.656 -22.469 1 97.75 352 VAL B N 1
ATOM 5474 C CA . VAL B 1 352 ? 5.215 -18.922 -23.016 1 97.75 352 VAL B CA 1
ATOM 5475 C C . VAL B 1 352 ? 3.943 -19.297 -22.266 1 97.75 352 VAL B C 1
ATOM 5477 O O . VAL B 1 352 ? 3.568 -20.469 -22.203 1 97.75 352 VAL B O 1
ATOM 5480 N N . ARG B 1 353 ? 3.314 -18.312 -21.672 1 98 353 ARG B N 1
ATOM 5481 C CA . ARG B 1 353 ? 2.162 -18.609 -20.828 1 98 353 ARG B CA 1
ATOM 5482 C C . ARG B 1 353 ? 0.887 -18.016 -21.422 1 98 353 ARG B C 1
ATOM 5484 O O . ARG B 1 353 ? 0.797 -16.797 -21.609 1 98 353 ARG B O 1
ATOM 5491 N N . PHE B 1 354 ? -0.042 -18.891 -21.734 1 98.38 354 PHE B N 1
ATOM 5492 C CA . PHE B 1 354 ? -1.399 -18.5 -22.078 1 98.38 354 PHE B CA 1
ATOM 5493 C C . PHE B 1 354 ? -2.303 -18.516 -20.859 1 98.38 354 PHE B C 1
ATOM 5495 O O . PHE B 1 354 ? -2.301 -19.5 -20.094 1 98.38 354 PHE B O 1
ATOM 5502 N N . SER B 1 355 ? -3.018 -17.469 -20.625 1 98 355 SER B N 1
ATOM 5503 C CA . SER B 1 355 ? -3.984 -17.438 -19.531 1 98 355 SER B CA 1
ATOM 5504 C C . SER B 1 355 ? -5.352 -16.969 -20.016 1 98 355 SER B C 1
ATOM 5506 O O . SER B 1 355 ? -5.461 -15.922 -20.656 1 98 355 SER B O 1
ATOM 5508 N N . PHE B 1 356 ? -6.352 -17.734 -19.719 1 97.69 356 PHE B N 1
ATOM 5509 C CA . PHE B 1 356 ? -7.703 -17.547 -20.219 1 97.69 356 PHE B CA 1
ATOM 5510 C C . PHE B 1 356 ? -8.609 -16.938 -19.156 1 97.69 356 PHE B C 1
ATOM 5512 O O . PHE B 1 356 ? -8.281 -16.969 -17.969 1 97.69 356 PHE B O 1
ATOM 5519 N N . SER B 1 357 ? -9.672 -16.297 -19.578 1 95.75 357 SER B N 1
ATOM 5520 C CA . SER B 1 357 ? -10.703 -15.789 -18.688 1 95.75 357 SER B CA 1
ATOM 5521 C C . SER B 1 357 ? -12.102 -16.031 -19.25 1 95.75 357 SER B C 1
ATOM 5523 O O . SER B 1 357 ? -12.242 -16.562 -20.359 1 95.75 357 SER B O 1
ATOM 5525 N N . HIS B 1 358 ? -13.078 -15.664 -18.469 1 93.5 358 HIS B N 1
ATOM 5526 C CA . HIS B 1 358 ? -14.469 -15.82 -18.875 1 93.5 358 HIS B CA 1
ATOM 5527 C C . HIS B 1 358 ? -14.797 -14.938 -20.078 1 93.5 358 HIS B C 1
ATOM 5529 O O . HIS B 1 358 ? -15.789 -15.172 -20.766 1 93.5 358 HIS B O 1
ATOM 5535 N N . GLN B 1 359 ? -13.969 -14.008 -20.344 1 93.31 359 GLN B N 1
ATOM 5536 C CA . GLN B 1 359 ? -14.234 -13.062 -21.422 1 93.31 359 GLN B CA 1
ATOM 5537 C C . GLN B 1 359 ? -13.797 -13.633 -22.766 1 93.31 359 GLN B C 1
ATOM 5539 O O . GLN B 1 359 ? -14.188 -13.125 -23.812 1 93.31 359 GLN B O 1
ATOM 5544 N N . ASN B 1 360 ? -12.93 -14.617 -22.75 1 97.19 360 ASN B N 1
ATOM 5545 C CA . ASN B 1 360 ? -12.477 -15.234 -23.984 1 97.19 360 ASN B CA 1
ATOM 5546 C C . ASN B 1 360 ? -13.57 -16.094 -24.625 1 97.19 360 ASN B C 1
ATOM 5548 O O . ASN B 1 360 ? -14.438 -16.609 -23.922 1 97.19 360 ASN B O 1
ATOM 5552 N N . THR B 1 361 ? -13.492 -16.156 -25.938 1 97.38 361 THR B N 1
ATOM 5553 C CA . THR B 1 361 ? -14.461 -16.969 -26.672 1 97.38 361 THR B CA 1
ATOM 5554 C C . THR B 1 361 ? -13.805 -18.219 -27.234 1 97.38 361 THR B C 1
ATOM 5556 O O . THR B 1 361 ? -12.578 -18.297 -27.344 1 97.38 361 THR B O 1
ATOM 5559 N N . GLU B 1 362 ? -14.641 -19.219 -27.562 1 98.25 362 GLU B N 1
ATOM 5560 C CA . GLU B 1 362 ? -14.141 -20.438 -28.203 1 98.25 362 GLU B CA 1
ATOM 5561 C C . GLU B 1 362 ? -13.414 -20.125 -29.5 1 98.25 362 GLU B C 1
ATOM 5563 O O . GLU B 1 362 ? -12.383 -20.719 -29.797 1 98.25 362 GLU B O 1
ATOM 5568 N N . ALA B 1 363 ? -13.953 -19.156 -30.234 1 98.38 363 ALA B N 1
ATOM 5569 C CA . ALA B 1 363 ? -13.344 -18.766 -31.5 1 98.38 363 ALA B CA 1
ATOM 5570 C C . ALA B 1 363 ? -11.938 -18.203 -31.297 1 98.38 363 ALA B C 1
ATOM 5572 O O . ALA B 1 363 ? -11.023 -18.516 -32.062 1 98.38 363 ALA B O 1
ATOM 5573 N N . GLU B 1 364 ? -11.773 -17.375 -30.281 1 98.38 364 GLU B N 1
ATOM 5574 C CA . GLU B 1 364 ? -10.461 -16.828 -29.953 1 98.38 364 GLU B CA 1
ATOM 5575 C C . GLU B 1 364 ? -9.484 -17.922 -29.547 1 98.38 364 GLU B C 1
ATOM 5577 O O . GLU B 1 364 ? -8.312 -17.891 -29.953 1 98.38 364 GLU B O 1
ATOM 5582 N N . VAL B 1 365 ? -9.945 -18.875 -28.781 1 98.56 365 VAL B N 1
ATOM 5583 C CA . VAL B 1 365 ? -9.117 -19.969 -28.281 1 98.56 365 VAL B CA 1
ATOM 5584 C C . VAL B 1 365 ? -8.664 -20.844 -29.453 1 98.56 365 VAL B C 1
ATOM 5586 O O . VAL B 1 365 ? -7.5 -21.234 -29.531 1 98.56 365 VAL B O 1
ATOM 5589 N N . LEU B 1 366 ? -9.57 -21.125 -30.359 1 98.56 366 LEU B N 1
ATOM 5590 C CA . LEU B 1 366 ? -9.242 -21.938 -31.516 1 98.56 366 LEU B CA 1
ATOM 5591 C C . LEU B 1 366 ? -8.242 -21.219 -32.438 1 98.56 366 LEU B C 1
ATOM 5593 O O . LEU B 1 366 ? -7.324 -21.844 -32.969 1 98.56 366 LEU B O 1
ATOM 5597 N N . ARG B 1 367 ? -8.453 -19.938 -32.594 1 98.44 367 ARG B N 1
ATOM 5598 C CA . ARG B 1 367 ? -7.516 -19.156 -33.375 1 98.44 367 ARG B CA 1
ATOM 5599 C C . ARG B 1 367 ? -6.129 -19.156 -32.75 1 98.44 367 ARG B C 1
ATOM 5601 O O . ARG B 1 367 ? -5.121 -19.234 -33.438 1 98.44 367 ARG B O 1
ATOM 5608 N N . ALA B 1 368 ? -6.066 -19.016 -31.438 1 98.62 368 ALA B N 1
ATOM 5609 C CA . ALA B 1 368 ? -4.789 -19.062 -30.734 1 98.62 368 ALA B CA 1
ATOM 5610 C C . ALA B 1 368 ? -4.121 -20.422 -30.891 1 98.62 368 ALA B C 1
ATOM 5612 O O . ALA B 1 368 ? -2.906 -20.516 -31.078 1 98.62 368 ALA B O 1
ATOM 5613 N N . ALA B 1 369 ? -4.906 -21.469 -30.766 1 98.56 369 ALA B N 1
ATOM 5614 C CA . ALA B 1 369 ? -4.375 -22.812 -30.938 1 98.56 369 ALA B CA 1
ATOM 5615 C C . ALA B 1 369 ? -3.812 -23 -32.344 1 98.56 369 ALA B C 1
ATOM 5617 O O . ALA B 1 369 ? -2.762 -23.625 -32.531 1 98.56 369 ALA B O 1
ATOM 5618 N N . GLU B 1 370 ? -4.527 -22.5 -33.312 1 98.06 370 GLU B N 1
ATOM 5619 C CA . GLU B 1 370 ? -4.055 -22.578 -34.688 1 98.06 370 GLU B CA 1
ATOM 5620 C C . GLU B 1 370 ? -2.719 -21.859 -34.844 1 98.06 370 GLU B C 1
ATOM 5622 O O . GLU B 1 370 ? -1.814 -22.359 -35.531 1 98.06 370 GLU B O 1
ATOM 5627 N N . ALA B 1 371 ? -2.639 -20.672 -34.312 1 97.94 371 ALA B N 1
ATOM 5628 C CA . ALA B 1 371 ? -1.398 -19.906 -34.344 1 97.94 371 ALA B CA 1
ATOM 5629 C C . ALA B 1 371 ? -0.244 -20.688 -33.719 1 97.94 371 ALA B C 1
ATOM 5631 O O . ALA B 1 371 ? 0.876 -20.656 -34.25 1 97.94 371 ALA B O 1
ATOM 5632 N N . VAL B 1 372 ? -0.484 -21.344 -32.594 1 98.19 372 VAL B N 1
ATOM 5633 C CA . VAL B 1 372 ? 0.526 -22.141 -31.906 1 98.19 372 VAL B CA 1
ATOM 5634 C C . VAL B 1 372 ? 0.992 -23.281 -32.812 1 98.19 372 VAL B C 1
ATOM 5636 O O . VAL B 1 372 ? 2.193 -23.516 -32.938 1 98.19 372 VAL B O 1
ATOM 5639 N N . CYS B 1 373 ? 0.087 -23.938 -33.469 1 97.44 373 CYS B N 1
ATOM 5640 C CA . CYS B 1 373 ? 0.422 -25.047 -34.375 1 97.44 373 CYS B CA 1
ATOM 5641 C C . CYS B 1 373 ? 1.229 -24.562 -35.562 1 97.44 373 CYS B C 1
ATOM 5643 O O . CYS B 1 373 ? 2.193 -25.203 -35.969 1 97.44 373 CYS B O 1
ATOM 5645 N N . GLU B 1 374 ? 0.822 -23.438 -36.062 1 96.62 374 GLU B N 1
ATOM 5646 C CA . GLU B 1 374 ? 1.542 -22.859 -37.219 1 96.62 374 GLU B CA 1
ATOM 5647 C C . GLU B 1 374 ? 2.967 -22.484 -36.812 1 96.62 374 GLU B C 1
ATOM 5649 O O . GLU B 1 374 ? 3.914 -22.75 -37.562 1 96.62 374 GLU B O 1
ATOM 5654 N N . LEU B 1 375 ? 3.047 -21.828 -35.688 1 95.31 375 LEU B N 1
ATOM 5655 C CA . LEU B 1 375 ? 4.359 -21.406 -35.219 1 95.31 375 LEU B CA 1
ATOM 5656 C C . LEU B 1 375 ? 5.25 -22.625 -34.969 1 95.31 375 LEU B C 1
ATOM 5658 O O . LEU B 1 375 ? 6.461 -22.562 -35.188 1 95.31 375 LEU B O 1
ATOM 5662 N N . ALA B 1 376 ? 4.707 -23.688 -34.469 1 94.81 376 ALA B N 1
ATOM 5663 C CA . ALA B 1 376 ? 5.445 -24.906 -34.156 1 94.81 376 ALA B CA 1
ATOM 5664 C C . ALA B 1 376 ? 5.969 -25.562 -35.438 1 94.81 376 ALA B C 1
ATOM 5666 O O . ALA B 1 376 ? 7.012 -26.219 -35.406 1 94.81 376 ALA B O 1
ATOM 5667 N N . GLU B 1 377 ? 5.309 -25.438 -36.469 1 90.94 377 GLU B N 1
ATOM 5668 C CA . GLU B 1 377 ? 5.699 -26.031 -37.75 1 90.94 377 GLU B CA 1
ATOM 5669 C C . GLU B 1 377 ? 6.824 -25.25 -38.406 1 90.94 377 GLU B C 1
ATOM 5671 O O . GLU B 1 377 ? 7.637 -25.797 -39.156 1 90.94 377 GLU B O 1
ATOM 5676 N N . GLU B 1 378 ? 6.875 -23.953 -38.25 1 82.75 378 GLU B N 1
ATOM 5677 C CA . GLU B 1 378 ? 7.891 -23.109 -38.844 1 82.75 378 GLU B CA 1
ATOM 5678 C C . GLU B 1 378 ? 9.242 -23.281 -38.188 1 82.75 378 GLU B C 1
ATOM 5680 O O . GLU B 1 378 ? 10.281 -22.969 -38.75 1 82.75 378 GLU B O 1
ATOM 5685 N N . GLY B 1 379 ? 9.336 -23.781 -36.969 1 65.44 379 GLY B N 1
ATOM 5686 C CA . GLY B 1 379 ? 10.602 -24.016 -36.312 1 65.44 379 GLY B CA 1
ATOM 5687 C C . GLY B 1 379 ? 11.078 -25.453 -36.406 1 65.44 379 GLY B C 1
ATOM 5688 O O . GLY B 1 379 ? 10.344 -26.328 -36.875 1 65.44 379 GLY B O 1
#

InterPro domains:
  IPR000192 Aminotransferase class V domain [PF00266] (2-365)
  IPR010969 Cysteine desulfurase-related, unknown function [TIGR01977] (2-374)
  IPR010970 Cysteine desulfurase, SufS [cd06453] (2-372)
  IPR015421 Pyridoxal phosphate-dependent transferase, major domain [G3DSA:3.40.640.10] (16-265)
  IPR015422 Pyridoxal phosphate-dependent transferase, small domain [G3DSA:3.90.1150.10] (2-368)
  IPR015424 Pyridoxal phosphate-dependent transferase [SSF53383] (1-377)
  IPR016454 Cysteine desulfurase [PIRSF005572] (1-377)
  IPR020578 Aminotransferase class-V, pyridoxal-phosphate binding site [PS00595] (189-209)

Sequence (758 aa):
MIYLDNAATTLQKPPCVGQAMLDALEHAGNPGRGAHEPTLHAARIVYHVRETLATLLHAEGPDCIAFTANVTQALNTALCGLVRPGDHVITTVCEHNSVLRPLYRLREQGAEVSFVEVDDAGRLRYEQFEKILRPNTRLVVVTHASNVTGDLTDLAFVSAFAKKHGLTLVVDAAQTAGARPIDVQALGVDVLCFTGHKALLGPQGTGGLYVRPGLTMAPLVVGGSGIHSFDETHPSQMPTALEAGTLNVPGLAGLGAGVEWILSQGVEALHEKETALTRLFYEKIVHAPGVKIYGSFDETDRAPIVSLNFGDEDAARAADILWEDYGICIRAGAHCAPLIHKALGTVEQGMVRFSFSHQNTEAEVLRAAEAVCELAEEGMIYLDNAATTLQKPPCVGQAMLDALEHAGNPGRGAHEPTLHAARIVYHVRETLATLLHAEGPDCIAFTANVTQALNTALCGLVRPGDHVITTVCEHNSVLRPLYRLREQGAEVSFVEVDDAGRLRYEQFEKILRPNTRLVVVTHASNVTGDLTDLAFVSAFAKKHGLTLVVDAAQTAGARPIDVQALGVDVLCFTGHKALLGPQGTGGLYVRPGLTMAPLVVGGSGIHSFDETHPSQMPTALEAGTLNVPGLAGLGAGVEWILSQGVEALHEKETALTRLFYEKIVHAPGVKIYGSFDETDRAPIVSLNFGDEDAARAADILWEDYGICIRAGAHCAPLIHKALGTVEQGMVRFSFSHQNTEAEVLRAAEAVCELAEEG

Solvent-accessible surface area (backbone atoms only — not comparable to full-atom values): 36699 Å² total; per-residue (Å²): 124,46,83,22,38,29,81,76,28,43,43,86,53,63,68,58,17,57,51,34,21,47,52,32,50,66,54,27,44,43,56,66,60,44,86,44,66,34,15,50,48,26,40,50,46,54,49,50,26,27,40,53,50,16,60,64,33,46,46,97,40,38,54,32,41,28,61,31,44,18,32,24,51,23,37,35,29,51,50,67,24,68,57,49,68,64,30,25,35,42,34,45,36,58,35,41,26,27,56,48,25,43,49,49,54,41,34,77,62,46,23,42,77,48,68,32,52,56,48,95,43,62,44,71,43,71,73,40,58,70,70,68,59,51,95,51,47,46,35,38,43,42,46,44,31,26,89,60,33,8,39,57,48,64,52,61,58,53,30,50,54,25,61,74,68,72,30,48,36,37,35,43,24,51,67,37,45,56,38,39,82,48,46,38,62,85,43,56,47,39,29,41,23,27,32,18,22,25,48,23,38,13,41,47,32,24,22,13,31,41,39,40,88,90,70,80,60,48,51,75,50,42,26,30,65,68,54,67,49,76,50,67,59,62,61,80,52,66,29,53,26,57,37,42,40,69,65,27,53,26,36,43,31,8,27,32,39,21,43,50,50,42,61,73,69,30,35,63,57,46,28,50,51,18,34,49,52,42,50,53,32,48,68,66,35,69,77,33,63,50,47,47,75,49,37,63,76,89,52,79,78,45,43,35,35,50,17,31,41,47,69,85,50,46,13,58,59,53,43,48,48,37,32,76,75,67,35,34,36,46,30,47,37,59,80,29,22,41,50,40,30,55,72,68,69,25,70,87,43,28,31,30,30,40,14,55,47,74,84,60,49,70,68,55,39,52,51,50,28,49,50,51,44,53,56,27,65,76,100,122,45,82,21,37,29,80,77,30,44,43,84,53,65,70,58,16,56,51,33,20,48,53,32,50,66,53,28,43,44,55,66,60,45,86,43,67,34,14,49,48,26,40,50,45,56,51,49,26,27,39,50,50,17,60,64,33,45,45,98,39,38,55,31,41,29,62,32,43,18,31,24,49,24,38,36,30,51,51,67,24,65,58,48,68,66,31,26,35,41,36,43,37,57,34,41,26,28,54,49,26,42,49,50,54,41,34,75,63,45,24,42,77,47,69,32,52,56,48,94,44,62,44,72,42,71,75,41,58,72,71,68,61,52,94,51,46,45,36,37,42,44,44,44,32,27,89,59,35,9,41,56,48,65,52,63,58,53,28,50,53,25,61,75,67,74,30,49,36,36,34,42,24,52,67,37,45,56,39,40,83,46,47,36,63,84,42,57,49,39,30,42,23,27,31,19,22,27,49,23,38,13,41,47,32,23,23,13,32,39,41,41,90,90,70,81,60,50,52,76,49,42,25,30,65,68,55,66,50,76,48,68,59,63,61,79,51,66,28,53,25,57,39,42,38,70,66,27,54,26,37,44,32,8,26,31,38,20,42,50,50,42,61,73,68,30,36,61,57,45,28,50,49,19,35,49,51,43,48,53,32,47,69,66,36,68,79,33,63,51,48,46,75,48,38,62,77,88,51,76,80,46,41,35,35,50,18,32,41,46,68,87,50,47,14,58,59,54,43,47,46,36,32,76,76,67,36,34,37,47,30,48,36,62,82,30,20,40,51,39,30,56,71,66,70,25,68,87,42,28,32,29,32,41,16,55,47,74,84,60,47,71,68,56,39,51,52,50,27,50,52,51,45,53,55,26,65,75,100